Protein AF-A0A3F2RLV6-F1 (afdb_monomer_lite)

pLDDT: mean 81.93, std 16.82, range [35.47, 98.69]

Organism: NCBI:txid325452

Foldseek 3Di:
DEPVVLVVCVVVVVDDLLRSLVVQLVHLVVLLVVLVDPDPVSVLSNLVSVLSNVLSVLVCLLVLRDNDPPPPSVVSVVVNVVVLVVLLVVQQPAFQDQPNVLLVVLLCVLVDPVLCLLNVCQADWVCVVCVPDDPCLCVQQVDTAGSPVLVVCSNLSVGGTPSVSLVRVLSSLVSQCRVVVVCVPPPDDDNNVSSVVSNVVSSSSSSVSSSVSVSVVSVVVSVVVVVVVVVVVVVVVVVVVVVVVVVVVDDDDDDDPPPDDPVRVVVVVVVVVVVVVVVVVVVVVVVVVVVVVVVVVVVVVVVVVVVVVVVVVVVVVSVVVVVVVVVVVVVVVVVVVVVVVVVVVVVLVPQDFDFDDDDDDDDDPDPVVVVCVVVVDDPRTDDRDDDD

Secondary structure (DSSP, 8-state):
--HHHHHHHHHTT---HHHHHHHHHHHHHHHHHH--SSSHHHHHHHHHHHHHHHHHHHHHHHTT--S-S-S-HHHHHHHHHHHHHHHHHHHHTSBPPTT-HHHHHHHHHHTSGGGHHHHGGGSS-HHHH-TT--TTHHHH-SS---HHHHHHHHHTT--SBHHHHHHHHHHHHHHHHHHTGGGTT-SS--HHHHHHHHHHHHHHHHHHHHHHHHHHHHHHHHHHHHHHHHHHHHHHHHHHHHHHHHHTT-PPPPP-GGGS-HHHHHHHHHHHHHHHHHHHHHHHHHHHHHHHHHHHHHHHHHHHHHHHHHHHHHHHHHHHHHHHHHHHHHHHHHHHHHHHHHHHHHTT---PPEE-----------HHHHHHGGGT--TTEEPP----

InterPro domains:
  IPR001487 Bromodomain [PF00439] (107-184)
  IPR001487 Bromodomain [PR00503] (117-130)
  IPR001487 Bromodomain [PR00503] (134-150)
  IPR001487 Bromodomain [PR00503] (150-168)
  IPR001487 Bromodomain [PR00503] (168-187)
  IPR001487 Bromodomain [PS50014] (114-187)
  IPR001487 Bromodomain [SM00297] (96-211)
  IPR036427 Bromodomain-like superfamily [G3DSA:1.20.920.10] (1-67)
  IPR036427 Bromodomain-like superfamily [G3DSA:1.20.920.10] (68-230)
  IPR036427 Bromodomain-like superfamily [SSF47370] (1-63)
  IPR036427 Bromodomain-like superfamily [SSF47370] (100-209)

Radius of gyration: 39.12 Å; chains: 1; bounding box: 79×37×146 Å

Structure (mmCIF, N/CA/C/O backbone):
data_AF-A0A3F2RLV6-F1
#
_entry.id   AF-A0A3F2RLV6-F1
#
loop_
_atom_site.group_PDB
_atom_site.id
_atom_site.type_symbol
_atom_site.label_atom_id
_atom_site.label_alt_id
_atom_site.label_comp_id
_atom_site.label_asym_id
_atom_site.label_entity_id
_atom_site.label_seq_id
_atom_site.pdbx_PDB_ins_code
_atom_site.Cartn_x
_atom_site.Cartn_y
_atom_site.Cartn_z
_atom_site.occupancy
_atom_site.B_iso_or_equiv
_atom_site.auth_seq_id
_atom_site.auth_comp_id
_atom_site.auth_asym_id
_atom_site.auth_atom_id
_atom_site.pdbx_PDB_model_num
ATOM 1 N N . MET A 1 1 ? 1.086 -3.434 32.626 1.00 92.25 1 MET A N 1
ATOM 2 C CA . MET A 1 1 ? 1.782 -3.066 31.377 1.00 92.25 1 MET A CA 1
ATOM 3 C C . MET A 1 1 ? 0.755 -2.469 30.439 1.00 92.25 1 MET A C 1
ATOM 5 O O . MET A 1 1 ? -0.253 -3.121 30.201 1.00 92.25 1 MET A O 1
ATOM 9 N N . ASP A 1 2 ? 1.001 -1.263 29.944 1.00 94.75 2 ASP A N 1
ATOM 10 C CA . ASP A 1 2 ? 0.146 -0.534 29.003 1.00 94.75 2 ASP A CA 1
ATOM 11 C C . ASP A 1 2 ? 1.007 0.226 27.977 1.00 94.75 2 ASP A C 1
ATOM 13 O O . ASP A 1 2 ? 2.238 0.256 28.077 1.00 94.75 2 ASP A O 1
ATOM 17 N N . LEU A 1 3 ? 0.360 0.821 26.969 1.00 93.50 3 LEU A N 1
ATOM 18 C CA . LEU A 1 3 ? 1.046 1.495 25.863 1.00 93.50 3 LEU A CA 1
ATOM 19 C C . LEU A 1 3 ? 1.832 2.736 26.301 1.00 93.50 3 LEU A C 1
ATOM 21 O O . LEU A 1 3 ? 2.858 3.035 25.689 1.00 93.50 3 LEU A O 1
ATOM 25 N N . ARG A 1 4 ? 1.385 3.457 27.339 1.00 96.06 4 ARG A N 1
ATOM 26 C CA . ARG A 1 4 ? 2.103 4.635 27.840 1.00 96.06 4 ARG A CA 1
ATOM 27 C C . ARG A 1 4 ? 3.401 4.194 28.503 1.00 96.06 4 ARG A C 1
ATOM 29 O O . ARG A 1 4 ? 4.459 4.666 28.100 1.00 96.06 4 ARG A O 1
ATOM 36 N N . THR A 1 5 ? 3.332 3.225 29.415 1.00 96.62 5 THR A N 1
ATOM 37 C CA . THR A 1 5 ? 4.533 2.677 30.061 1.00 96.62 5 THR A CA 1
ATOM 38 C C . THR A 1 5 ? 5.496 2.052 29.049 1.00 96.62 5 THR A C 1
ATOM 40 O O . THR A 1 5 ? 6.707 2.226 29.170 1.00 96.62 5 THR A O 1
ATOM 43 N N . LEU A 1 6 ? 4.994 1.346 28.025 1.00 96.06 6 LEU A N 1
ATOM 44 C CA . LEU A 1 6 ? 5.855 0.777 26.979 1.00 96.06 6 LEU A CA 1
ATOM 45 C C . LEU A 1 6 ? 6.596 1.876 26.213 1.00 96.06 6 LEU A C 1
ATOM 47 O O . LEU A 1 6 ? 7.797 1.763 25.975 1.00 96.06 6 LEU A O 1
ATOM 51 N N . ARG A 1 7 ? 5.882 2.947 25.853 1.00 96.50 7 ARG A N 1
ATOM 52 C CA . ARG A 1 7 ? 6.444 4.097 25.146 1.00 96.50 7 ARG A CA 1
ATOM 53 C C . ARG A 1 7 ? 7.497 4.827 25.981 1.00 96.50 7 ARG A C 1
ATOM 55 O O . ARG A 1 7 ? 8.539 5.182 25.443 1.00 96.50 7 ARG A O 1
ATOM 62 N N . GLU A 1 8 ? 7.248 5.041 27.269 1.00 97.38 8 GLU A N 1
ATOM 63 C CA . GLU A 1 8 ? 8.219 5.654 28.188 1.00 97.38 8 GLU A CA 1
ATOM 64 C C . GLU A 1 8 ? 9.500 4.817 28.280 1.00 97.38 8 GLU A C 1
ATOM 66 O O . GLU A 1 8 ? 10.597 5.352 28.141 1.00 97.38 8 GLU A O 1
ATOM 71 N N . GLN A 1 9 ? 9.369 3.493 28.419 1.00 96.88 9 GLN A N 1
ATOM 72 C CA . GLN A 1 9 ? 10.522 2.589 28.461 1.00 96.88 9 GLN A CA 1
ATOM 73 C C . GLN A 1 9 ? 11.310 2.570 27.147 1.00 96.88 9 GLN A C 1
ATOM 75 O O . GLN A 1 9 ? 12.537 2.490 27.174 1.00 96.88 9 GLN A O 1
ATOM 80 N N . LEU A 1 10 ? 10.618 2.681 26.008 1.00 94.38 10 LEU A N 1
ATOM 81 C CA . LEU A 1 10 ? 11.249 2.787 24.696 1.00 94.38 10 LEU A CA 1
ATOM 82 C C . LEU A 1 10 ? 12.038 4.097 24.550 1.00 94.38 10 LEU A C 1
ATOM 84 O O . LEU A 1 10 ? 13.189 4.064 24.127 1.00 94.38 10 LEU A O 1
ATOM 88 N N . HIS A 1 11 ? 11.454 5.239 24.934 1.00 95.94 11 HIS A N 1
ATOM 89 C CA . HIS A 1 11 ? 12.138 6.539 24.889 1.00 95.94 11 HIS A CA 1
ATOM 90 C C . HIS A 1 11 ? 13.319 6.628 25.860 1.00 95.94 11 HIS A C 1
ATOM 92 O O . HIS A 1 11 ? 14.295 7.310 25.569 1.00 95.94 11 HIS A O 1
ATOM 98 N N . ALA A 1 12 ? 13.251 5.924 26.988 1.00 97.00 12 ALA A N 1
ATOM 99 C CA . ALA A 1 12 ? 14.350 5.818 27.940 1.00 97.00 12 ALA A CA 1
ATOM 100 C C . ALA A 1 12 ? 15.429 4.799 27.517 1.00 97.00 12 ALA A C 1
ATOM 102 O O . ALA A 1 12 ? 16.339 4.533 28.296 1.00 97.00 12 ALA A O 1
ATOM 103 N N . HIS A 1 13 ? 15.323 4.203 26.321 1.00 94.81 13 HIS A N 1
ATOM 104 C CA . HIS A 1 13 ? 16.240 3.174 25.815 1.00 94.81 13 HIS A CA 1
ATOM 105 C C . HIS A 1 13 ? 16.410 1.969 26.764 1.00 94.81 13 HIS A C 1
ATOM 107 O O . HIS A 1 13 ? 17.441 1.305 26.761 1.00 94.81 13 HIS A O 1
ATOM 113 N N . MET A 1 14 ? 15.381 1.655 27.560 1.00 95.00 14 MET A N 1
ATOM 114 C CA . MET A 1 14 ? 15.405 0.574 28.557 1.00 95.00 14 MET A CA 1
ATOM 115 C C . MET A 1 14 ? 14.924 -0.778 28.010 1.00 95.00 14 MET A C 1
ATOM 117 O O . MET A 1 14 ? 14.652 -1.690 28.787 1.00 95.00 14 MET A O 1
ATOM 121 N N . LEU A 1 15 ? 14.714 -0.896 26.698 1.00 93.81 15 LEU A N 1
ATOM 122 C CA . LEU A 1 15 ? 14.154 -2.097 26.085 1.00 93.81 15 LEU A CA 1
ATOM 123 C C . LEU A 1 15 ? 15.099 -2.654 25.033 1.00 93.81 15 LEU A C 1
ATOM 125 O O . LEU A 1 15 ? 15.427 -1.984 24.055 1.00 93.81 15 LEU A O 1
ATOM 129 N N . THR A 1 16 ? 15.434 -3.928 25.186 1.00 92.12 16 THR A N 1
ATOM 130 C CA . THR A 1 16 ? 15.893 -4.748 24.065 1.00 92.12 16 THR A CA 1
ATOM 131 C C . THR A 1 16 ? 14.730 -5.026 23.094 1.00 92.12 16 THR A C 1
ATOM 133 O O . THR A 1 16 ? 13.560 -4.983 23.501 1.00 92.12 16 THR A O 1
ATOM 136 N N . PRO A 1 17 ? 14.996 -5.375 21.817 1.00 90.00 17 PRO A N 1
ATOM 137 C CA . PRO A 1 17 ? 13.947 -5.804 20.884 1.00 90.00 17 PRO A CA 1
ATOM 138 C C . PRO A 1 17 ? 13.087 -6.951 21.439 1.00 90.00 17 PRO A C 1
ATOM 140 O O . PRO A 1 17 ? 11.861 -6.935 21.319 1.00 90.00 17 PRO A O 1
ATOM 143 N N . ALA A 1 18 ? 13.721 -7.899 22.134 1.00 89.94 18 ALA A N 1
ATOM 144 C CA . ALA A 1 18 ? 13.065 -9.013 22.811 1.00 89.94 18 ALA A CA 1
ATOM 145 C C . ALA A 1 18 ? 12.038 -8.546 23.848 1.00 89.94 18 ALA A C 1
ATOM 147 O O . ALA A 1 18 ? 10.886 -8.992 23.863 1.00 89.94 18 ALA A O 1
ATOM 148 N N . GLU A 1 19 ? 12.445 -7.618 24.713 1.00 93.75 19 GLU A N 1
ATOM 149 C CA . GLU A 1 19 ? 11.583 -7.068 25.752 1.00 93.75 19 GLU A CA 1
ATOM 150 C C . GLU A 1 19 ? 10.471 -6.207 25.173 1.00 93.75 19 GLU A C 1
ATOM 152 O O . GLU A 1 19 ? 9.346 -6.285 25.666 1.00 93.75 19 GLU A O 1
ATOM 157 N N . PHE A 1 20 ? 10.752 -5.433 24.124 1.00 94.38 20 PHE A N 1
ATOM 158 C CA . PHE A 1 20 ? 9.741 -4.647 23.426 1.00 94.38 20 PHE A CA 1
ATOM 159 C C . PHE A 1 20 ? 8.632 -5.545 22.866 1.00 94.38 20 PHE A C 1
ATOM 161 O O . PHE A 1 20 ? 7.457 -5.318 23.159 1.00 94.38 20 PHE A O 1
ATOM 168 N N . ILE A 1 21 ? 8.993 -6.612 22.144 1.00 93.25 21 ILE A N 1
ATOM 169 C CA . ILE A 1 21 ? 8.030 -7.571 21.582 1.00 93.25 21 ILE A CA 1
ATOM 170 C C . ILE A 1 21 ? 7.233 -8.246 22.702 1.00 93.25 21 ILE A C 1
ATOM 172 O O . ILE A 1 21 ? 6.000 -8.280 22.667 1.00 93.25 21 ILE A O 1
ATOM 176 N N . ARG A 1 22 ? 7.921 -8.754 23.733 1.00 94.81 22 ARG A N 1
ATOM 177 C CA . ARG A 1 22 ? 7.281 -9.458 24.852 1.00 94.81 22 ARG A CA 1
ATOM 178 C C . ARG A 1 22 ? 6.312 -8.555 25.612 1.00 94.81 22 ARG A C 1
ATOM 180 O O . ARG A 1 22 ? 5.179 -8.957 25.873 1.00 94.81 22 ARG A O 1
ATOM 187 N N . LYS A 1 23 ? 6.738 -7.342 25.979 1.00 96.00 23 LYS A N 1
ATOM 188 C CA . LYS A 1 23 ? 5.902 -6.385 26.717 1.00 96.00 23 LYS A CA 1
ATOM 189 C C . LYS A 1 23 ? 4.765 -5.841 25.853 1.00 96.00 23 LYS A C 1
ATOM 191 O O . LYS A 1 23 ? 3.673 -5.661 26.382 1.00 96.00 23 LYS A O 1
ATOM 196 N N . GLY A 1 24 ? 4.988 -5.636 24.553 1.00 95.69 24 GLY A N 1
ATOM 197 C CA . GLY A 1 24 ? 3.949 -5.253 23.594 1.00 95.69 24 GLY A CA 1
ATOM 198 C C . GLY A 1 24 ? 2.828 -6.287 23.508 1.00 95.69 24 GLY A C 1
ATOM 199 O O . GLY A 1 24 ? 1.666 -5.949 23.721 1.00 95.69 24 GLY A O 1
ATOM 200 N N . ARG A 1 25 ? 3.171 -7.570 23.321 1.00 95.94 25 ARG A N 1
ATOM 201 C CA . ARG A 1 25 ? 2.194 -8.677 23.331 1.00 95.94 25 ARG A CA 1
ATOM 202 C C . ARG A 1 25 ? 1.448 -8.792 24.657 1.00 95.94 25 ARG A C 1
ATOM 204 O O . ARG A 1 25 ? 0.236 -8.995 24.662 1.00 95.94 25 ARG A O 1
ATOM 211 N N . LEU A 1 26 ? 2.155 -8.617 25.776 1.00 97.00 26 LEU A N 1
ATOM 212 C CA . LEU A 1 26 ? 1.580 -8.733 27.118 1.00 97.00 26 LEU A CA 1
ATOM 213 C C . LEU A 1 26 ? 0.407 -7.766 27.350 1.00 97.00 26 LEU A C 1
ATOM 215 O O . LEU A 1 26 ? -0.532 -8.118 28.060 1.00 97.00 26 LEU A O 1
ATOM 219 N N . ILE A 1 27 ? 0.431 -6.569 26.749 1.00 96.88 27 ILE A N 1
ATOM 220 C CA . ILE A 1 27 ? -0.667 -5.591 26.851 1.00 96.88 27 ILE A CA 1
ATOM 221 C C . ILE A 1 27 ? -1.974 -6.211 26.339 1.00 96.88 27 ILE A C 1
ATOM 223 O O . ILE A 1 27 ? -2.982 -6.213 27.045 1.00 96.88 27 ILE A O 1
ATOM 227 N N . PHE A 1 28 ? -1.940 -6.784 25.135 1.00 97.31 28 PHE A N 1
ATOM 228 C CA . PHE A 1 28 ? -3.118 -7.362 24.490 1.00 97.31 28 PHE A CA 1
ATOM 229 C C . PHE A 1 28 ? -3.523 -8.695 25.120 1.00 97.31 28 PHE A C 1
ATOM 231 O O . PHE A 1 28 ? -4.706 -8.935 25.346 1.00 97.31 28 PHE A O 1
ATOM 238 N N . GLN A 1 29 ? -2.554 -9.535 25.491 1.00 97.00 29 GLN A N 1
ATOM 239 C CA . GLN A 1 29 ? -2.816 -10.806 26.172 1.00 97.00 29 GLN A CA 1
ATOM 240 C C . GLN A 1 29 ? -3.517 -10.604 27.521 1.00 97.00 29 GLN A C 1
ATOM 242 O O . GLN A 1 29 ? -4.456 -11.332 27.840 1.00 97.00 29 GLN A O 1
ATOM 247 N N . ASN A 1 30 ? -3.110 -9.594 28.297 1.00 97.06 30 ASN A N 1
ATOM 248 C CA . ASN A 1 30 ? -3.778 -9.258 29.553 1.00 97.06 30 ASN A CA 1
ATOM 249 C C . ASN A 1 30 ? -5.219 -8.794 29.321 1.00 97.06 30 ASN A C 1
ATOM 251 O O . ASN A 1 30 ? -6.108 -9.199 30.068 1.00 97.06 30 ASN A O 1
ATOM 255 N N . ALA A 1 31 ? -5.461 -7.989 28.281 1.00 96.19 31 ALA A N 1
ATOM 256 C CA . ALA A 1 31 ? -6.804 -7.545 27.927 1.00 96.19 31 ALA A CA 1
ATOM 257 C C . ALA A 1 31 ? -7.707 -8.726 27.535 1.00 96.19 31 ALA A C 1
ATOM 259 O O . ALA A 1 31 ? -8.827 -8.816 28.034 1.00 96.19 31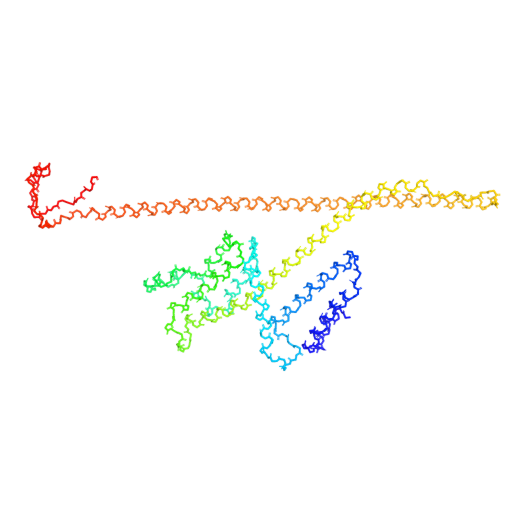 ALA A O 1
ATOM 260 N N . VAL A 1 32 ? -7.207 -9.672 26.732 1.00 96.31 32 VAL A N 1
ATOM 261 C CA . VAL A 1 32 ? -7.950 -10.891 26.371 1.00 96.31 32 VAL A CA 1
ATOM 262 C C . VAL A 1 32 ? -8.246 -11.748 27.604 1.00 96.31 32 VAL A C 1
ATOM 264 O O . VAL A 1 32 ? -9.382 -12.171 27.805 1.00 96.31 32 VAL A O 1
ATOM 267 N N . LYS A 1 33 ? -7.239 -11.976 28.456 1.00 96.31 33 LYS A N 1
ATOM 268 C CA . LYS A 1 33 ? -7.355 -12.844 29.635 1.00 96.31 33 LYS A CA 1
ATOM 269 C C . LYS A 1 33 ? -8.289 -12.277 30.706 1.00 96.31 33 LYS A C 1
ATOM 271 O O . LYS A 1 33 ? -9.024 -13.040 31.322 1.00 96.31 33 LYS A O 1
ATOM 276 N N . PHE 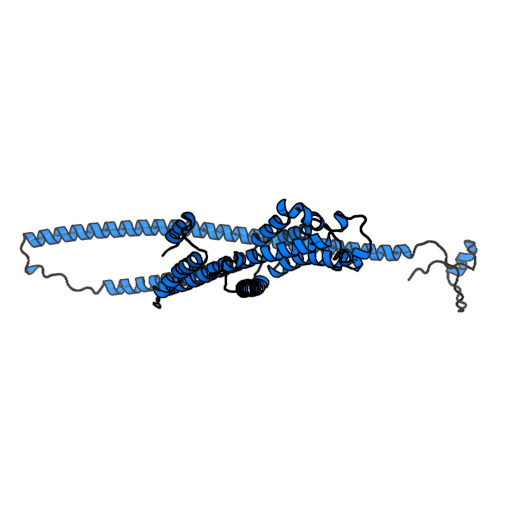A 1 34 ? -8.245 -10.967 30.947 1.00 96.44 34 PHE A N 1
ATOM 277 C CA . PHE A 1 34 ? -9.095 -10.308 31.942 1.00 96.44 34 PHE A CA 1
ATOM 278 C C . PHE A 1 34 ? -10.562 -10.263 31.498 1.00 96.44 34 PHE A C 1
ATOM 280 O O . PHE A 1 34 ? -11.461 -10.508 32.296 1.00 96.44 34 PHE A O 1
ATOM 287 N N . ASN A 1 35 ? -10.805 -9.995 30.215 1.00 96.38 35 ASN A N 1
ATOM 288 C CA . ASN A 1 35 ? -12.146 -9.905 29.646 1.00 96.38 35 ASN A CA 1
ATOM 289 C C . ASN A 1 35 ? -12.608 -11.274 29.137 1.00 96.38 35 ASN A C 1
ATOM 291 O O . ASN A 1 35 ? -12.958 -11.395 27.971 1.00 96.38 35 ASN A O 1
ATOM 295 N N . CYS A 1 36 ? -12.564 -12.323 29.964 1.00 94.62 36 CYS A N 1
ATOM 296 C CA . CYS A 1 36 ? -12.913 -13.693 29.560 1.00 94.62 36 CYS A CA 1
ATOM 297 C C . CYS A 1 36 ? -14.420 -14.005 29.602 1.00 94.62 36 CYS A C 1
ATOM 299 O O . CYS A 1 36 ? -14.832 -15.046 29.102 1.00 94.62 36 CYS A O 1
ATOM 301 N N . ALA A 1 37 ? -15.243 -13.118 30.167 1.00 95.12 37 ALA A N 1
ATOM 302 C CA . ALA A 1 37 ? -16.688 -13.309 30.255 1.00 95.12 37 ALA A CA 1
ATOM 303 C C . ALA A 1 37 ? -17.376 -13.216 28.880 1.00 95.12 37 ALA A C 1
ATOM 305 O O . ALA A 1 37 ? -16.908 -12.519 27.984 1.00 95.12 37 ALA A O 1
ATOM 306 N N . ASP A 1 38 ? -18.520 -13.875 28.706 1.00 93.38 38 ASP A N 1
ATOM 307 C CA . ASP A 1 38 ? -19.277 -13.862 27.439 1.00 93.38 38 ASP A CA 1
ATOM 308 C C . ASP A 1 38 ? -20.257 -12.692 27.316 1.00 93.38 38 ASP A C 1
ATOM 310 O O . ASP A 1 38 ? -21.150 -12.678 26.464 1.00 93.38 38 ASP A O 1
ATOM 314 N N . ASP A 1 39 ? -20.097 -11.673 28.157 1.00 91.56 39 ASP A N 1
ATOM 315 C CA . ASP A 1 39 ? -20.844 -10.444 27.979 1.00 91.56 39 ASP A CA 1
ATOM 316 C C . ASP A 1 39 ? -20.345 -9.682 26.730 1.00 91.56 39 ASP A C 1
ATOM 318 O O . ASP A 1 39 ? -19.167 -9.767 26.358 1.00 91.56 39 ASP A O 1
ATOM 322 N N . PRO A 1 40 ? -21.210 -8.898 26.058 1.00 88.94 40 PRO A N 1
ATOM 323 C CA . PRO A 1 40 ? -20.813 -8.285 24.796 1.00 88.94 40 PRO A CA 1
ATOM 324 C C . PRO A 1 40 ? -19.693 -7.243 24.922 1.00 88.94 40 PRO A C 1
ATOM 326 O O . PRO A 1 40 ? -19.032 -6.979 23.922 1.00 88.94 40 PRO A O 1
ATOM 329 N N . ALA A 1 41 ? -19.472 -6.644 26.102 1.00 90.00 41 ALA A N 1
ATOM 330 C CA . ALA A 1 41 ? -18.355 -5.719 26.287 1.00 90.00 41 ALA A CA 1
ATOM 331 C C . ALA A 1 41 ? -17.030 -6.487 26.385 1.00 90.00 41 ALA A C 1
ATOM 333 O O . ALA A 1 41 ? -16.065 -6.122 25.715 1.00 90.00 41 ALA A O 1
ATOM 334 N N . SER A 1 42 ? -17.003 -7.595 27.128 1.00 94.00 42 SER A N 1
ATOM 335 C CA . SER A 1 42 ? -15.829 -8.468 27.194 1.00 94.00 42 SER A CA 1
ATOM 336 C C . SER A 1 42 ? -15.458 -9.044 25.826 1.00 94.00 42 SER A C 1
ATOM 338 O O . SER A 1 42 ? -14.299 -8.955 25.422 1.00 94.00 42 SER A O 1
ATOM 340 N N . ILE A 1 43 ? -16.437 -9.552 25.063 1.00 92.12 43 ILE A N 1
ATOM 341 C CA . ILE A 1 43 ? -16.216 -10.053 23.693 1.00 92.12 43 ILE A CA 1
ATOM 342 C C . ILE A 1 43 ? -15.587 -8.971 22.808 1.00 92.12 43 ILE A C 1
ATOM 344 O O . ILE A 1 43 ? -14.602 -9.231 22.118 1.00 92.12 43 ILE A O 1
ATOM 348 N N . GLN A 1 44 ? -16.114 -7.746 22.861 1.00 91.62 44 GLN A N 1
ATOM 349 C CA . GLN A 1 44 ? -15.598 -6.625 22.077 1.00 91.62 44 GLN A CA 1
ATOM 350 C C . GLN A 1 44 ? -14.135 -6.307 22.415 1.00 91.62 44 GLN A C 1
ATOM 352 O O . GLN A 1 44 ? -13.325 -6.082 21.512 1.00 91.62 44 GLN A O 1
ATOM 357 N N . VAL A 1 45 ? -13.780 -6.296 23.704 1.00 94.56 45 VAL A N 1
ATOM 358 C CA . VAL A 1 45 ? -12.396 -6.057 24.128 1.00 94.56 45 VAL A CA 1
ATOM 359 C C . VAL A 1 45 ? -11.477 -7.177 23.645 1.00 94.56 45 VAL A C 1
ATOM 361 O O . VAL A 1 45 ? -10.371 -6.876 23.189 1.00 94.56 45 VAL A O 1
ATOM 364 N N . ARG A 1 46 ? -11.921 -8.443 23.680 1.00 95.75 46 ARG A N 1
ATOM 365 C CA . ARG A 1 46 ? -11.145 -9.572 23.140 1.00 95.75 46 ARG A CA 1
ATOM 366 C C . ARG A 1 46 ? -10.908 -9.429 21.638 1.00 95.75 46 ARG A C 1
ATOM 368 O O . ARG A 1 46 ? -9.750 -9.401 21.232 1.00 95.75 46 ARG A O 1
ATOM 375 N N . GLU A 1 47 ? -11.963 -9.238 20.840 1.00 95.25 47 GLU A N 1
ATOM 376 C CA . GLU A 1 47 ? -11.851 -9.096 19.377 1.00 95.25 47 GLU A CA 1
ATOM 377 C C . GLU A 1 47 ? -10.927 -7.923 18.986 1.00 95.25 47 GLU A C 1
ATOM 379 O O . GLU A 1 47 ? -10.083 -8.048 18.095 1.00 95.25 47 GLU A O 1
ATOM 384 N N . MET A 1 48 ? -11.044 -6.778 19.673 1.00 95.19 48 MET A N 1
ATOM 385 C CA . MET A 1 48 ? -10.169 -5.625 19.440 1.00 95.19 48 MET A CA 1
ATOM 386 C C . MET A 1 48 ? -8.716 -5.920 19.834 1.00 95.19 48 MET A C 1
ATOM 388 O O . MET A 1 48 ? -7.791 -5.567 19.103 1.00 95.19 48 MET A O 1
ATOM 392 N N . SER A 1 49 ? -8.498 -6.576 20.974 1.00 96.44 49 SER A N 1
ATOM 393 C CA . SER A 1 49 ? -7.152 -6.897 21.461 1.00 96.44 49 SER A CA 1
ATOM 394 C C . SER A 1 49 ? -6.448 -7.911 20.561 1.00 96.44 49 SER A C 1
ATOM 396 O O . SER A 1 49 ? -5.266 -7.743 20.272 1.00 96.44 49 SER A O 1
ATOM 398 N N . GLU A 1 50 ? -7.163 -8.918 20.060 1.00 96.19 50 GLU A N 1
ATOM 399 C CA . GLU A 1 50 ? -6.643 -9.882 19.084 1.00 96.19 50 GLU A CA 1
ATOM 400 C C . GLU A 1 50 ? -6.256 -9.200 17.768 1.00 96.19 50 GLU A C 1
ATOM 402 O O . GLU A 1 50 ? -5.174 -9.447 17.228 1.00 96.19 50 GLU A O 1
ATOM 407 N N . HIS A 1 51 ? -7.096 -8.285 17.275 1.00 96.00 51 HIS A N 1
ATOM 408 C CA . HIS A 1 51 ? -6.788 -7.498 16.085 1.00 96.00 51 HIS A CA 1
ATOM 409 C C . HIS A 1 51 ? -5.534 -6.631 16.267 1.00 96.00 51 HIS A C 1
ATOM 411 O O . HIS A 1 51 ? -4.662 -6.630 15.394 1.00 96.00 51 HIS A O 1
ATOM 417 N N . LEU A 1 52 ? -5.419 -5.925 17.395 1.00 96.25 52 LEU A N 1
ATOM 418 C CA . LEU A 1 52 ? -4.259 -5.084 17.695 1.00 96.25 52 LEU A CA 1
ATOM 419 C C . LEU A 1 52 ? -2.984 -5.909 17.908 1.00 96.25 52 LEU A C 1
ATOM 421 O O . LEU A 1 52 ? -1.917 -5.485 17.469 1.00 96.25 52 LEU A O 1
ATOM 425 N N . MET A 1 53 ? -3.088 -7.095 18.513 1.00 95.75 53 MET A N 1
ATOM 426 C CA . MET A 1 53 ? -1.965 -8.024 18.658 1.00 95.75 53 MET A CA 1
ATOM 427 C C . MET A 1 53 ? -1.465 -8.507 17.294 1.00 95.75 53 MET A C 1
ATOM 429 O O . MET A 1 53 ? -0.269 -8.436 17.027 1.00 95.75 53 MET A O 1
ATOM 433 N N . TRP A 1 54 ? -2.373 -8.903 16.394 1.00 95.06 54 TRP A N 1
ATOM 434 C CA . TRP A 1 54 ? -2.014 -9.248 15.015 1.00 95.06 54 TRP A CA 1
ATOM 435 C C . TRP A 1 54 ? -1.331 -8.083 14.284 1.00 95.06 54 TRP A C 1
ATOM 437 O O . TRP A 1 54 ? -0.346 -8.291 13.571 1.00 95.06 54 TRP A O 1
ATOM 447 N N . TYR A 1 55 ? -1.841 -6.859 14.452 1.00 96.12 55 TYR A N 1
ATOM 448 C CA . TYR A 1 55 ? -1.262 -5.679 13.812 1.00 96.12 55 TYR A CA 1
ATOM 449 C C . TYR A 1 55 ? 0.140 -5.382 14.356 1.00 96.12 55 TYR A C 1
ATOM 451 O O . TYR A 1 55 ? 1.063 -5.148 13.579 1.00 96.12 55 TYR A O 1
ATOM 459 N N . PHE A 1 56 ? 0.323 -5.477 15.676 1.00 95.19 56 PHE A N 1
ATOM 460 C CA . PHE A 1 56 ? 1.622 -5.350 16.334 1.00 95.19 56 PHE A CA 1
ATOM 461 C C . PHE A 1 56 ? 2.627 -6.389 15.823 1.00 95.19 56 PHE A C 1
ATOM 463 O O . PHE A 1 56 ? 3.723 -6.020 15.409 1.00 95.19 56 PHE A O 1
ATOM 470 N N . ASP A 1 57 ? 2.246 -7.668 15.780 1.00 92.44 57 ASP A N 1
ATOM 471 C CA . ASP A 1 57 ? 3.121 -8.737 15.288 1.00 92.44 57 ASP A CA 1
ATOM 472 C C . ASP A 1 57 ? 3.485 -8.551 13.808 1.00 92.44 57 ASP A C 1
ATOM 474 O O . ASP A 1 57 ? 4.631 -8.776 13.416 1.00 92.44 57 ASP A O 1
ATOM 478 N N . SER A 1 58 ? 2.535 -8.084 12.994 1.00 93.56 58 SER A N 1
ATOM 479 C CA . SER A 1 58 ? 2.779 -7.780 11.581 1.00 93.56 58 SER A CA 1
ATOM 480 C C . SER A 1 58 ? 3.752 -6.610 11.405 1.00 93.56 58 SER A C 1
ATOM 482 O O . SER A 1 58 ? 4.641 -6.687 10.562 1.00 93.56 58 SER A O 1
ATOM 484 N N . LEU A 1 59 ? 3.635 -5.558 12.224 1.00 94.00 59 LEU A N 1
ATOM 485 C CA . LEU A 1 59 ? 4.578 -4.434 12.231 1.00 94.00 59 LEU A CA 1
ATOM 486 C C . LEU A 1 59 ? 5.976 -4.865 12.679 1.00 94.00 59 LEU A C 1
ATOM 488 O O . LEU A 1 59 ? 6.961 -4.474 12.059 1.00 94.00 59 LEU A O 1
ATOM 492 N N . CYS A 1 60 ? 6.077 -5.687 13.726 1.00 92.12 60 CYS A N 1
ATOM 493 C CA . CYS A 1 60 ? 7.359 -6.239 14.157 1.00 92.12 60 CYS A CA 1
ATOM 494 C C . CYS A 1 60 ? 8.019 -7.055 13.041 1.00 92.12 60 CYS A C 1
ATOM 496 O O . CYS A 1 60 ? 9.217 -6.903 12.818 1.00 92.12 60 CYS A O 1
ATOM 498 N N . ALA A 1 61 ? 7.249 -7.864 12.306 1.00 89.75 61 ALA A N 1
ATOM 499 C CA . ALA A 1 61 ? 7.765 -8.624 11.172 1.00 89.75 61 ALA A CA 1
ATOM 500 C C . ALA A 1 61 ? 8.245 -7.718 10.023 1.00 89.75 61 ALA A C 1
ATOM 502 O O . ALA A 1 61 ? 9.317 -7.961 9.474 1.00 89.75 61 ALA A O 1
ATOM 503 N N . GLU A 1 62 ? 7.502 -6.659 9.676 1.00 90.69 62 GLU A N 1
ATOM 504 C CA . GLU A 1 62 ? 7.920 -5.706 8.634 1.00 90.69 62 GLU A CA 1
ATOM 505 C C . GLU A 1 62 ? 9.185 -4.930 9.011 1.00 90.69 62 GLU A C 1
ATOM 507 O O . GLU A 1 62 ? 10.079 -4.768 8.180 1.00 90.69 62 GLU A O 1
ATOM 512 N N . LEU A 1 63 ? 9.304 -4.540 10.282 1.00 89.69 63 LEU A N 1
ATOM 513 C CA . LEU A 1 63 ? 10.487 -3.879 10.837 1.00 89.69 63 LEU A CA 1
ATOM 514 C C . LEU A 1 63 ? 11.645 -4.842 11.138 1.00 89.69 63 LEU A C 1
ATOM 516 O O . LEU A 1 63 ? 12.676 -4.402 11.642 1.00 89.69 63 LEU A O 1
ATOM 520 N N . GLN A 1 64 ? 11.487 -6.139 10.846 1.00 87.44 64 GLN A N 1
ATOM 521 C CA . GLN A 1 64 ? 12.485 -7.181 11.111 1.00 87.44 64 GLN A CA 1
ATOM 522 C C . GLN A 1 64 ? 12.930 -7.223 12.587 1.00 87.44 64 GLN A C 1
ATOM 524 O O . GLN A 1 64 ? 14.096 -7.452 12.906 1.00 87.44 64 GLN A O 1
ATOM 529 N N . LEU A 1 65 ? 11.989 -6.989 13.505 1.00 86.75 65 LEU A N 1
ATOM 530 C CA . LEU A 1 65 ? 12.208 -7.065 14.946 1.00 86.75 65 LEU A CA 1
ATOM 531 C C . LEU A 1 65 ? 11.997 -8.506 15.422 1.00 86.75 65 LEU A C 1
ATOM 533 O O . LEU A 1 65 ? 10.868 -9.004 15.421 1.00 86.75 65 LEU A O 1
ATOM 537 N N . PHE A 1 66 ? 13.072 -9.155 15.877 1.00 79.06 66 PHE A N 1
ATOM 538 C CA . PHE A 1 66 ? 13.045 -10.544 16.347 1.00 79.06 66 PHE A CA 1
ATOM 539 C C . PHE A 1 66 ? 13.436 -10.672 17.833 1.00 79.06 66 PHE A C 1
ATOM 541 O O . PHE A 1 66 ? 14.209 -9.851 18.334 1.00 79.06 66 PHE A O 1
ATOM 548 N N . PRO A 1 67 ? 12.905 -11.677 18.568 1.00 74.44 67 PRO A N 1
ATOM 549 C CA . PRO A 1 67 ? 13.139 -11.820 20.007 1.00 74.44 67 PRO A CA 1
ATOM 550 C C . PRO A 1 67 ? 14.564 -12.222 20.394 1.00 74.44 67 PRO A C 1
ATOM 552 O O . PRO A 1 67 ? 14.990 -11.914 21.499 1.00 74.44 67 PRO A O 1
ATOM 555 N N . THR A 1 68 ? 15.306 -12.910 19.531 1.00 65.88 68 THR A N 1
ATOM 556 C CA . THR A 1 68 ? 16.720 -13.228 19.761 1.00 65.88 68 THR A CA 1
ATOM 557 C C . THR A 1 68 ? 17.496 -13.067 18.453 1.00 65.88 68 THR A C 1
ATOM 559 O O . THR A 1 68 ? 16.916 -13.268 17.385 1.00 65.88 68 THR A O 1
ATOM 562 N N . PRO A 1 69 ? 18.796 -12.723 18.504 1.00 62.53 69 PRO A N 1
ATOM 563 C CA . PRO A 1 69 ? 19.648 -12.680 17.311 1.00 62.53 69 PRO A CA 1
ATOM 564 C C . PRO A 1 69 ? 19.843 -14.066 16.666 1.00 62.53 69 PRO A C 1
ATOM 566 O O . PRO A 1 69 ? 20.155 -14.161 15.484 1.00 62.53 69 PRO A O 1
ATOM 569 N N . GLU A 1 70 ? 19.668 -15.130 17.458 1.00 55.72 70 GLU A N 1
ATOM 570 C CA . GLU A 1 70 ? 19.997 -16.526 17.130 1.00 55.72 70 GLU A CA 1
ATOM 571 C C . GLU A 1 70 ? 18.804 -17.349 16.624 1.00 55.72 70 GLU A C 1
ATOM 573 O O . GLU A 1 70 ? 19.005 -18.420 16.051 1.00 55.72 70 GLU A O 1
ATOM 578 N N . VAL A 1 71 ? 17.562 -16.862 16.781 1.00 54.44 71 VAL A N 1
ATOM 579 C CA . VAL A 1 71 ? 16.417 -17.377 16.012 1.00 54.44 71 VAL A CA 1
ATOM 580 C C . VAL A 1 71 ? 16.706 -16.994 14.573 1.00 54.44 71 VAL A C 1
ATOM 582 O O . VAL A 1 71 ? 16.457 -15.862 14.168 1.00 54.44 71 VAL A O 1
ATOM 585 N N . SER A 1 72 ? 17.361 -17.933 13.881 1.00 55.91 72 SER A N 1
ATOM 586 C CA . SER A 1 72 ? 17.902 -17.836 12.526 1.00 55.91 72 SER A CA 1
ATOM 587 C C . SER A 1 72 ? 17.174 -16.766 11.722 1.00 55.91 72 SER A C 1
ATOM 589 O O . SER A 1 72 ? 15.956 -16.825 11.552 1.00 55.91 72 SER A O 1
ATOM 591 N N . THR A 1 73 ? 17.916 -15.769 11.241 1.00 62.44 73 THR A N 1
ATOM 592 C CA . THR A 1 73 ? 17.420 -14.721 10.330 1.00 62.44 73 THR A CA 1
ATOM 593 C C . THR A 1 73 ? 16.502 -15.284 9.241 1.00 62.44 73 THR A C 1
ATOM 595 O O . THR A 1 73 ? 15.571 -14.614 8.807 1.00 62.44 73 THR A O 1
ATOM 598 N N . GLU A 1 74 ? 16.720 -16.540 8.861 1.00 70.94 74 GLU A N 1
ATOM 599 C CA . GLU A 1 74 ? 15.855 -17.373 8.038 1.00 70.94 74 GLU A CA 1
ATOM 600 C C . GLU A 1 74 ? 14.426 -17.554 8.582 1.00 70.94 74 GLU A C 1
ATOM 602 O O . GLU A 1 74 ? 13.499 -17.103 7.922 1.00 70.94 74 GLU A O 1
ATOM 607 N N . GLN A 1 75 ? 14.203 -18.090 9.789 1.00 74.12 75 GLN A N 1
ATOM 608 C CA . GLN A 1 75 ? 12.853 -18.247 10.369 1.00 74.12 75 GLN A CA 1
ATOM 609 C C . GLN A 1 75 ? 12.091 -16.916 10.469 1.00 74.12 75 GLN A C 1
ATOM 611 O O . GLN A 1 75 ? 10.888 -16.849 10.199 1.00 74.12 75 GLN A O 1
ATOM 616 N N . GLY A 1 76 ? 12.795 -15.840 10.832 1.00 72.69 76 GLY A N 1
ATOM 617 C CA . GLY A 1 76 ? 12.233 -14.491 10.872 1.00 72.69 76 GLY A CA 1
ATOM 618 C C . GLY A 1 76 ? 11.803 -13.980 9.492 1.00 72.69 76 GLY A C 1
ATOM 619 O O . GLY A 1 76 ? 10.698 -13.448 9.340 1.00 72.69 76 GLY A O 1
ATOM 620 N N . ARG A 1 77 ? 12.642 -14.197 8.470 1.00 77.38 77 ARG A N 1
ATOM 621 C CA . ARG A 1 77 ? 12.336 -13.883 7.063 1.00 77.38 77 ARG A CA 1
ATOM 622 C C . ARG A 1 77 ? 11.172 -14.716 6.543 1.00 77.38 77 ARG A C 1
ATOM 624 O O . ARG A 1 77 ? 10.225 -14.136 6.018 1.00 77.38 77 ARG A O 1
ATOM 631 N N . THR A 1 78 ? 11.168 -16.025 6.794 1.00 84.38 78 THR A N 1
ATOM 632 C CA . THR A 1 78 ? 10.073 -16.923 6.409 1.00 84.38 78 THR A CA 1
ATOM 633 C C . THR A 1 78 ? 8.752 -16.459 7.012 1.00 84.38 78 THR A C 1
ATOM 635 O O . THR A 1 78 ? 7.729 -16.443 6.327 1.00 84.38 78 THR A O 1
ATOM 638 N N . LYS A 1 79 ? 8.748 -16.010 8.277 1.00 86.00 79 LYS A N 1
ATOM 639 C CA . LYS A 1 79 ? 7.523 -15.499 8.900 1.00 86.00 79 LYS A CA 1
ATOM 640 C C . LYS A 1 79 ? 7.042 -14.193 8.267 1.00 86.00 79 LYS A C 1
ATOM 642 O O . LYS A 1 79 ? 5.840 -14.044 8.039 1.00 86.00 79 LYS A O 1
ATOM 647 N N . ARG A 1 80 ? 7.950 -13.257 7.972 1.00 89.44 80 ARG A N 1
ATOM 648 C CA . ARG A 1 80 ? 7.625 -12.005 7.266 1.00 89.44 80 ARG A CA 1
ATOM 649 C C . ARG A 1 80 ? 7.040 -12.290 5.882 1.00 89.44 80 ARG A C 1
ATOM 651 O O . ARG A 1 80 ? 6.006 -11.725 5.536 1.00 89.44 80 ARG A O 1
ATOM 658 N N . GLU A 1 81 ? 7.657 -13.186 5.122 1.00 90.75 81 GLU A N 1
ATOM 659 C CA . GLU A 1 81 ? 7.202 -13.594 3.788 1.00 90.75 81 GLU A CA 1
ATOM 660 C C . GLU A 1 81 ? 5.840 -14.286 3.829 1.00 90.75 81 GLU A C 1
ATOM 662 O O . GLU A 1 81 ? 4.956 -13.938 3.046 1.00 90.75 81 GLU A O 1
ATOM 667 N N . GLN A 1 82 ? 5.628 -15.194 4.787 1.00 91.56 82 GLN A N 1
ATOM 668 C CA . GLN A 1 82 ? 4.330 -15.828 5.008 1.00 91.56 82 GLN A CA 1
ATOM 669 C C . GLN A 1 82 ? 3.241 -14.771 5.239 1.00 91.56 82 GLN A C 1
ATOM 671 O O . GLN A 1 82 ? 2.217 -14.778 4.557 1.00 91.56 82 GLN A O 1
ATOM 676 N N . LEU A 1 83 ? 3.475 -13.834 6.166 1.00 92.06 83 LEU A N 1
ATOM 677 C CA . LEU A 1 83 ? 2.518 -12.767 6.453 1.00 92.06 83 LEU A CA 1
ATOM 678 C C . LEU A 1 83 ? 2.279 -11.894 5.214 1.00 92.06 83 LEU A C 1
ATOM 680 O O . LEU A 1 83 ? 1.132 -11.601 4.895 1.00 92.06 83 LEU A O 1
ATOM 684 N N . ARG A 1 84 ? 3.327 -11.506 4.476 1.00 94.38 84 ARG A N 1
ATOM 685 C CA . ARG A 1 84 ? 3.184 -10.742 3.224 1.00 94.38 84 ARG A CA 1
ATOM 686 C C . ARG A 1 84 ? 2.340 -11.480 2.189 1.00 94.38 84 ARG A C 1
ATOM 688 O O . ARG A 1 84 ? 1.509 -10.844 1.543 1.00 94.38 84 ARG A O 1
ATOM 695 N N . ARG A 1 85 ? 2.508 -12.797 2.050 1.00 94.06 85 ARG A N 1
ATOM 696 C CA . ARG A 1 85 ? 1.719 -13.624 1.129 1.00 94.06 85 ARG A CA 1
ATOM 697 C C . ARG A 1 85 ? 0.241 -13.624 1.507 1.00 94.06 85 ARG A C 1
ATOM 699 O O . ARG A 1 85 ? -0.585 -13.282 0.667 1.00 94.06 85 ARG A O 1
ATOM 706 N N . GLU A 1 86 ? -0.074 -13.917 2.768 1.00 94.00 86 GLU A N 1
ATOM 707 C CA . GLU A 1 86 ? -1.452 -13.913 3.284 1.00 94.00 86 GLU A CA 1
ATOM 708 C C . GLU A 1 86 ? -2.130 -12.550 3.069 1.00 94.00 86 GLU A C 1
ATOM 710 O O . GLU A 1 86 ? -3.269 -12.469 2.604 1.00 94.00 86 GLU A O 1
ATOM 715 N N . ARG A 1 87 ? -1.415 -11.452 3.354 1.00 95.38 87 ARG A N 1
ATOM 716 C CA . ARG A 1 87 ? -1.944 -10.100 3.130 1.00 95.38 87 ARG A CA 1
ATOM 717 C C . ARG A 1 87 ? -2.100 -9.773 1.647 1.00 95.38 87 ARG A C 1
ATOM 719 O O . ARG A 1 87 ? -3.069 -9.116 1.286 1.00 95.38 87 ARG A O 1
ATOM 726 N N . THR A 1 88 ? -1.178 -10.212 0.794 1.00 95.12 88 THR A N 1
ATOM 727 C CA . THR A 1 88 ? -1.243 -9.970 -0.657 1.00 95.12 88 THR A CA 1
ATOM 728 C C . THR A 1 88 ? -2.451 -10.663 -1.274 1.00 95.12 88 THR A C 1
ATOM 730 O O . THR A 1 88 ? -3.181 -10.035 -2.033 1.00 95.12 88 THR A O 1
ATOM 733 N N . GLU A 1 89 ? -2.697 -11.921 -0.908 1.00 95.31 89 GLU A N 1
ATOM 734 C CA . GLU A 1 89 ? -3.858 -12.684 -1.373 1.00 95.31 89 GLU A CA 1
ATOM 735 C C . GLU A 1 89 ? -5.171 -12.023 -0.944 1.00 95.31 89 GLU A C 1
ATOM 737 O O . GLU A 1 89 ? -6.074 -11.835 -1.758 1.00 95.31 89 GLU A O 1
ATOM 742 N N . PHE A 1 90 ? -5.248 -11.571 0.311 1.00 94.81 90 PHE A N 1
ATOM 743 C CA . PHE A 1 90 ? -6.396 -10.812 0.790 1.00 94.81 90 PHE A CA 1
ATOM 744 C C . PHE A 1 90 ? -6.595 -9.519 -0.019 1.00 94.81 90 PHE A C 1
ATOM 746 O O . PHE A 1 90 ? -7.661 -9.297 -0.595 1.00 94.81 90 PHE A O 1
ATOM 753 N N . VAL A 1 91 ? -5.559 -8.679 -0.101 1.00 94.88 91 VAL A N 1
ATOM 754 C CA . VAL A 1 91 ? -5.608 -7.349 -0.733 1.00 94.88 91 VAL A CA 1
ATOM 755 C C . VAL A 1 91 ? -5.885 -7.425 -2.232 1.00 94.88 91 VAL A C 1
ATOM 757 O O . VAL A 1 91 ? -6.545 -6.532 -2.759 1.00 94.88 91 VAL A O 1
ATOM 760 N N . ALA A 1 92 ? -5.494 -8.508 -2.906 1.00 94.38 92 ALA A N 1
ATOM 761 C CA . ALA A 1 92 ? -5.822 -8.738 -4.311 1.00 94.38 92 ALA A CA 1
ATOM 762 C C . ALA A 1 92 ? -7.336 -8.704 -4.589 1.00 94.38 92 ALA A C 1
ATOM 764 O O . ALA A 1 92 ? -7.741 -8.343 -5.688 1.00 94.38 92 ALA A O 1
ATOM 765 N N . THR A 1 93 ? -8.168 -9.012 -3.589 1.00 92.25 93 THR A N 1
ATOM 766 C CA . THR A 1 93 ? -9.638 -8.996 -3.697 1.00 92.25 93 THR A CA 1
ATOM 767 C C . THR A 1 93 ? -10.290 -7.734 -3.126 1.00 92.25 93 THR A C 1
ATOM 769 O O . THR A 1 93 ? -11.493 -7.526 -3.288 1.00 92.25 93 THR A O 1
ATOM 772 N N . VAL A 1 94 ? -9.522 -6.873 -2.450 1.00 91.75 94 VAL A N 1
ATOM 773 C CA . VAL A 1 94 ? -10.056 -5.689 -1.768 1.00 91.75 94 VAL A CA 1
ATOM 774 C C . VAL A 1 94 ? -10.256 -4.551 -2.771 1.00 91.75 94 VAL A C 1
ATOM 776 O O . VAL A 1 94 ? -9.283 -4.155 -3.427 1.00 91.75 94 VAL A O 1
ATOM 779 N N . PRO A 1 95 ? -11.463 -3.954 -2.848 1.00 91.31 95 PRO A N 1
ATOM 780 C CA . PRO A 1 95 ? -11.717 -2.831 -3.738 1.00 91.31 95 PRO A CA 1
ATOM 781 C C . PRO A 1 95 ? -10.841 -1.618 -3.430 1.00 91.31 95 PRO A C 1
ATOM 783 O O . PRO A 1 95 ? -10.624 -1.292 -2.258 1.00 91.31 95 PRO A O 1
ATOM 786 N N . VAL A 1 96 ? -10.369 -0.927 -4.467 1.00 88.44 96 VAL A N 1
ATOM 787 C CA . VAL A 1 96 ? -9.655 0.346 -4.301 1.00 88.44 96 VAL A CA 1
ATOM 788 C C . VAL A 1 96 ? -10.664 1.436 -3.944 1.00 88.44 96 VAL A C 1
ATOM 790 O O . VAL A 1 96 ? -11.690 1.606 -4.599 1.00 88.44 96 VAL A O 1
ATOM 793 N N . GLU A 1 97 ? -10.399 2.181 -2.871 1.00 84.06 97 GLU A N 1
ATOM 794 C CA . GLU A 1 97 ? -11.226 3.337 -2.519 1.00 84.06 97 GLU A CA 1
ATOM 795 C C . GLU A 1 97 ? -10.991 4.487 -3.499 1.00 84.06 97 GLU A C 1
ATOM 797 O O . GLU A 1 97 ? -9.871 4.672 -3.955 1.00 84.06 97 GLU A O 1
ATOM 802 N N . LEU A 1 98 ? -11.994 5.347 -3.715 1.00 73.06 98 LEU A N 1
ATOM 803 C CA . LEU A 1 98 ? -11.887 6.526 -4.592 1.00 73.06 98 LEU A CA 1
ATOM 804 C C . LEU A 1 98 ? -10.576 7.311 -4.380 1.00 73.06 98 LEU A C 1
ATOM 806 O O . LEU A 1 98 ? -9.833 7.591 -5.306 1.00 73.06 98 LEU A O 1
ATOM 810 N N . LYS A 1 99 ? -10.223 7.646 -3.136 1.00 74.81 99 LYS A N 1
ATOM 811 C CA . LYS A 1 99 ? -9.008 8.444 -2.885 1.00 74.81 99 LYS A CA 1
ATOM 812 C C . LYS A 1 99 ? -7.704 7.638 -2.923 1.00 74.81 99 LYS A C 1
ATOM 814 O O . LYS A 1 99 ? -6.660 8.259 -2.770 1.00 74.81 99 LYS A O 1
ATOM 819 N N . ALA A 1 100 ? -7.770 6.309 -3.048 1.00 86.12 100 ALA A N 1
ATOM 820 C CA . ALA A 1 100 ? -6.667 5.348 -3.168 1.00 86.12 100 ALA A CA 1
ATOM 821 C C . ALA A 1 100 ? -5.352 5.773 -2.482 1.00 86.12 100 ALA A C 1
ATOM 823 O O . ALA A 1 100 ? -4.281 5.772 -3.095 1.00 86.12 100 ALA A O 1
ATOM 824 N N . LYS A 1 101 ? -5.422 6.204 -1.215 1.00 92.38 101 LYS A N 1
ATOM 825 C CA . LYS A 1 101 ? -4.338 6.965 -0.565 1.00 92.38 101 LYS A CA 1
ATOM 826 C C . LYS A 1 101 ? -3.052 6.153 -0.451 1.00 92.38 101 LYS A C 1
ATOM 828 O O . LYS A 1 101 ? -1.958 6.708 -0.533 1.00 92.38 101 LYS A O 1
ATOM 833 N N . GLU A 1 102 ? -3.202 4.855 -0.251 1.00 94.25 102 GLU A N 1
ATOM 834 C CA . GLU A 1 102 ? -2.152 3.857 -0.123 1.00 94.25 102 GLU A CA 1
ATOM 835 C C . GLU A 1 102 ? -1.410 3.694 -1.457 1.00 94.25 102 GLU A C 1
ATOM 837 O O . GLU A 1 102 ? -0.186 3.817 -1.504 1.00 94.25 102 GLU A O 1
ATOM 842 N N . CYS A 1 103 ? -2.155 3.551 -2.557 1.00 96.19 103 CYS A N 1
ATOM 843 C CA . CYS A 1 103 ? -1.613 3.471 -3.916 1.00 96.19 103 CYS A CA 1
ATOM 844 C C . CYS A 1 103 ? -0.914 4.783 -4.317 1.00 96.19 103 CYS A C 1
ATOM 846 O O . CYS A 1 103 ? 0.218 4.780 -4.802 1.00 96.19 103 CYS A O 1
ATOM 848 N N . GLN A 1 104 ? -1.531 5.932 -4.017 1.00 95.81 104 GLN A N 1
ATOM 849 C CA . GLN A 1 104 ? -0.935 7.254 -4.249 1.00 95.81 104 GLN A CA 1
ATOM 850 C C . GLN A 1 104 ? 0.338 7.476 -3.423 1.00 95.81 104 GLN A C 1
ATOM 852 O O . GLN A 1 104 ? 1.276 8.134 -3.872 1.00 95.81 104 GLN A O 1
ATOM 857 N N . LYS A 1 105 ? 0.385 6.979 -2.182 1.00 96.25 105 LYS A N 1
ATOM 858 C CA . LYS A 1 105 ? 1.588 7.034 -1.343 1.00 96.25 105 LYS A CA 1
ATOM 859 C C . LYS A 1 105 ? 2.708 6.202 -1.965 1.00 96.25 105 LYS A C 1
ATOM 861 O O . LYS A 1 105 ? 3.817 6.717 -2.058 1.00 96.25 105 LYS A O 1
ATOM 866 N N . LEU A 1 106 ? 2.414 4.993 -2.445 1.00 97.75 106 LEU A N 1
ATOM 867 C CA . LEU A 1 106 ? 3.390 4.143 -3.130 1.00 97.75 106 LEU A CA 1
ATOM 868 C C . LEU A 1 106 ? 3.976 4.849 -4.362 1.00 97.75 106 LEU A C 1
ATOM 870 O O . LEU A 1 106 ? 5.193 5.009 -4.443 1.00 97.75 106 LEU A O 1
ATOM 874 N N . LEU A 1 107 ? 3.130 5.374 -5.257 1.00 97.69 107 LEU A N 1
ATOM 875 C CA . LEU A 1 107 ? 3.591 6.106 -6.446 1.00 97.69 107 LEU A CA 1
ATOM 876 C C . LEU A 1 107 ? 4.434 7.337 -6.096 1.00 97.69 107 LEU A C 1
ATOM 878 O O . LEU A 1 107 ? 5.441 7.608 -6.750 1.00 97.69 107 LEU A O 1
ATOM 882 N N . ARG A 1 108 ? 4.065 8.074 -5.040 1.00 97.38 108 ARG A N 1
ATOM 883 C CA . ARG A 1 108 ? 4.861 9.215 -4.560 1.00 97.38 108 ARG A CA 1
ATOM 884 C C . ARG A 1 108 ? 6.243 8.799 -4.073 1.00 97.38 108 ARG A C 1
ATOM 886 O O . ARG A 1 108 ? 7.199 9.525 -4.327 1.00 97.38 108 ARG A O 1
ATOM 893 N N . VAL A 1 109 ? 6.365 7.662 -3.385 1.00 97.75 109 VAL A N 1
ATOM 894 C CA . VAL A 1 109 ? 7.674 7.178 -2.928 1.00 97.75 109 VAL A CA 1
ATOM 895 C C . VAL A 1 109 ? 8.528 6.748 -4.116 1.00 97.75 109 VAL A C 1
ATOM 897 O O . VAL A 1 109 ? 9.677 7.182 -4.195 1.00 97.75 109 VAL A O 1
ATOM 900 N N . LEU A 1 110 ? 7.970 6.000 -5.075 1.00 97.56 110 LEU A N 1
ATOM 901 C CA . LEU A 1 110 ? 8.691 5.623 -6.299 1.00 97.56 110 LEU A CA 1
ATOM 902 C C . LEU A 1 110 ? 9.197 6.854 -7.062 1.00 97.56 110 LEU A C 1
ATOM 904 O O . LEU A 1 110 ? 10.338 6.875 -7.514 1.00 97.56 110 LEU A O 1
ATOM 908 N N . ASN A 1 111 ? 8.387 7.911 -7.145 1.00 95.50 111 ASN A N 1
ATOM 909 C CA . ASN A 1 111 ? 8.750 9.160 -7.819 1.00 95.50 111 ASN A CA 1
ATOM 910 C C . ASN A 1 111 ? 9.573 10.140 -6.969 1.00 95.50 111 ASN A C 1
ATOM 912 O O . ASN A 1 111 ? 9.895 11.228 -7.443 1.00 95.50 111 ASN A O 1
ATOM 916 N N . SER A 1 112 ? 9.932 9.790 -5.735 1.00 96.81 112 SER A N 1
ATOM 917 C CA . SER A 1 112 ? 10.682 10.688 -4.854 1.00 96.81 112 SER A CA 1
ATOM 918 C C . SER A 1 112 ? 12.135 10.887 -5.303 1.00 96.81 112 SER A C 1
ATOM 920 O O . SER A 1 112 ? 12.716 10.053 -6.000 1.00 96.81 112 SER A O 1
ATOM 922 N N . GLN A 1 113 ? 12.757 11.973 -4.829 1.00 95.38 113 GLN A N 1
ATOM 923 C CA . GLN A 1 113 ? 14.168 12.288 -5.099 1.00 95.38 113 GLN A CA 1
ATOM 924 C C . GLN A 1 113 ? 15.120 11.156 -4.686 1.00 95.38 113 GLN A C 1
ATOM 926 O O . GLN A 1 113 ? 16.133 10.930 -5.341 1.00 95.38 113 GLN A O 1
A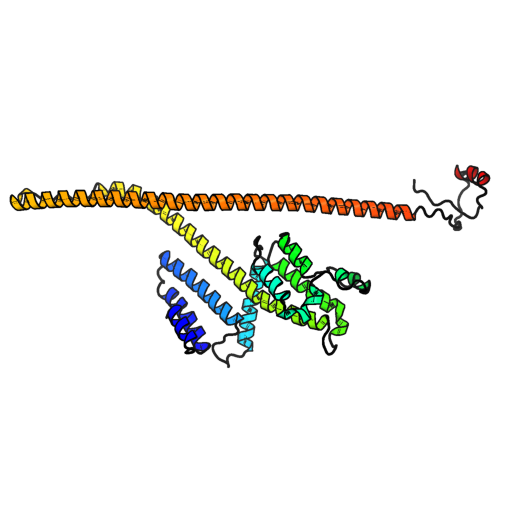TOM 931 N N . LYS A 1 114 ? 14.766 10.388 -3.645 1.00 96.31 114 LYS A N 1
ATOM 932 C CA . LYS A 1 114 ? 15.539 9.227 -3.180 1.00 96.31 114 LYS A CA 1
ATOM 933 C C . LYS A 1 114 ? 15.763 8.190 -4.287 1.00 96.31 114 LYS A C 1
ATOM 935 O O . LYS A 1 114 ? 16.803 7.540 -4.309 1.00 96.31 114 LYS A O 1
ATOM 940 N N . HIS A 1 115 ? 14.793 8.029 -5.183 1.00 95.94 115 HIS A N 1
ATOM 941 C CA . HIS A 1 115 ? 14.811 7.010 -6.230 1.00 95.94 115 HIS A CA 1
ATOM 942 C C . HIS A 1 115 ? 15.068 7.589 -7.626 1.00 95.94 115 HIS A C 1
ATOM 944 O O . HIS A 1 115 ? 15.066 6.838 -8.595 1.00 95.94 115 HIS A O 1
ATOM 950 N N . ASP A 1 116 ? 15.339 8.891 -7.748 1.00 94.56 116 ASP A N 1
ATOM 951 C CA . ASP A 1 116 ? 15.431 9.605 -9.028 1.00 94.56 116 ASP A CA 1
ATOM 952 C C . ASP A 1 116 ? 16.414 8.951 -10.012 1.00 94.56 116 ASP A C 1
ATOM 954 O O . ASP A 1 116 ? 16.036 8.628 -11.139 1.00 94.56 116 ASP A O 1
ATOM 958 N N . LYS A 1 117 ? 17.622 8.616 -9.531 1.00 95.31 117 LYS A N 1
ATOM 959 C CA . LYS A 1 117 ? 18.685 7.951 -10.307 1.00 95.31 117 LYS A CA 1
ATOM 960 C C . LYS A 1 117 ? 18.221 6.669 -11.008 1.00 95.31 117 LYS A C 1
ATOM 962 O O . LYS A 1 117 ? 18.679 6.380 -12.108 1.00 95.31 117 LYS A O 1
ATOM 967 N N . ASN A 1 118 ? 17.340 5.897 -10.373 1.00 96.81 118 ASN A N 1
ATOM 968 C CA . ASN A 1 118 ? 16.894 4.603 -10.889 1.00 96.81 118 ASN A CA 1
ATOM 969 C C . ASN A 1 118 ? 15.465 4.643 -11.438 1.00 96.81 118 ASN A C 1
ATOM 971 O O . ASN A 1 118 ? 15.094 3.752 -12.183 1.00 96.81 118 ASN A O 1
ATOM 975 N N . CYS A 1 119 ? 14.658 5.644 -11.090 1.00 97.00 119 CYS A N 1
ATOM 976 C CA . CYS A 1 119 ? 13.238 5.668 -11.425 1.00 97.00 119 CYS A CA 1
ATOM 977 C C . CYS A 1 119 ? 12.924 6.480 -12.689 1.00 97.00 119 CYS A C 1
ATOM 979 O O . CYS A 1 119 ? 11.914 6.232 -13.345 1.00 97.00 119 CYS A O 1
ATOM 981 N N . TRP A 1 120 ? 13.784 7.437 -13.063 1.00 96.25 120 TRP A N 1
ATOM 982 C CA . TRP A 1 120 ? 13.525 8.340 -14.189 1.00 96.25 120 TRP A CA 1
ATOM 983 C C . TRP A 1 120 ? 13.133 7.654 -15.522 1.00 96.25 120 TRP A C 1
ATOM 985 O O . TRP A 1 120 ? 12.243 8.206 -16.175 1.00 96.25 120 TRP A O 1
ATOM 995 N N . PRO A 1 121 ? 13.664 6.468 -15.919 1.00 96.75 121 PRO A N 1
ATOM 996 C CA . PRO A 1 121 ? 13.284 5.816 -17.180 1.00 96.75 121 PRO A CA 1
ATOM 997 C C . PRO A 1 121 ? 11.840 5.300 -17.201 1.00 96.75 121 PRO A C 1
ATOM 999 O O . PRO A 1 121 ? 11.303 5.020 -18.266 1.00 96.75 121 PRO A O 1
ATOM 1002 N N . PHE A 1 122 ? 11.221 5.154 -16.027 1.00 98.00 122 PHE A N 1
ATOM 1003 C CA . PHE A 1 122 ? 9.917 4.513 -15.841 1.00 98.00 122 PHE A CA 1
ATOM 1004 C C . PHE A 1 122 ? 8.795 5.521 -15.580 1.00 98.00 122 PHE A C 1
ATOM 1006 O O . PHE A 1 122 ? 7.645 5.141 -15.375 1.00 98.00 122 PHE A O 1
ATOM 1013 N N . ARG A 1 123 ? 9.116 6.820 -15.536 1.00 97.25 123 ARG A N 1
ATOM 1014 C CA . ARG A 1 123 ? 8.167 7.872 -15.140 1.00 97.25 123 ARG A CA 1
ATOM 1015 C C . ARG A 1 123 ? 7.136 8.220 -16.198 1.00 97.25 123 ARG A C 1
ATOM 1017 O O . ARG A 1 123 ? 6.115 8.798 -15.848 1.00 97.25 123 ARG A O 1
ATOM 1024 N N . LYS A 1 124 ? 7.453 7.972 -17.463 1.00 97.06 124 LYS A N 1
ATOM 1025 C CA . LYS A 1 124 ? 6.645 8.348 -18.622 1.00 97.06 124 LYS A CA 1
ATOM 1026 C C . LYS A 1 124 ? 6.677 7.229 -19.658 1.00 97.06 124 LYS A C 1
ATOM 1028 O O . LYS A 1 124 ? 7.615 6.427 -19.624 1.00 97.06 124 LYS A O 1
ATOM 1033 N N . PRO A 1 125 ? 5.725 7.206 -20.606 1.00 96.44 125 PRO A N 1
ATOM 1034 C CA . PRO A 1 125 ? 5.703 6.196 -21.647 1.00 96.44 125 PRO A CA 1
ATOM 1035 C C . PRO A 1 125 ? 7.026 6.149 -22.409 1.00 96.44 125 PRO A C 1
ATOM 1037 O O . PRO A 1 125 ? 7.601 7.185 -22.759 1.00 96.44 125 PRO A O 1
ATOM 1040 N N . VAL A 1 126 ? 7.475 4.939 -22.738 1.00 93.25 126 VAL A N 1
ATOM 1041 C CA . VAL A 1 126 ? 8.754 4.701 -23.421 1.00 93.25 126 VAL A CA 1
ATOM 1042 C C . VAL A 1 126 ? 8.878 5.498 -24.724 1.00 93.25 126 VAL A C 1
ATOM 1044 O O . VAL A 1 126 ? 9.926 6.087 -24.970 1.00 93.25 126 VAL A O 1
ATOM 1047 N N . ARG A 1 127 ? 7.795 5.631 -25.511 1.00 89.69 127 ARG A N 1
ATOM 1048 C CA . ARG A 1 127 ? 7.793 6.457 -26.740 1.00 89.69 127 ARG A CA 1
ATOM 1049 C C . ARG A 1 127 ? 8.098 7.934 -26.487 1.00 89.69 127 ARG A C 1
ATOM 1051 O O . ARG A 1 127 ? 8.615 8.601 -27.375 1.00 89.69 127 ARG A O 1
ATOM 1058 N N . MET A 1 128 ? 7.740 8.455 -25.312 1.00 91.81 128 MET A N 1
ATOM 1059 C CA . MET A 1 128 ? 7.963 9.859 -24.960 1.00 91.81 128 MET A CA 1
ATOM 1060 C C . MET A 1 128 ? 9.386 10.102 -24.461 1.00 91.81 128 MET A C 1
ATOM 1062 O O . MET A 1 128 ? 9.955 11.150 -24.750 1.00 91.81 128 MET A O 1
ATOM 1066 N N . LEU A 1 129 ? 9.952 9.159 -23.702 1.00 91.31 129 LEU A N 1
ATOM 1067 C CA . LEU A 1 129 ? 11.307 9.285 -23.154 1.00 91.31 129 LEU A CA 1
ATOM 1068 C C . LEU A 1 129 ? 12.392 8.889 -24.158 1.00 91.31 129 LEU A C 1
ATOM 1070 O O . LEU A 1 129 ? 13.474 9.472 -24.150 1.00 91.31 129 LEU A O 1
ATOM 1074 N N . PHE A 1 130 ? 12.101 7.926 -25.031 1.00 90.94 130 PHE A N 1
ATOM 1075 C CA . PHE A 1 130 ? 13.058 7.333 -25.960 1.00 90.94 130 PHE A CA 1
ATOM 1076 C C . PHE A 1 130 ? 12.492 7.351 -27.391 1.00 90.94 130 PHE A C 1
ATOM 1078 O O . PHE A 1 130 ? 12.147 6.306 -27.939 1.00 90.94 130 PHE A O 1
ATOM 1085 N N . PRO A 1 131 ? 12.382 8.530 -28.033 1.00 85.94 131 PRO A N 1
ATOM 1086 C CA . PRO A 1 131 ? 11.799 8.648 -29.374 1.00 85.94 131 PRO A CA 1
ATOM 1087 C C . PRO A 1 131 ? 12.623 7.947 -30.468 1.00 85.94 131 PRO A C 1
ATOM 1089 O O . PRO A 1 131 ? 12.083 7.622 -31.519 1.00 85.94 131 PRO A O 1
ATOM 1092 N N . GLY A 1 132 ? 13.916 7.709 -30.224 1.00 87.00 132 GLY A N 1
ATOM 1093 C CA . GLY A 1 132 ? 14.809 6.949 -31.106 1.00 87.00 132 GLY A CA 1
ATOM 1094 C C . GLY A 1 132 ? 14.938 5.469 -30.742 1.00 87.00 132 GLY A C 1
ATOM 1095 O O . GLY A 1 132 ? 15.890 4.830 -31.184 1.00 87.00 132 GLY A O 1
ATOM 1096 N N . LEU A 1 133 ? 14.055 4.939 -29.887 1.00 87.00 133 LEU A N 1
ATOM 1097 C CA . LEU A 1 133 ? 14.091 3.527 -29.520 1.00 87.00 133 LEU A CA 1
ATOM 1098 C C . LEU A 1 133 ? 13.844 2.646 -30.745 1.00 87.00 133 LEU A C 1
ATOM 1100 O O . LEU A 1 133 ? 13.067 2.999 -31.635 1.00 87.00 133 LEU A O 1
ATOM 1104 N N . SER A 1 134 ? 14.510 1.495 -30.763 1.00 84.69 134 SER A N 1
ATOM 1105 C CA . SER A 1 134 ? 14.367 0.515 -31.829 1.00 84.69 134 SER A CA 1
ATOM 1106 C C . SER A 1 134 ? 12.886 0.132 -32.039 1.00 84.69 134 SER A C 1
ATOM 1108 O O . SER A 1 134 ? 12.145 -0.017 -31.059 1.00 84.69 134 SER A O 1
ATOM 1110 N N . PRO A 1 135 ? 12.422 0.003 -33.300 1.00 83.31 135 PRO A N 1
ATOM 1111 C CA . PRO A 1 135 ? 11.026 -0.319 -33.608 1.00 83.31 135 PRO A CA 1
ATOM 1112 C C . PRO A 1 135 ? 10.528 -1.630 -32.985 1.00 83.31 135 PRO A C 1
ATOM 1114 O O . PRO A 1 135 ? 9.338 -1.743 -32.692 1.00 83.31 135 PRO A O 1
ATOM 1117 N N . ASP A 1 136 ? 11.437 -2.575 -32.739 1.00 90.38 136 ASP A N 1
ATOM 1118 C CA . ASP A 1 136 ? 11.166 -3.900 -32.169 1.00 90.38 136 ASP A CA 1
ATOM 1119 C C . ASP A 1 136 ? 10.674 -3.870 -30.712 1.00 90.38 136 ASP A C 1
ATOM 1121 O O . ASP A 1 136 ? 10.144 -4.868 -30.224 1.00 90.38 136 ASP A O 1
ATOM 1125 N N . TYR A 1 137 ? 10.770 -2.734 -30.006 1.00 92.12 137 TYR A N 1
ATOM 1126 C CA . TYR A 1 137 ? 10.278 -2.628 -28.628 1.00 92.12 137 TYR A CA 1
ATOM 1127 C C . TYR A 1 137 ? 8.813 -3.053 -28.492 1.00 92.12 137 TYR A C 1
ATOM 1129 O O . TYR A 1 137 ? 8.477 -3.782 -27.564 1.00 92.12 137 TYR A O 1
ATOM 1137 N N . PHE A 1 138 ? 7.943 -2.624 -29.411 1.00 91.38 138 PHE A N 1
ATOM 1138 C CA . PHE A 1 138 ? 6.511 -2.956 -29.364 1.00 91.38 138 PHE A CA 1
ATOM 1139 C C . PHE A 1 138 ? 6.189 -4.342 -29.934 1.00 91.38 138 PHE A C 1
ATOM 1141 O O . PHE A 1 138 ? 5.067 -4.811 -29.756 1.00 91.38 138 PHE A O 1
ATOM 1148 N N . ASP A 1 139 ? 7.163 -4.996 -30.568 1.00 93.75 139 ASP A N 1
ATOM 1149 C CA . ASP A 1 139 ? 7.061 -6.398 -30.972 1.00 93.75 139 ASP A CA 1
ATOM 1150 C C . ASP A 1 139 ? 7.429 -7.327 -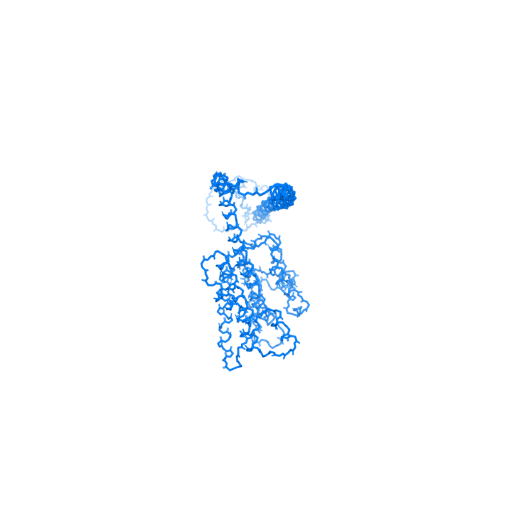29.801 1.00 93.75 139 ASP A C 1
ATOM 1152 O O . ASP A 1 139 ? 6.858 -8.405 -29.650 1.00 93.75 139 ASP A O 1
ATOM 1156 N N . ILE A 1 140 ? 8.356 -6.891 -28.937 1.00 95.12 140 ILE A N 1
ATOM 1157 C CA . ILE A 1 140 ? 8.806 -7.629 -27.746 1.00 95.12 140 ILE A CA 1
ATOM 1158 C C . ILE A 1 140 ? 7.880 -7.377 -26.548 1.00 95.12 140 ILE A C 1
ATOM 1160 O O . ILE A 1 140 ? 7.481 -8.313 -25.853 1.00 95.12 140 ILE A O 1
ATOM 1164 N N . ILE A 1 141 ? 7.549 -6.112 -26.276 1.00 96.38 141 ILE A N 1
ATOM 1165 C CA . ILE A 1 141 ? 6.737 -5.694 -25.131 1.00 96.38 141 ILE A CA 1
ATOM 1166 C C . ILE A 1 141 ? 5.294 -5.477 -25.576 1.00 96.38 141 ILE A C 1
ATOM 1168 O O . ILE A 1 141 ? 4.936 -4.448 -26.149 1.00 96.38 141 ILE A O 1
ATOM 1172 N N . THR A 1 142 ? 4.450 -6.455 -25.250 1.00 95.38 142 THR A N 1
ATOM 1173 C CA . THR A 1 142 ? 3.042 -6.500 -25.669 1.00 95.38 142 THR A CA 1
ATOM 1174 C C . THR A 1 142 ? 2.151 -5.527 -24.906 1.00 95.38 142 THR A C 1
ATOM 1176 O O . THR A 1 142 ? 1.203 -4.988 -25.469 1.00 95.38 142 THR A O 1
ATOM 1179 N N . THR A 1 143 ? 2.452 -5.287 -23.627 1.00 96.62 143 THR A N 1
ATOM 1180 C CA . THR A 1 143 ? 1.666 -4.406 -22.752 1.00 96.62 143 THR A CA 1
ATOM 1181 C C . THR A 1 143 ? 2.582 -3.359 -22.120 1.00 96.62 143 THR A C 1
ATOM 1183 O O . THR A 1 143 ? 3.046 -3.556 -20.996 1.00 96.62 143 THR A O 1
ATOM 1186 N N . PRO A 1 144 ? 2.905 -2.263 -22.833 1.00 96.56 144 PRO A N 1
ATOM 1187 C CA . PRO A 1 144 ? 3.708 -1.175 -22.283 1.00 96.56 144 PRO A CA 1
ATOM 1188 C C . PRO A 1 144 ? 3.042 -0.564 -21.045 1.00 96.56 144 PRO A C 1
ATOM 1190 O O . PRO A 1 144 ? 1.826 -0.385 -21.020 1.00 96.56 144 PRO A O 1
ATOM 1193 N N . MET A 1 145 ? 3.839 -0.217 -20.034 1.00 98.25 145 MET A N 1
ATOM 1194 C CA . MET A 1 145 ? 3.360 0.422 -18.808 1.00 98.25 145 MET A CA 1
ATOM 1195 C C . MET A 1 145 ? 4.426 1.358 -18.232 1.00 98.25 145 MET A C 1
ATOM 1197 O O . MET A 1 145 ? 5.622 1.111 -18.399 1.00 98.25 145 MET A O 1
ATOM 1201 N N . ASP A 1 146 ? 3.987 2.429 -17.573 1.00 98.50 146 ASP A N 1
ATOM 1202 C CA . ASP A 1 146 ? 4.834 3.421 -16.909 1.00 98.50 146 ASP A CA 1
ATOM 1203 C C . ASP A 1 146 ? 4.098 4.093 -15.738 1.00 98.50 146 ASP A C 1
ATOM 1205 O O . ASP A 1 146 ? 2.870 4.059 -15.640 1.00 98.50 146 ASP A O 1
ATOM 1209 N N . LEU A 1 147 ? 4.843 4.749 -14.847 1.00 98.44 147 LEU A N 1
ATOM 1210 C CA . LEU A 1 147 ? 4.287 5.315 -13.617 1.00 98.44 147 LEU A CA 1
ATOM 1211 C C . LEU A 1 147 ? 3.315 6.482 -13.850 1.00 98.44 147 LEU A C 1
ATOM 1213 O O . LEU A 1 147 ? 2.456 6.702 -12.994 1.00 98.44 147 LEU A O 1
ATOM 1217 N N . SER A 1 148 ? 3.429 7.234 -14.953 1.00 98.06 148 SER A N 1
ATOM 1218 C CA . SER A 1 148 ? 2.457 8.294 -15.262 1.00 98.06 148 SER A CA 1
ATOM 1219 C C . SER A 1 148 ? 1.139 7.712 -15.753 1.00 98.06 148 SER A C 1
ATOM 1221 O O . SER A 1 148 ? 0.096 8.096 -15.231 1.00 98.06 148 SER A O 1
ATOM 1223 N N . THR A 1 149 ? 1.191 6.697 -16.619 1.00 98.25 149 THR A N 1
ATOM 1224 C CA . THR A 1 149 ? 0.004 5.947 -17.049 1.00 98.25 149 THR A CA 1
ATOM 1225 C C . THR A 1 149 ? -0.700 5.309 -15.848 1.00 98.25 149 THR A C 1
ATOM 1227 O O . THR A 1 149 ? -1.909 5.445 -15.693 1.00 98.25 149 THR A O 1
ATOM 1230 N N . ILE A 1 150 ? 0.034 4.686 -14.918 1.00 98.50 150 ILE A N 1
ATOM 1231 C CA . ILE A 1 150 ? -0.579 4.106 -13.707 1.00 98.50 150 ILE A CA 1
ATOM 1232 C C . ILE A 1 150 ? -1.219 5.194 -12.837 1.00 98.50 150 ILE A C 1
ATOM 1234 O O . ILE A 1 150 ? -2.306 4.984 -12.296 1.00 98.50 150 ILE A O 1
ATOM 1238 N N . ALA A 1 151 ? -0.571 6.353 -12.691 1.00 97.38 151 ALA A N 1
ATOM 1239 C CA . ALA A 1 151 ? -1.140 7.472 -11.947 1.00 97.38 151 ALA A CA 1
ATOM 1240 C C . ALA A 1 151 ? -2.443 7.979 -12.585 1.00 97.38 151 ALA A C 1
ATOM 1242 O O . ALA A 1 151 ? -3.395 8.269 -11.861 1.00 97.38 151 ALA A O 1
ATOM 1243 N N . GLU A 1 152 ? -2.504 8.046 -13.916 1.00 96.25 152 GLU A N 1
ATOM 1244 C CA . GLU A 1 152 ? -3.713 8.382 -14.671 1.00 96.25 152 GLU A CA 1
ATOM 1245 C C . GLU A 1 152 ? -4.811 7.341 -14.431 1.00 96.25 152 GLU A C 1
ATOM 1247 O O . GLU A 1 152 ? -5.851 7.698 -13.883 1.00 96.25 152 GLU A O 1
ATOM 1252 N N . LYS A 1 153 ? -4.544 6.051 -14.665 1.00 96.12 153 LYS A N 1
ATOM 1253 C CA . LYS A 1 153 ? -5.492 4.951 -14.396 1.00 96.12 153 LYS A CA 1
ATOM 1254 C C . LYS A 1 153 ? -6.035 4.963 -12.964 1.00 96.12 153 LYS A C 1
ATOM 1256 O O . LYS A 1 153 ? -7.213 4.694 -12.725 1.00 96.12 153 LYS A O 1
ATOM 1261 N N . LEU A 1 154 ? -5.186 5.297 -11.988 1.00 93.56 154 LEU A N 1
ATOM 1262 C CA . LEU A 1 154 ? -5.582 5.413 -10.585 1.00 93.56 154 LEU A CA 1
ATOM 1263 C C . LEU A 1 154 ? -6.526 6.601 -10.350 1.00 93.56 154 LEU A C 1
ATOM 1265 O O . LEU A 1 154 ? -7.503 6.462 -9.616 1.00 93.56 154 LEU A O 1
ATOM 1269 N N . ASN A 1 155 ? -6.251 7.751 -10.970 1.00 89.94 155 ASN A N 1
ATOM 1270 C CA . ASN A 1 155 ? -7.101 8.943 -10.893 1.00 89.94 155 ASN A CA 1
ATOM 1271 C C . ASN A 1 155 ? -8.425 8.771 -11.650 1.00 89.94 155 ASN A C 1
ATOM 1273 O O . ASN A 1 155 ? -9.424 9.385 -11.280 1.00 89.94 155 ASN A O 1
ATOM 1277 N N . GLU A 1 156 ? -8.436 7.935 -12.686 1.00 88.50 156 GLU A N 1
ATOM 1278 C CA . GLU A 1 156 ? -9.622 7.591 -13.475 1.00 88.50 156 GLU A CA 1
ATOM 1279 C C . GLU A 1 156 ? -10.428 6.422 -12.885 1.00 88.50 156 GLU A C 1
ATOM 1281 O O . GLU A 1 156 ? -11.455 6.027 -13.437 1.00 88.50 156 GLU A O 1
ATOM 1286 N N . PHE A 1 157 ? -10.018 5.913 -11.716 1.00 90.06 157 PHE A N 1
ATOM 1287 C CA . PHE A 1 157 ? -10.663 4.802 -11.008 1.00 90.06 157 PHE A CA 1
ATOM 1288 C C . PHE A 1 157 ? -10.780 3.528 -11.863 1.00 90.06 157 PHE A C 1
ATOM 1290 O O . PHE A 1 157 ? -11.764 2.788 -11.773 1.00 90.06 157 PHE A O 1
ATOM 1297 N N . GLU A 1 158 ? -9.783 3.267 -12.708 1.00 91.19 158 GLU A N 1
ATOM 1298 C CA . GLU A 1 158 ? -9.768 2.082 -13.568 1.00 91.19 158 GLU A CA 1
ATOM 1299 C C . GLU A 1 158 ? -9.483 0.796 -12.789 1.00 91.19 158 GLU A C 1
ATOM 1301 O O . GLU A 1 158 ? -9.998 -0.263 -13.146 1.00 91.19 158 GLU A O 1
ATOM 1306 N N . TYR A 1 159 ? -8.718 0.892 -11.699 1.00 93.12 159 TYR A N 1
ATOM 1307 C CA . TYR A 1 159 ? -8.433 -0.239 -10.820 1.00 93.12 159 TYR A CA 1
ATOM 1308 C C . TYR A 1 159 ? -9.619 -0.520 -9.897 1.00 93.12 159 TYR A C 1
ATOM 1310 O O . TYR A 1 159 ? -9.935 0.263 -8.998 1.00 93.12 159 TYR A O 1
ATOM 1318 N N . LYS A 1 160 ? -10.258 -1.674 -10.085 1.00 90.44 160 LYS A N 1
ATOM 1319 C CA . LYS A 1 160 ? -11.353 -2.159 -9.240 1.00 90.44 160 LYS A CA 1
ATOM 1320 C C . LYS A 1 160 ? -10.826 -2.676 -7.915 1.00 90.44 160 LYS A C 1
ATOM 1322 O O . LYS A 1 160 ? -11.434 -2.416 -6.879 1.00 90.44 160 LYS A O 1
ATOM 1327 N N . VAL A 1 161 ? -9.706 -3.395 -7.944 1.00 95.25 161 VAL A N 1
ATOM 1328 C CA . VAL A 1 161 ? -9.070 -4.006 -6.769 1.00 95.25 161 VAL A CA 1
ATOM 1329 C C . VAL A 1 161 ? -7.587 -3.663 -6.698 1.00 95.25 161 VAL A C 1
ATOM 1331 O O . VAL A 1 161 ? -6.939 -3.402 -7.709 1.00 95.25 161 VAL A O 1
ATOM 1334 N N . HIS A 1 162 ? -7.031 -3.671 -5.486 1.00 96.56 162 HIS A N 1
ATOM 1335 C CA . HIS A 1 162 ? -5.628 -3.307 -5.252 1.00 96.56 162 HIS A CA 1
ATOM 1336 C C . HIS A 1 162 ? -4.644 -4.224 -6.003 1.00 96.56 162 HIS A C 1
ATOM 1338 O O . HIS A 1 162 ? -3.539 -3.793 -6.330 1.00 96.56 162 HIS A O 1
ATOM 1344 N N . GLY A 1 163 ? -5.051 -5.466 -6.296 1.00 96.50 163 GLY A N 1
ATOM 1345 C CA . GLY A 1 163 ? -4.275 -6.420 -7.091 1.00 96.50 163 GLY A CA 1
ATOM 1346 C C . GLY A 1 163 ? -3.969 -5.935 -8.513 1.00 96.50 163 GLY A C 1
ATOM 1347 O O . GLY A 1 163 ? -2.841 -6.087 -8.969 1.00 96.50 163 GLY A O 1
ATOM 1348 N N . GLU A 1 164 ? -4.932 -5.294 -9.181 1.00 97.31 164 GLU A N 1
ATOM 1349 C CA . GLU A 1 164 ? -4.752 -4.773 -10.546 1.00 97.31 164 GLU A CA 1
ATOM 1350 C C . GLU A 1 164 ? -3.738 -3.619 -10.562 1.00 97.31 164 GLU A C 1
ATOM 1352 O O . GLU A 1 164 ? -2.863 -3.558 -11.421 1.00 97.31 164 GLU A O 1
ATOM 1357 N N . PHE A 1 165 ? -3.800 -2.740 -9.556 1.00 98.19 165 PHE A N 1
ATOM 1358 C CA . PHE A 1 165 ? -2.857 -1.630 -9.411 1.00 98.19 165 PHE A CA 1
ATOM 1359 C C . PHE A 1 165 ? -1.410 -2.116 -9.263 1.00 98.19 165 PHE A C 1
ATOM 1361 O O . PHE A 1 165 ? -0.520 -1.640 -9.966 1.00 98.19 165 PHE A O 1
ATOM 1368 N N . ILE A 1 166 ? -1.151 -3.058 -8.347 1.00 98.12 166 ILE A N 1
ATOM 1369 C CA . ILE A 1 166 ? 0.221 -3.533 -8.121 1.00 98.12 166 ILE A CA 1
ATOM 1370 C C . ILE A 1 166 ? 0.751 -4.335 -9.310 1.00 98.12 166 ILE A C 1
ATOM 1372 O O . ILE A 1 166 ? 1.955 -4.311 -9.565 1.00 98.12 166 ILE A O 1
ATOM 1376 N N . GLN A 1 167 ? -0.130 -5.013 -10.049 1.00 98.19 167 GLN A N 1
ATOM 1377 C CA . GLN A 1 167 ? 0.248 -5.739 -11.255 1.00 98.19 167 GLN A CA 1
ATOM 1378 C C . GLN A 1 167 ? 0.837 -4.792 -12.303 1.00 98.19 167 GLN A C 1
ATOM 1380 O O . GLN A 1 167 ? 1.929 -5.059 -12.795 1.00 98.19 167 GLN A O 1
ATOM 1385 N N . ASP A 1 168 ? 0.198 -3.650 -12.563 1.00 98.69 168 ASP A N 1
ATOM 1386 C CA . ASP A 1 168 ? 0.725 -2.665 -13.515 1.00 98.69 168 ASP A CA 1
ATOM 1387 C C . ASP A 1 168 ? 2.027 -2.008 -13.027 1.00 98.69 168 ASP A C 1
ATOM 1389 O O . ASP A 1 168 ? 2.961 -1.784 -13.808 1.00 98.69 168 ASP A O 1
ATOM 1393 N N . VAL A 1 169 ? 2.137 -1.740 -11.719 1.00 98.62 169 VAL A N 1
ATOM 1394 C CA . VAL A 1 169 ? 3.382 -1.218 -11.128 1.00 98.62 169 VAL A CA 1
ATOM 1395 C C . VAL A 1 169 ? 4.535 -2.196 -11.349 1.00 98.62 169 VAL A C 1
ATOM 1397 O O . VAL A 1 169 ? 5.607 -1.770 -11.772 1.00 98.62 169 VAL A O 1
ATOM 1400 N N . ARG A 1 170 ? 4.335 -3.498 -11.108 1.00 98.62 170 ARG A N 1
ATOM 1401 C CA . ARG A 1 170 ? 5.361 -4.526 -11.355 1.00 98.62 170 ARG A CA 1
ATOM 1402 C C . ARG A 1 170 ? 5.668 -4.676 -12.842 1.00 98.62 170 ARG A C 1
ATOM 1404 O O . ARG A 1 170 ? 6.841 -4.655 -13.213 1.00 98.62 170 ARG A O 1
ATOM 1411 N N . LEU A 1 171 ? 4.631 -4.703 -13.681 1.00 98.69 171 LEU A N 1
ATOM 1412 C CA . LEU A 1 171 ? 4.737 -4.813 -15.136 1.00 98.69 171 LEU A CA 1
ATOM 1413 C C . LEU A 1 171 ? 5.657 -3.740 -15.733 1.00 98.69 171 LEU A C 1
ATOM 1415 O O . LEU A 1 171 ? 6.438 -4.030 -16.635 1.00 98.69 171 LEU A O 1
ATOM 1419 N N . THR A 1 172 ? 5.628 -2.518 -15.193 1.00 98.56 172 THR A N 1
ATOM 1420 C CA . THR A 1 172 ? 6.533 -1.426 -15.599 1.00 98.56 172 THR A CA 1
ATOM 1421 C C . THR A 1 172 ? 8.008 -1.848 -15.552 1.00 98.56 172 THR A C 1
ATOM 1423 O O . THR A 1 172 ? 8.760 -1.623 -16.502 1.00 98.56 172 THR A O 1
ATOM 1426 N N . PHE A 1 173 ? 8.429 -2.487 -14.459 1.00 98.56 173 PHE A N 1
ATOM 1427 C CA . PHE A 1 173 ? 9.819 -2.897 -14.251 1.00 98.56 173 PHE A CA 1
ATOM 1428 C C . PHE A 1 173 ? 10.121 -4.243 -14.914 1.00 98.56 173 PHE A C 1
ATOM 1430 O O . PHE A 1 173 ? 11.195 -4.416 -15.488 1.00 98.56 173 PHE A O 1
ATOM 1437 N N . GLU A 1 174 ? 9.167 -5.173 -14.907 1.00 98.56 174 GLU A N 1
ATOM 1438 C CA . GLU A 1 174 ? 9.293 -6.470 -15.579 1.00 98.56 174 GLU A CA 1
ATOM 1439 C C . GLU A 1 174 ? 9.483 -6.302 -17.093 1.00 98.56 174 GLU A C 1
ATOM 1441 O O . GLU A 1 174 ? 10.404 -6.887 -17.663 1.00 98.56 174 GLU A O 1
ATOM 1446 N N . ASN A 1 175 ? 8.709 -5.422 -17.736 1.00 98.31 175 ASN A N 1
ATOM 1447 C CA . ASN A 1 175 ? 8.888 -5.075 -19.147 1.00 98.31 175 ASN A CA 1
ATOM 1448 C C . ASN A 1 175 ? 10.296 -4.546 -19.432 1.00 98.31 175 ASN A C 1
ATOM 1450 O O . ASN A 1 175 ? 10.927 -4.916 -20.424 1.00 98.31 175 ASN A O 1
ATOM 1454 N N . ALA A 1 176 ? 10.817 -3.690 -18.552 1.00 97.31 176 ALA A N 1
ATOM 1455 C CA . ALA A 1 176 ? 12.165 -3.164 -18.691 1.00 97.31 176 ALA A CA 1
ATOM 1456 C C . ALA A 1 176 ? 13.228 -4.261 -18.539 1.00 97.31 176 ALA A C 1
ATOM 1458 O O . ALA A 1 176 ? 14.208 -4.257 -19.282 1.00 97.31 176 ALA A O 1
ATOM 1459 N N . MET A 1 177 ? 13.037 -5.220 -17.632 1.00 98.06 177 MET A N 1
ATOM 1460 C CA . MET A 1 177 ? 13.936 -6.368 -17.488 1.00 98.06 177 MET A CA 1
ATOM 1461 C C . MET A 1 177 ? 13.893 -7.295 -18.708 1.00 98.06 177 MET A C 1
ATOM 1463 O O . MET A 1 177 ? 14.937 -7.790 -19.131 1.00 98.06 177 MET A O 1
ATOM 1467 N N . ILE A 1 178 ? 12.709 -7.515 -19.284 1.00 97.62 178 ILE A N 1
ATOM 1468 C CA . ILE A 1 178 ? 12.527 -8.344 -20.482 1.00 97.62 178 ILE A CA 1
ATOM 1469 C C . ILE A 1 178 ? 13.241 -7.712 -21.677 1.00 97.62 178 ILE A C 1
ATOM 1471 O O . ILE A 1 178 ? 14.069 -8.366 -22.308 1.00 97.62 178 ILE A O 1
ATOM 1475 N N . TYR A 1 179 ? 12.970 -6.436 -21.957 1.00 96.44 179 TYR A N 1
ATOM 1476 C CA . TYR A 1 179 ? 13.553 -5.756 -23.113 1.00 96.44 179 TYR A CA 1
ATOM 1477 C C . TYR A 1 179 ? 15.070 -5.559 -22.966 1.00 96.44 179 TYR A C 1
ATOM 1479 O O . TYR A 1 179 ? 15.826 -5.801 -23.901 1.00 96.44 179 TYR A O 1
ATOM 1487 N N . ASN A 1 180 ? 15.546 -5.193 -21.771 1.00 95.62 180 ASN A N 1
ATOM 1488 C CA . ASN A 1 180 ? 16.966 -4.914 -21.524 1.00 95.62 180 ASN A CA 1
ATOM 1489 C C . ASN A 1 180 ? 17.743 -6.146 -21.020 1.00 95.62 180 ASN A C 1
ATOM 1491 O O . ASN A 1 180 ? 18.745 -6.003 -20.321 1.00 95.62 180 ASN A O 1
ATOM 1495 N N . ARG A 1 181 ? 17.305 -7.374 -21.334 1.00 95.56 181 ARG A N 1
ATOM 1496 C CA . ARG A 1 181 ? 17.893 -8.613 -20.785 1.00 95.56 181 ARG A CA 1
ATOM 1497 C C . ARG A 1 181 ? 19.381 -8.792 -21.109 1.00 95.56 181 ARG A C 1
ATOM 1499 O O . ARG A 1 181 ? 20.093 -9.417 -20.325 1.00 95.56 181 ARG A O 1
ATOM 1506 N N . ALA A 1 182 ? 19.855 -8.238 -22.227 1.00 95.25 182 ALA A N 1
ATOM 1507 C CA . ALA A 1 182 ? 21.275 -8.238 -22.598 1.00 95.25 182 ALA A CA 1
ATOM 1508 C C . ALA A 1 182 ? 22.160 -7.489 -21.583 1.00 95.25 182 ALA A C 1
ATOM 1510 O O . ALA A 1 182 ? 23.348 -7.772 -21.464 1.00 95.25 182 ALA A O 1
ATOM 1511 N N . ASP A 1 183 ? 21.572 -6.582 -20.801 1.00 95.19 183 ASP A N 1
ATOM 1512 C CA . ASP A 1 183 ? 22.273 -5.766 -19.811 1.00 95.19 183 ASP A CA 1
ATOM 1513 C C . ASP A 1 183 ? 22.320 -6.426 -18.427 1.00 95.19 183 ASP A C 1
ATOM 1515 O O . ASP A 1 183 ? 22.816 -5.816 -17.478 1.00 95.19 183 ASP A O 1
ATOM 1519 N N . LYS A 1 184 ? 21.796 -7.653 -18.284 1.00 94.75 184 LYS A N 1
ATOM 1520 C CA . LYS A 1 184 ? 21.696 -8.359 -16.999 1.00 94.75 184 LYS A CA 1
ATOM 1521 C C . LYS A 1 184 ? 23.048 -8.537 -16.305 1.00 94.75 184 LYS A C 1
ATOM 1523 O O . LYS A 1 184 ? 23.114 -8.439 -15.084 1.00 94.75 184 LYS A O 1
ATOM 1528 N N . GLU A 1 185 ? 24.093 -8.807 -17.079 1.00 94.00 185 GLU A N 1
ATOM 1529 C CA . GLU A 1 185 ? 25.461 -9.037 -16.591 1.00 94.00 185 GLU A CA 1
ATOM 1530 C C . GLU A 1 185 ? 26.370 -7.820 -16.812 1.00 94.00 185 GLU A C 1
ATOM 1532 O O . GLU A 1 185 ? 27.568 -7.880 -16.553 1.00 94.00 185 GLU A O 1
ATOM 1537 N N . ARG A 1 186 ? 25.816 -6.696 -17.287 1.00 93.81 186 ARG A N 1
ATOM 1538 C CA . ARG A 1 186 ? 26.599 -5.479 -17.498 1.00 93.81 186 ARG A CA 1
ATOM 1539 C C . ARG A 1 186 ? 27.045 -4.912 -16.151 1.00 93.81 186 ARG A C 1
ATOM 1541 O O . ARG A 1 186 ? 26.224 -4.659 -15.271 1.00 93.81 186 ARG A O 1
ATOM 1548 N N . GLU A 1 187 ? 28.335 -4.619 -16.037 1.00 93.31 187 GLU A N 1
ATOM 1549 C CA . GLU A 1 187 ? 28.871 -3.873 -14.904 1.00 93.31 187 GLU A CA 1
ATOM 1550 C C . GLU A 1 187 ? 28.404 -2.408 -14.925 1.00 93.31 187 GLU A C 1
ATOM 1552 O O . GLU A 1 187 ? 28.429 -1.730 -15.954 1.00 93.31 187 GLU A O 1
ATOM 1557 N N . GLY A 1 188 ? 27.995 -1.899 -13.763 1.00 93.75 188 GLY A N 1
ATOM 1558 C CA . GLY A 1 188 ? 27.560 -0.514 -13.597 1.00 93.75 188 GLY A CA 1
ATOM 1559 C C . GLY A 1 188 ? 26.055 -0.293 -13.773 1.00 93.75 188 GLY A C 1
ATOM 1560 O O . GLY A 1 188 ? 25.225 -1.185 -13.593 1.00 93.75 188 GLY A O 1
ATOM 1561 N N . TRP A 1 189 ? 25.681 0.961 -14.035 1.00 96.75 189 TRP A N 1
ATOM 1562 C CA . TRP A 1 189 ? 24.276 1.354 -14.138 1.00 96.75 189 TRP A CA 1
ATOM 1563 C C . TRP A 1 189 ? 23.702 0.976 -15.507 1.00 96.75 189 TRP A C 1
ATOM 1565 O O . TRP A 1 189 ? 24.286 1.283 -16.545 1.00 96.75 189 TRP A O 1
ATOM 1575 N N . SER A 1 190 ? 22.533 0.345 -15.504 1.00 97.12 190 SER A N 1
ATOM 1576 C CA . SER A 1 190 ? 21.753 0.033 -16.698 1.00 97.12 190 SER A CA 1
ATOM 1577 C C . SER A 1 190 ? 20.265 0.145 -16.379 1.00 97.12 190 SER A C 1
ATOM 1579 O O . SER A 1 190 ? 19.861 0.126 -15.213 1.00 97.12 190 SER A O 1
ATOM 1581 N N . VAL A 1 191 ? 19.424 0.236 -17.411 1.00 96.31 191 VAL A N 1
ATOM 1582 C CA . VAL A 1 191 ? 17.964 0.219 -17.221 1.00 96.31 191 VAL A CA 1
ATOM 1583 C C . VAL A 1 191 ? 17.523 -1.108 -16.596 1.00 96.31 191 VAL A C 1
ATOM 1585 O O . VAL A 1 191 ? 16.637 -1.113 -15.745 1.00 96.31 191 VAL A O 1
ATOM 1588 N N . TYR A 1 192 ? 18.188 -2.217 -16.940 1.00 98.00 192 TYR A N 1
ATOM 1589 C CA . TYR A 1 192 ? 17.948 -3.520 -16.322 1.00 98.00 192 TYR A CA 1
ATOM 1590 C C . TYR A 1 192 ? 18.249 -3.500 -14.816 1.00 98.00 192 TYR A C 1
ATOM 1592 O O . TYR A 1 192 ? 17.391 -3.873 -14.016 1.00 98.00 192 TYR A O 1
ATOM 1600 N N . SER A 1 193 ? 19.437 -3.036 -14.403 1.00 97.88 193 SER A N 1
ATOM 1601 C CA . SER A 1 193 ? 19.803 -3.004 -12.979 1.00 97.88 193 SER A CA 1
ATOM 1602 C C . SER A 1 193 ? 18.946 -2.011 -12.191 1.00 97.88 193 SER A C 1
ATOM 1604 O O . SER A 1 193 ? 18.540 -2.306 -11.066 1.00 97.88 193 SER A O 1
ATOM 1606 N N . ALA A 1 194 ? 18.570 -0.884 -12.801 1.00 98.12 194 ALA A N 1
ATOM 1607 C CA . ALA A 1 194 ? 17.603 0.050 -12.236 1.00 98.12 194 ALA A CA 1
ATOM 1608 C C . ALA A 1 194 ? 16.216 -0.592 -12.043 1.00 98.12 194 ALA A C 1
ATOM 1610 O O . ALA A 1 194 ? 15.627 -0.429 -10.976 1.00 98.12 194 ALA A O 1
ATOM 1611 N N . ALA A 1 195 ? 15.715 -1.355 -13.021 1.00 98.38 195 ALA A N 1
ATOM 1612 C CA . ALA A 1 195 ? 14.428 -2.045 -12.931 1.00 98.38 195 ALA A CA 1
ATOM 1613 C C . ALA A 1 195 ? 14.410 -3.092 -11.809 1.00 98.38 195 ALA A C 1
ATOM 1615 O O . ALA A 1 195 ? 13.480 -3.103 -11.007 1.00 98.38 195 ALA A O 1
ATOM 1616 N N . VAL A 1 196 ? 15.467 -3.903 -11.685 1.00 98.19 196 VAL A N 1
ATOM 1617 C CA . VAL A 1 196 ? 15.615 -4.880 -10.590 1.00 98.19 196 VAL A CA 1
ATOM 1618 C C . VAL A 1 196 ? 15.588 -4.189 -9.224 1.00 98.19 196 VAL A C 1
ATOM 1620 O O . VAL A 1 196 ? 14.864 -4.613 -8.324 1.00 98.19 196 VAL A O 1
ATOM 1623 N N . LEU A 1 197 ? 16.345 -3.098 -9.069 1.00 97.75 197 LEU A N 1
ATOM 1624 C CA . LEU A 1 197 ? 16.379 -2.333 -7.821 1.00 97.75 197 LEU A CA 1
ATOM 1625 C C . LEU A 1 197 ? 15.015 -1.723 -7.489 1.00 97.75 197 LEU A C 1
ATOM 1627 O O . LEU A 1 197 ? 14.577 -1.774 -6.341 1.00 97.75 197 LEU A O 1
ATOM 1631 N N . MET A 1 198 ? 14.339 -1.140 -8.478 1.00 98.38 198 MET A N 1
ATOM 1632 C CA . MET A 1 198 ? 13.037 -0.518 -8.265 1.00 98.38 198 MET A CA 1
ATOM 1633 C C . MET A 1 198 ? 11.938 -1.549 -7.991 1.00 98.38 198 MET A C 1
ATOM 1635 O O . MET A 1 198 ? 11.077 -1.276 -7.160 1.00 98.38 198 MET A O 1
ATOM 1639 N N . LEU A 1 199 ? 11.993 -2.741 -8.591 1.00 98.06 199 LEU A N 1
ATOM 1640 C CA . LEU A 1 199 ? 11.064 -3.831 -8.289 1.00 98.06 199 LEU A CA 1
ATOM 1641 C C . LEU A 1 199 ? 11.194 -4.297 -6.828 1.00 98.06 199 LEU A C 1
ATOM 1643 O O . LEU A 1 199 ? 10.186 -4.453 -6.143 1.00 98.06 199 LEU A O 1
ATOM 1647 N N . ALA A 1 200 ? 12.420 -4.399 -6.304 1.00 97.38 200 ALA A N 1
ATOM 1648 C CA . ALA A 1 200 ? 12.637 -4.688 -4.883 1.00 97.38 200 ALA A CA 1
ATOM 1649 C C . ALA A 1 200 ? 12.058 -3.587 -3.969 1.00 97.38 200 ALA A C 1
ATOM 1651 O O . ALA A 1 200 ? 11.436 -3.882 -2.947 1.00 97.38 200 ALA A O 1
ATOM 1652 N N . VAL A 1 201 ? 12.200 -2.312 -4.358 1.00 97.75 201 VAL A N 1
ATOM 1653 C CA . VAL A 1 201 ? 11.569 -1.184 -3.647 1.00 97.75 201 VAL A CA 1
ATOM 1654 C C . VAL A 1 201 ? 10.043 -1.299 -3.678 1.00 97.75 201 VAL A C 1
ATOM 1656 O O . VAL A 1 201 ? 9.397 -1.062 -2.658 1.00 97.75 201 VAL A O 1
ATOM 1659 N N . VAL A 1 202 ? 9.456 -1.671 -4.820 1.00 98.00 202 VAL A N 1
ATOM 1660 C CA . VAL A 1 202 ? 8.009 -1.901 -4.950 1.00 98.00 202 VAL A CA 1
ATOM 1661 C C . VAL A 1 202 ? 7.543 -2.990 -3.993 1.00 98.00 202 VAL A C 1
ATOM 1663 O O . VAL A 1 202 ? 6.564 -2.768 -3.288 1.00 98.00 202 VAL A O 1
ATOM 1666 N N . ASP A 1 203 ? 8.235 -4.126 -3.927 1.00 95.56 203 ASP A N 1
ATOM 1667 C CA . ASP A 1 203 ? 7.843 -5.237 -3.055 1.00 95.56 203 ASP A CA 1
ATOM 1668 C C . ASP A 1 203 ? 7.893 -4.867 -1.569 1.00 95.56 203 ASP A C 1
ATOM 1670 O O . ASP A 1 203 ? 7.018 -5.268 -0.794 1.00 95.56 203 ASP A O 1
ATOM 1674 N N . ASP A 1 204 ? 8.864 -4.049 -1.161 1.00 94.81 204 ASP A N 1
ATOM 1675 C CA . ASP A 1 204 ? 8.914 -3.540 0.207 1.00 94.81 204 ASP A CA 1
ATOM 1676 C C . ASP A 1 204 ? 7.794 -2.540 0.508 1.00 94.81 204 ASP A C 1
ATOM 1678 O O . ASP A 1 204 ? 7.101 -2.694 1.516 1.00 94.81 204 ASP A O 1
ATOM 1682 N N . LEU A 1 205 ? 7.543 -1.578 -0.386 1.00 96.56 205 LEU A N 1
ATOM 1683 C CA . LEU A 1 205 ? 6.423 -0.642 -0.238 1.00 96.56 205 LEU A CA 1
ATOM 1684 C C . LEU A 1 205 ? 5.069 -1.357 -0.267 1.00 96.56 205 LEU A C 1
ATOM 1686 O O . LEU A 1 205 ? 4.132 -0.947 0.419 1.00 96.56 205 LEU A O 1
ATOM 1690 N N . TRP A 1 206 ? 4.951 -2.432 -1.043 1.00 96.50 206 TRP A N 1
ATOM 1691 C CA . TRP A 1 206 ? 3.741 -3.238 -1.105 1.00 96.50 206 TRP A CA 1
ATOM 1692 C C . TRP A 1 206 ? 3.495 -4.009 0.194 1.00 96.50 206 TRP A C 1
ATOM 1694 O O . TRP A 1 206 ? 2.348 -4.145 0.628 1.00 96.50 206 TRP A O 1
ATOM 1704 N N . GLY A 1 207 ? 4.557 -4.444 0.877 1.00 95.06 207 GLY A N 1
ATOM 1705 C CA . GLY A 1 207 ? 4.468 -4.999 2.228 1.00 95.06 207 GLY A CA 1
ATOM 1706 C C . GLY A 1 207 ? 3.760 -4.054 3.205 1.00 95.06 207 GLY A C 1
ATOM 1707 O O . GLY A 1 207 ? 2.845 -4.488 3.915 1.00 95.06 207 GLY A O 1
ATOM 1708 N N . ASP A 1 208 ? 4.114 -2.768 3.169 1.00 94.81 208 ASP A N 1
ATOM 1709 C CA . ASP A 1 208 ? 3.501 -1.720 3.995 1.00 94.81 208 ASP A CA 1
ATOM 1710 C C . ASP A 1 208 ? 2.060 -1.413 3.570 1.00 94.81 208 ASP A C 1
ATOM 1712 O O . ASP A 1 208 ? 1.160 -1.327 4.409 1.00 94.81 208 ASP A O 1
ATOM 1716 N N . VAL A 1 209 ? 1.817 -1.274 2.261 1.00 95.81 209 VAL A N 1
ATOM 1717 C CA . VAL A 1 209 ? 0.479 -0.993 1.717 1.00 95.81 209 VAL A CA 1
ATOM 1718 C C . VAL A 1 209 ? -0.496 -2.109 2.073 1.00 95.81 209 VAL A C 1
ATOM 1720 O O . VAL A 1 209 ? -1.591 -1.837 2.562 1.00 95.81 209 VAL A O 1
ATOM 1723 N N . THR A 1 210 ? -0.105 -3.370 1.884 1.00 96.94 210 THR A N 1
ATOM 1724 C CA . THR A 1 210 ? -0.983 -4.506 2.188 1.00 96.94 210 THR A CA 1
ATOM 1725 C C . THR A 1 210 ? -1.325 -4.586 3.673 1.00 96.94 210 THR A C 1
ATOM 1727 O O . THR A 1 210 ? -2.459 -4.913 4.032 1.00 96.94 210 THR A O 1
ATOM 1730 N N . LEU A 1 211 ? -0.370 -4.247 4.544 1.00 96.12 211 LEU A N 1
ATOM 1731 C CA . LEU A 1 211 ? -0.594 -4.164 5.982 1.00 96.12 211 LEU A CA 1
ATOM 1732 C C . LEU A 1 211 ? -1.587 -3.049 6.332 1.00 96.12 211 LEU A C 1
ATOM 1734 O O . LEU A 1 211 ? -2.546 -3.301 7.062 1.00 96.12 211 LEU A O 1
ATOM 1738 N N . GLU A 1 212 ? -1.405 -1.851 5.772 1.00 95.19 212 GLU A N 1
ATOM 1739 C CA . GLU A 1 212 ? -2.293 -0.703 5.992 1.00 95.19 212 GLU A CA 1
ATOM 1740 C C . GLU A 1 212 ? -3.729 -0.984 5.512 1.00 95.19 212 GLU A C 1
ATOM 1742 O O . GLU A 1 212 ? -4.691 -0.727 6.240 1.00 95.19 212 GLU A O 1
ATOM 1747 N N . VAL A 1 213 ? -3.892 -1.560 4.316 1.00 95.25 213 VAL A N 1
ATOM 1748 C CA . VAL A 1 213 ? -5.209 -1.894 3.747 1.00 95.25 213 VAL A CA 1
ATOM 1749 C C . VAL A 1 213 ? -5.933 -2.930 4.609 1.00 95.25 213 VAL A C 1
ATOM 1751 O O . VAL A 1 213 ? -7.107 -2.753 4.952 1.00 95.25 213 VAL A O 1
ATOM 1754 N N . MET A 1 214 ? -5.239 -4.001 4.997 1.00 95.62 214 MET A N 1
ATOM 1755 C CA . MET A 1 214 ? -5.829 -5.078 5.790 1.00 95.62 214 MET A CA 1
ATOM 1756 C C . MET A 1 214 ? -6.171 -4.635 7.216 1.00 95.62 214 MET A C 1
ATOM 1758 O O . MET A 1 214 ? -7.221 -5.015 7.742 1.00 95.62 214 MET A O 1
ATOM 1762 N N . GLU A 1 215 ? -5.334 -3.797 7.830 1.00 95.00 215 GLU A N 1
ATOM 1763 C CA . GLU A 1 215 ? -5.616 -3.185 9.129 1.00 95.00 215 GLU A CA 1
ATOM 1764 C C . GLU A 1 215 ? -6.891 -2.339 9.069 1.00 95.00 215 GLU A C 1
ATOM 1766 O O . GLU A 1 215 ? -7.832 -2.588 9.830 1.00 95.00 215 GLU A O 1
ATOM 1771 N N . LYS A 1 216 ? -6.985 -1.424 8.095 1.00 93.75 216 LYS A N 1
ATOM 1772 C CA . LYS A 1 216 ? -8.167 -0.570 7.909 1.00 93.75 216 LYS A CA 1
ATOM 1773 C C . LYS A 1 216 ? -9.427 -1.377 7.644 1.00 93.75 216 LYS A C 1
ATOM 1775 O O . LYS A 1 216 ? -10.511 -0.977 8.076 1.00 93.75 216 LYS A O 1
ATOM 1780 N N . PHE A 1 217 ? -9.320 -2.477 6.903 1.00 93.75 217 PHE A N 1
ATOM 1781 C CA . PHE A 1 217 ? -10.446 -3.371 6.654 1.00 93.75 217 PHE A CA 1
ATOM 1782 C C . PHE A 1 217 ? -10.931 -4.027 7.953 1.00 93.75 217 PHE A C 1
ATOM 1784 O O . PHE A 1 217 ? -12.098 -3.873 8.320 1.00 93.75 217 PHE A O 1
ATOM 1791 N N . ARG A 1 218 ? -10.031 -4.691 8.692 1.00 94.31 218 ARG A N 1
ATOM 1792 C CA . ARG A 1 218 ? -10.360 -5.368 9.958 1.00 94.31 218 ARG A CA 1
ATOM 1793 C C . ARG A 1 218 ? -10.925 -4.392 10.993 1.00 94.31 218 ARG A C 1
ATOM 1795 O O . ARG A 1 218 ? -11.962 -4.673 11.593 1.00 94.31 218 ARG A O 1
ATOM 1802 N N . ARG A 1 219 ? -10.324 -3.206 11.132 1.00 94.56 219 ARG A N 1
ATOM 1803 C CA . ARG A 1 219 ? -10.811 -2.141 12.022 1.00 94.56 219 ARG A CA 1
ATOM 1804 C C . ARG A 1 219 ? -12.226 -1.689 11.661 1.00 94.56 219 ARG A C 1
ATOM 1806 O O . ARG A 1 219 ? -13.072 -1.538 12.542 1.00 94.56 219 ARG A O 1
ATOM 1813 N N . ARG A 1 220 ? -12.512 -1.468 10.372 1.00 92.75 220 ARG A N 1
ATOM 1814 C CA . ARG A 1 220 ? -13.856 -1.076 9.913 1.00 92.75 220 ARG A CA 1
A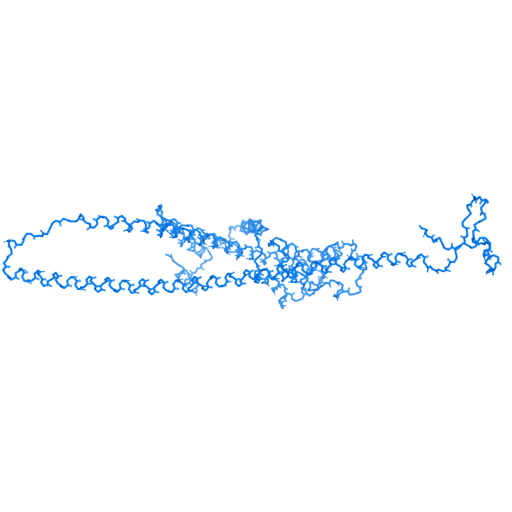TOM 1815 C C . ARG A 1 220 ? -14.903 -2.128 10.237 1.00 92.75 220 ARG A C 1
ATOM 1817 O O . ARG A 1 220 ? -16.010 -1.759 10.632 1.00 92.75 220 ARG A O 1
ATOM 1824 N N . GLU A 1 221 ? -14.552 -3.398 10.092 1.00 92.50 221 GLU A N 1
ATOM 1825 C CA . GLU A 1 221 ? -15.456 -4.506 10.368 1.00 92.50 221 GLU A CA 1
ATOM 1826 C C . GLU A 1 221 ? -15.770 -4.635 11.864 1.00 92.50 221 GLU A C 1
ATOM 1828 O O . GLU A 1 221 ? -16.938 -4.765 12.234 1.00 92.50 221 GLU A O 1
ATOM 1833 N N . LEU A 1 222 ? -14.770 -4.467 12.737 1.00 92.75 222 LEU A N 1
ATOM 1834 C CA . LEU A 1 222 ? -14.977 -4.404 14.190 1.00 92.75 222 LEU A CA 1
ATOM 1835 C C . LEU A 1 222 ? -15.913 -3.253 14.585 1.00 92.75 222 LEU A C 1
ATOM 1837 O O . LEU A 1 222 ? -16.915 -3.466 15.266 1.00 92.75 222 LEU A O 1
ATOM 1841 N N . LEU A 1 223 ? -15.659 -2.043 14.078 1.00 90.38 223 LEU A N 1
ATOM 1842 C CA . LEU A 1 223 ? -16.516 -0.879 14.339 1.00 90.38 223 LEU A CA 1
ATOM 1843 C C . LEU A 1 223 ? -17.933 -1.054 13.765 1.00 90.38 223 LEU A C 1
ATOM 1845 O O . LEU A 1 223 ? -18.900 -0.484 14.270 1.00 90.38 223 LEU A O 1
ATOM 1849 N N . ARG A 1 224 ? -18.085 -1.815 12.674 1.00 91.00 224 ARG A N 1
ATOM 1850 C CA . ARG A 1 224 ? -19.397 -2.151 12.105 1.00 91.00 224 ARG A CA 1
ATOM 1851 C C . ARG A 1 224 ? -20.163 -3.083 13.037 1.00 91.00 224 ARG A C 1
ATOM 1853 O O . ARG A 1 224 ? -21.331 -2.805 13.311 1.00 91.00 224 ARG A O 1
ATOM 1860 N N . LYS A 1 225 ? -19.519 -4.144 13.534 1.00 89.38 225 LYS A N 1
ATOM 1861 C CA . LYS A 1 225 ? -20.098 -5.065 14.523 1.00 89.38 225 LYS A CA 1
ATOM 1862 C C . LYS A 1 225 ? -20.523 -4.327 15.794 1.00 89.38 225 LYS A C 1
ATOM 1864 O O . LYS A 1 225 ? -21.643 -4.528 16.259 1.00 89.38 225 LYS A O 1
ATOM 1869 N N . GLU A 1 226 ? -19.683 -3.421 16.293 1.00 87.75 226 GLU A N 1
ATOM 1870 C CA . GLU A 1 226 ? -19.978 -2.590 17.466 1.00 87.75 226 GLU A CA 1
ATOM 1871 C C . GLU A 1 226 ? -21.255 -1.763 17.269 1.00 87.75 226 GLU A C 1
ATOM 1873 O O . GLU A 1 226 ? -22.200 -1.894 18.048 1.00 87.75 226 GLU A O 1
ATOM 1878 N N . ARG A 1 227 ? -21.343 -0.991 16.175 1.00 88.12 227 ARG A N 1
ATOM 1879 C CA . ARG A 1 227 ? -22.540 -0.188 15.864 1.00 88.12 227 ARG A CA 1
ATOM 1880 C C . ARG A 1 227 ? -23.809 -1.037 15.770 1.00 88.12 227 ARG A C 1
ATOM 1882 O O . ARG A 1 227 ? -24.873 -0.610 16.214 1.00 88.12 227 ARG A O 1
ATOM 1889 N N . MET A 1 228 ? -23.710 -2.233 15.189 1.00 85.69 228 MET A N 1
ATOM 1890 C CA . MET A 1 228 ? -24.839 -3.163 15.079 1.00 85.69 228 MET A CA 1
ATOM 1891 C C . MET A 1 228 ? -25.278 -3.693 16.452 1.00 85.69 228 MET A C 1
ATOM 1893 O O . MET A 1 228 ? -26.477 -3.756 16.730 1.00 85.69 228 MET A O 1
ATOM 1897 N N . SER A 1 229 ? -24.323 -4.039 17.318 1.00 85.31 229 SER A N 1
ATOM 1898 C CA . SER A 1 229 ? -24.582 -4.483 18.693 1.00 85.31 229 SER A CA 1
ATOM 1899 C C . SER A 1 229 ? -25.221 -3.373 19.532 1.00 85.31 229 SER A C 1
ATOM 1901 O O . SER A 1 229 ? -26.235 -3.593 20.199 1.00 85.31 229 SER A O 1
ATOM 1903 N N . GLU A 1 230 ? -24.701 -2.149 19.431 1.00 83.12 230 GLU A N 1
ATOM 1904 C CA . GLU A 1 230 ? -25.236 -0.985 20.135 1.00 83.12 230 GLU A CA 1
ATOM 1905 C C . GLU A 1 230 ? -26.660 -0.645 19.669 1.00 83.12 230 GLU A C 1
ATOM 1907 O O . GLU A 1 230 ? -27.552 -0.423 20.490 1.00 83.12 230 GLU A O 1
ATOM 1912 N N . ALA A 1 231 ? -26.921 -0.689 18.358 1.00 85.38 231 ALA A N 1
ATOM 1913 C CA . ALA A 1 231 ? -28.263 -0.500 17.812 1.00 85.38 231 ALA A CA 1
ATOM 1914 C C . ALA A 1 231 ? -29.248 -1.572 18.311 1.00 85.38 231 ALA A C 1
ATOM 1916 O O . ALA A 1 231 ? -30.401 -1.259 18.616 1.00 85.38 231 ALA A O 1
ATOM 1917 N N . LYS A 1 232 ? -28.803 -2.831 18.438 1.00 84.12 232 LYS A N 1
ATOM 1918 C CA . LYS A 1 232 ? -29.615 -3.924 18.993 1.00 84.12 232 LYS A CA 1
ATOM 1919 C C . LYS A 1 232 ? -29.930 -3.695 20.475 1.00 84.12 232 LYS A C 1
ATOM 1921 O O . LYS A 1 232 ? -31.079 -3.866 20.873 1.00 84.12 232 LYS A O 1
ATOM 1926 N N . ARG A 1 233 ? -28.949 -3.244 21.265 1.00 80.56 233 ARG A N 1
ATOM 1927 C CA . ARG A 1 233 ? -29.135 -2.875 22.680 1.00 80.56 233 ARG A CA 1
ATOM 1928 C C . ARG A 1 233 ? -30.126 -1.722 22.848 1.00 80.56 233 ARG A C 1
ATOM 1930 O O . ARG A 1 233 ? -31.062 -1.853 23.627 1.00 80.56 233 ARG A O 1
ATOM 1937 N N . LYS A 1 234 ? -29.996 -0.647 22.061 1.00 79.25 234 LYS A N 1
ATOM 1938 C CA . LYS A 1 234 ? -30.928 0.500 22.091 1.00 79.25 234 LYS A CA 1
ATOM 1939 C C . LYS A 1 234 ? -32.370 0.096 21.755 1.00 79.25 234 LYS A C 1
ATOM 1941 O O . LYS A 1 234 ? -33.307 0.608 22.359 1.00 79.25 234 LYS A O 1
ATOM 1946 N N . ARG A 1 235 ? -32.562 -0.847 20.824 1.00 77.31 235 ARG A N 1
ATOM 1947 C CA . ARG A 1 235 ? -33.892 -1.405 20.510 1.00 77.31 235 ARG A CA 1
ATOM 1948 C C . ARG A 1 235 ? -34.468 -2.243 21.655 1.00 77.31 235 ARG A C 1
ATOM 1950 O O . ARG A 1 235 ? -35.665 -2.155 21.904 1.00 77.31 235 ARG A O 1
ATOM 1957 N N . ALA A 1 236 ? -33.639 -3.032 22.339 1.00 72.19 236 ALA A N 1
ATOM 1958 C CA . ALA A 1 236 ? -34.067 -3.834 23.485 1.00 72.19 236 ALA A CA 1
ATOM 1959 C C . ALA A 1 236 ? -34.465 -2.953 24.685 1.00 72.19 236 ALA A C 1
ATOM 1961 O O . ALA A 1 236 ? -35.554 -3.126 25.226 1.00 72.19 236 ALA A O 1
ATOM 1962 N N . ASP A 1 237 ? -33.659 -1.946 25.024 1.00 64.31 237 ASP A N 1
ATOM 1963 C CA . ASP A 1 237 ? -33.938 -1.005 26.124 1.00 64.31 237 ASP A CA 1
ATOM 1964 C C . ASP A 1 237 ? -35.224 -0.189 25.866 1.00 64.31 237 ASP A C 1
ATOM 1966 O O . ASP A 1 237 ? -36.083 -0.039 26.734 1.00 64.31 237 ASP A O 1
ATOM 1970 N N . GLY A 1 238 ? -35.463 0.220 24.611 1.00 58.28 238 GLY A N 1
ATOM 1971 C CA . GLY A 1 238 ? -36.728 0.849 24.206 1.00 58.28 238 GLY A CA 1
ATOM 1972 C C . GLY A 1 238 ? -37.974 -0.025 24.435 1.00 58.28 238 GLY A C 1
ATOM 1973 O O . GLY A 1 238 ? -39.052 0.512 24.696 1.00 58.28 238 GLY A O 1
ATOM 1974 N N . SER A 1 239 ? -37.840 -1.356 24.387 1.00 54.94 239 SER A N 1
ATOM 1975 C CA . SER A 1 239 ? -38.925 -2.296 24.715 1.00 54.94 239 SER A CA 1
ATOM 1976 C C . SER A 1 239 ? -39.096 -2.511 26.228 1.00 54.94 239 SER A C 1
ATOM 1978 O O . SER A 1 239 ? -40.217 -2.678 26.713 1.00 54.94 239 SER A O 1
ATOM 1980 N N . GLU A 1 240 ? -38.009 -2.413 26.998 1.00 47.41 240 GLU A N 1
ATOM 1981 C CA . GLU A 1 240 ? -37.989 -2.592 28.456 1.00 47.41 240 GLU A CA 1
ATOM 1982 C C . GLU A 1 240 ? -38.565 -1.385 29.214 1.00 47.41 240 GLU A C 1
ATOM 1984 O O . GLU A 1 240 ? -39.235 -1.550 30.238 1.00 47.41 240 GLU A O 1
ATOM 1989 N N . VAL A 1 241 ? -38.417 -0.164 28.687 1.00 50.66 241 VAL A N 1
ATOM 1990 C CA . VAL A 1 241 ? -39.069 1.039 29.243 1.00 50.66 241 VAL A CA 1
ATOM 1991 C C . VAL A 1 241 ? -40.604 0.909 29.223 1.00 50.66 241 VAL A C 1
ATOM 1993 O O . VAL A 1 241 ? -41.277 1.373 30.150 1.00 50.66 241 VAL A O 1
ATOM 1996 N N . GLY A 1 242 ? -41.168 0.214 28.227 1.00 46.94 242 GLY A N 1
ATOM 1997 C CA . GLY A 1 242 ? -42.596 -0.127 28.175 1.00 46.94 242 GLY A CA 1
ATOM 1998 C C . GLY A 1 242 ? -43.030 -1.078 29.299 1.00 46.94 242 GLY A C 1
ATOM 1999 O O . GLY A 1 242 ? -44.058 -0.851 29.937 1.00 46.94 242 GLY A O 1
ATOM 2000 N N . ALA A 1 243 ? -42.210 -2.086 29.610 1.00 46.31 243 ALA A N 1
ATOM 2001 C CA . ALA A 1 243 ? -42.457 -3.057 30.680 1.00 46.31 243 ALA A CA 1
ATOM 2002 C C . ALA A 1 243 ? -42.213 -2.483 32.093 1.00 46.31 243 ALA A C 1
ATOM 2004 O O . ALA A 1 243 ? -42.932 -2.797 33.044 1.00 46.31 243 ALA A O 1
ATOM 2005 N N . THR A 1 244 ? -41.240 -1.582 32.247 1.00 45.41 244 THR A N 1
ATOM 2006 C CA . THR A 1 244 ? -40.891 -0.964 33.540 1.00 45.41 244 THR A CA 1
ATOM 2007 C C . THR A 1 244 ? -41.978 0.002 34.031 1.00 45.41 244 THR A C 1
ATOM 2009 O O . THR A 1 244 ? -42.233 0.097 35.234 1.00 45.41 244 THR A O 1
ATOM 2012 N N . ARG A 1 245 ? -42.699 0.660 33.109 1.00 44.31 245 ARG A N 1
ATOM 2013 C CA . ARG A 1 245 ? -43.872 1.495 33.428 1.00 44.31 245 ARG A CA 1
ATOM 2014 C C . ARG A 1 245 ? -45.017 0.694 34.063 1.00 44.31 245 ARG A C 1
ATOM 2016 O O . ARG A 1 245 ? -45.751 1.253 34.872 1.00 44.31 245 ARG A O 1
ATOM 2023 N N . VAL A 1 246 ? -45.136 -0.596 33.744 1.00 47.06 246 VAL A N 1
ATOM 2024 C CA . VAL A 1 246 ? -46.126 -1.509 34.343 1.00 47.06 246 VAL A CA 1
ATOM 2025 C C . VAL A 1 246 ? -45.682 -1.969 35.741 1.00 47.06 246 VAL A C 1
ATOM 2027 O O . VAL A 1 246 ? -46.501 -2.070 36.650 1.00 47.06 246 VAL A O 1
ATOM 2030 N N . LYS A 1 247 ? -44.375 -2.165 35.971 1.00 42.66 247 LYS A N 1
ATOM 2031 C CA . LYS A 1 247 ? -43.831 -2.624 37.266 1.00 42.66 247 LYS A CA 1
ATOM 2032 C C . LYS A 1 247 ? -43.803 -1.554 38.369 1.00 42.66 247 LYS A C 1
ATOM 2034 O O . LYS A 1 247 ? -43.925 -1.897 39.542 1.00 42.66 247 LYS A O 1
ATOM 2039 N N . LEU A 1 248 ? -43.699 -0.264 38.031 1.00 44.19 248 LEU A N 1
ATOM 2040 C CA . LEU A 1 248 ? -43.691 0.828 39.025 1.00 44.19 248 LEU A CA 1
ATOM 2041 C C . LEU A 1 248 ? -45.050 1.075 39.717 1.00 44.19 248 LEU A C 1
ATOM 2043 O O . LEU A 1 248 ? -45.110 1.857 40.664 1.00 44.19 248 LEU A O 1
ATOM 2047 N N . GLN A 1 249 ? -46.129 0.414 39.285 1.00 49.50 249 GLN A N 1
ATOM 2048 C CA . GLN A 1 249 ? -47.423 0.428 39.983 1.00 49.50 249 GLN A CA 1
ATOM 2049 C C . GLN A 1 249 ? -47.493 -0.556 41.169 1.00 49.50 249 GLN A C 1
ATOM 2051 O O . GLN A 1 249 ? -48.479 -0.541 41.900 1.00 49.50 249 GLN A O 1
ATOM 2056 N N . LEU A 1 250 ? -46.456 -1.376 41.400 1.00 51.06 250 LEU A N 1
ATOM 2057 C CA . LEU A 1 250 ? -46.464 -2.494 42.357 1.00 51.06 250 LEU A CA 1
ATOM 2058 C C . LEU A 1 250 ? -45.325 -2.424 43.402 1.00 51.06 250 LEU A C 1
ATOM 2060 O O . LEU A 1 250 ? -44.655 -3.420 43.659 1.00 51.06 250 LEU A O 1
ATOM 2064 N N . MET A 1 251 ? -45.091 -1.264 44.033 1.00 39.50 251 MET A N 1
ATOM 2065 C CA . MET A 1 251 ? -44.226 -1.174 45.230 1.00 39.50 251 MET A CA 1
ATOM 2066 C C . MET A 1 251 ? -45.039 -1.100 46.539 1.00 39.50 251 MET A C 1
ATOM 2068 O O . MET A 1 251 ? -46.163 -0.593 46.522 1.00 39.50 251 MET A O 1
ATOM 2072 N N . PRO A 1 252 ? -44.499 -1.598 47.675 1.00 50.06 252 PRO A N 1
ATOM 2073 C CA . PRO A 1 252 ? -45.279 -1.909 48.870 1.00 50.06 252 PRO A CA 1
ATOM 2074 C C . PRO A 1 252 ? -45.672 -0.675 49.698 1.00 50.06 252 PRO A C 1
ATOM 2076 O O . PRO A 1 252 ? -45.059 0.391 49.620 1.00 50.06 252 PRO A O 1
ATOM 2079 N N . SER A 1 253 ? -46.717 -0.864 50.508 1.00 53.06 253 SER A N 1
ATOM 2080 C CA . SER A 1 253 ? -47.440 0.134 51.302 1.00 53.06 253 SER A CA 1
ATOM 2081 C C . SER A 1 253 ? -46.590 1.045 52.200 1.00 53.06 253 SER A C 1
ATOM 2083 O O . SER A 1 253 ? -45.570 0.665 52.767 1.00 53.06 253 SER A O 1
ATOM 2085 N N . ARG A 1 254 ? -47.099 2.276 52.352 1.00 55.44 254 ARG A N 1
ATOM 2086 C CA . ARG A 1 254 ? -46.573 3.383 53.169 1.00 55.44 254 ARG A CA 1
ATOM 2087 C C . ARG A 1 254 ? -46.311 2.958 54.631 1.00 55.44 254 ARG A C 1
ATOM 2089 O O . ARG A 1 254 ? -47.106 2.194 55.172 1.00 55.44 254 ARG A O 1
ATOM 2096 N N . PRO A 1 255 ? -45.286 3.514 55.310 1.00 58.09 255 PRO A N 1
ATOM 2097 C CA . PRO A 1 255 ? -45.093 3.298 56.745 1.00 58.09 255 PRO A CA 1
ATOM 2098 C C . PRO A 1 255 ? -46.282 3.847 57.553 1.00 58.09 255 PRO A C 1
ATOM 2100 O O . PRO A 1 255 ? -46.843 4.893 57.213 1.00 58.09 255 PRO A O 1
ATOM 2103 N N . ASN A 1 256 ? -46.680 3.117 58.602 1.00 58.53 256 ASN A N 1
ATOM 2104 C CA . ASN A 1 256 ? -47.871 3.407 59.402 1.00 58.53 256 ASN A CA 1
ATOM 2105 C C . ASN A 1 256 ? -47.683 4.680 60.253 1.00 58.53 256 ASN A C 1
ATOM 2107 O O . ASN A 1 256 ? -46.894 4.709 61.197 1.00 58.53 256 ASN A O 1
ATOM 2111 N N . MET A 1 257 ? -48.439 5.728 59.919 1.00 55.41 257 MET A N 1
ATOM 2112 C CA . MET A 1 257 ? -48.344 7.060 60.524 1.00 55.41 257 MET A CA 1
ATOM 2113 C C . MET A 1 257 ? -48.815 7.103 61.985 1.00 55.41 257 MET A C 1
ATOM 2115 O O . MET A 1 257 ? -48.487 8.052 62.700 1.00 55.41 257 MET A O 1
ATOM 2119 N N . GLU A 1 258 ? -49.589 6.116 62.446 1.00 56.69 258 GLU A N 1
ATOM 2120 C CA . GLU A 1 258 ? -50.221 6.086 63.776 1.00 56.69 258 GLU A CA 1
ATOM 2121 C C . GLU A 1 258 ? -49.235 5.960 64.943 1.00 56.69 258 GLU A C 1
ATOM 2123 O O . GLU A 1 258 ? -49.568 6.353 66.054 1.00 56.69 258 GLU A O 1
ATOM 2128 N N . ARG A 1 259 ? -47.999 5.511 64.689 1.00 61.09 259 ARG A N 1
ATOM 2129 C CA . ARG A 1 259 ? -46.959 5.337 65.720 1.00 61.09 259 ARG A CA 1
ATOM 2130 C C . ARG A 1 259 ? -46.024 6.539 65.910 1.00 61.09 259 ARG A C 1
ATOM 2132 O O . ARG A 1 259 ? -45.155 6.484 66.769 1.00 61.09 259 ARG A O 1
ATOM 2139 N N . MET A 1 260 ? -46.174 7.602 65.117 1.00 62.25 260 MET A N 1
ATOM 2140 C CA . MET A 1 260 ? -45.274 8.766 65.137 1.00 62.25 260 MET A CA 1
ATOM 2141 C C . MET A 1 260 ? -45.856 9.941 65.922 1.00 62.25 260 MET A C 1
ATOM 2143 O O . MET A 1 260 ? -47.031 10.288 65.766 1.00 62.25 260 MET A O 1
ATOM 2147 N N . ASN A 1 261 ? -45.008 10.615 66.698 1.00 74.38 261 ASN A N 1
ATOM 2148 C CA . ASN A 1 261 ? -45.384 11.824 67.432 1.00 74.38 261 ASN A CA 1
ATOM 2149 C C . ASN A 1 261 ? -45.540 13.048 66.490 1.00 74.38 261 ASN A C 1
ATOM 2151 O O . ASN A 1 261 ? -45.188 13.035 65.305 1.00 74.38 261 ASN A O 1
ATOM 2155 N N . LYS A 1 262 ? -46.142 14.138 66.991 1.00 74.25 262 LYS A N 1
ATOM 2156 C CA . LYS A 1 262 ? -46.525 15.311 66.171 1.00 74.25 262 LYS A CA 1
ATOM 2157 C C . LYS A 1 262 ? -45.322 16.002 65.505 1.00 74.25 262 LYS A C 1
ATOM 2159 O O . LYS A 1 262 ? -45.476 16.563 64.417 1.00 74.25 262 LYS A O 1
ATOM 2164 N N . SER A 1 263 ? -44.146 15.973 66.135 1.00 72.88 263 SER A N 1
ATOM 2165 C CA . SER A 1 263 ? -42.896 16.518 65.587 1.00 72.88 263 SER A CA 1
ATOM 2166 C C . SER A 1 263 ? -42.324 15.627 64.482 1.00 72.88 263 SER A C 1
ATOM 2168 O O . SER A 1 263 ? -41.976 16.145 63.420 1.00 72.88 263 SER A O 1
ATOM 2170 N N . GLU A 1 264 ? -42.312 14.307 64.671 1.00 73.19 264 GLU A N 1
ATOM 2171 C CA . GLU A 1 264 ? -41.872 13.333 63.664 1.00 73.19 264 GLU A CA 1
ATOM 2172 C C . GLU A 1 264 ? -42.739 13.377 62.405 1.00 73.19 264 GLU A C 1
ATOM 2174 O O . GLU A 1 264 ? -42.212 13.388 61.293 1.00 73.19 264 GLU A O 1
ATOM 2179 N N . ARG A 1 265 ? -44.067 13.489 62.551 1.00 73.94 265 ARG A N 1
ATOM 2180 C CA . ARG A 1 265 ? -44.981 13.610 61.400 1.00 73.94 265 ARG A CA 1
ATOM 2181 C C . ARG A 1 265 ? -44.686 14.857 60.561 1.00 73.94 265 ARG A C 1
ATOM 2183 O O . ARG A 1 265 ? -44.612 14.770 59.337 1.00 73.94 265 ARG A O 1
ATOM 2190 N N . LYS A 1 266 ? -44.457 16.006 61.210 1.00 79.06 266 LYS A N 1
ATOM 2191 C CA . LYS A 1 266 ? -44.090 17.258 60.521 1.00 79.06 266 LYS A CA 1
ATOM 2192 C C . LYS A 1 266 ? -42.703 17.188 59.871 1.00 79.06 266 LYS A C 1
ATOM 2194 O O . LYS A 1 266 ? -42.502 17.778 58.807 1.00 79.06 266 LYS A O 1
ATOM 2199 N N . ALA A 1 267 ? -41.745 16.500 60.494 1.00 77.75 267 ALA A N 1
ATOM 2200 C CA . ALA A 1 267 ? -40.403 16.314 59.943 1.00 77.75 267 ALA A CA 1
ATOM 2201 C C . ALA A 1 267 ? -40.421 15.407 58.701 1.00 77.75 267 ALA A C 1
ATOM 2203 O O . ALA A 1 267 ? -39.847 15.768 57.671 1.00 77.75 267 ALA A O 1
ATOM 2204 N N . GLU A 1 268 ? -41.149 14.291 58.758 1.00 76.69 268 GLU A N 1
ATOM 2205 C CA . GLU A 1 268 ? -41.309 13.355 57.640 1.00 76.69 268 GLU A CA 1
ATOM 2206 C C . GLU A 1 268 ? -42.070 13.990 56.466 1.00 76.69 268 GLU A C 1
ATOM 2208 O O . GLU A 1 268 ? -41.693 13.826 55.305 1.00 76.69 268 GLU A O 1
ATOM 2213 N N . GLU A 1 269 ? -43.086 14.813 56.739 1.00 78.00 269 GLU A N 1
ATOM 2214 C CA . GLU A 1 269 ? -43.794 15.567 55.702 1.00 78.00 269 GLU A CA 1
ATOM 2215 C C . GLU A 1 269 ? -42.889 16.606 55.013 1.00 78.00 269 GLU A C 1
ATOM 2217 O O . GLU A 1 269 ? -42.864 16.693 53.780 1.00 78.00 269 GLU A O 1
ATOM 2222 N N . LYS A 1 270 ? -42.076 17.354 55.777 1.00 79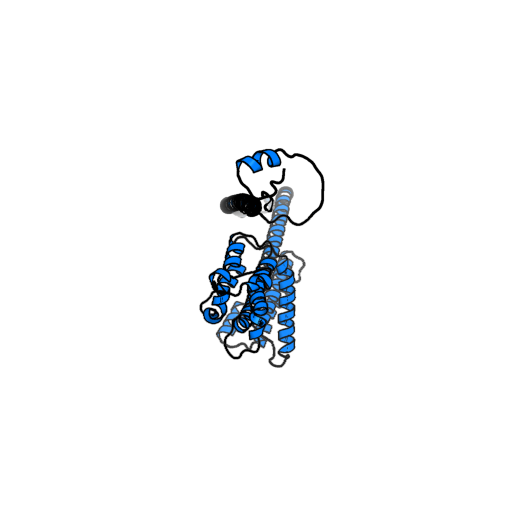.25 270 LYS A N 1
ATOM 2223 C CA . LYS A 1 270 ? -41.074 18.277 55.210 1.00 79.25 270 LYS A CA 1
ATOM 2224 C C . LYS A 1 270 ? -40.028 17.538 54.376 1.00 79.25 270 LYS A C 1
ATOM 2226 O O . LYS A 1 270 ? -39.677 18.012 53.294 1.00 79.25 270 LYS A O 1
ATOM 2231 N N . ARG A 1 271 ? -39.555 16.384 54.850 1.00 74.69 271 ARG A N 1
ATOM 2232 C CA . ARG A 1 271 ? -38.583 15.538 54.146 1.00 74.69 271 ARG A CA 1
ATOM 2233 C C . ARG A 1 271 ? -39.159 15.008 52.833 1.00 74.69 271 ARG A C 1
ATOM 2235 O O . ARG A 1 271 ? -38.513 15.136 51.799 1.00 74.69 271 ARG A O 1
ATOM 2242 N N . ARG A 1 272 ? -40.414 14.549 52.828 1.00 76.31 272 ARG A N 1
ATOM 2243 C CA . ARG A 1 272 ? -41.134 14.144 51.607 1.00 76.31 272 ARG A CA 1
ATOM 2244 C C . ARG A 1 272 ? -41.345 15.294 50.630 1.00 76.31 272 ARG A C 1
ATOM 2246 O O . ARG A 1 272 ? -41.209 15.102 49.425 1.00 76.31 272 ARG A O 1
ATOM 2253 N N . LYS A 1 273 ? -41.655 16.496 51.123 1.00 76.38 273 LYS A N 1
ATOM 2254 C CA . LYS A 1 273 ? -41.826 17.683 50.271 1.00 76.38 273 LYS A CA 1
ATOM 2255 C C . LYS A 1 273 ? -40.505 18.117 49.624 1.00 76.38 273 LYS A C 1
ATOM 2257 O O . LYS A 1 273 ? -40.521 18.534 48.469 1.00 76.38 273 LYS A O 1
ATOM 2262 N N . ARG A 1 274 ? -39.375 17.983 50.333 1.00 72.44 274 ARG A N 1
ATOM 2263 C CA . ARG A 1 274 ? -38.027 18.190 49.770 1.00 72.44 274 ARG A CA 1
ATOM 2264 C C . ARG A 1 274 ? -37.672 17.115 48.744 1.00 72.44 274 ARG A C 1
ATOM 2266 O O . ARG A 1 274 ? -37.343 17.475 47.622 1.00 72.44 274 ARG A O 1
ATOM 2273 N N . ALA A 1 275 ? -37.876 15.840 49.074 1.00 71.88 275 ALA A N 1
ATOM 2274 C CA . ALA A 1 275 ? -37.618 14.725 48.163 1.00 71.88 275 ALA A CA 1
ATOM 2275 C C . ALA A 1 275 ? -38.413 14.842 46.849 1.00 71.88 275 ALA A C 1
ATOM 2277 O O . ALA A 1 275 ? -37.856 14.645 45.777 1.00 71.88 275 ALA A O 1
ATOM 2278 N N . ARG A 1 276 ? -39.693 15.248 46.905 1.00 75.44 276 ARG A N 1
ATOM 2279 C CA . ARG A 1 276 ? -40.505 15.489 45.696 1.00 75.44 276 ARG A CA 1
ATOM 2280 C C . ARG A 1 276 ? -39.961 16.624 44.826 1.00 75.44 276 ARG A C 1
ATOM 2282 O O . ARG A 1 276 ? -39.961 16.492 43.609 1.00 75.44 276 ARG A O 1
ATOM 2289 N N . ARG A 1 277 ? -39.494 17.721 45.435 1.00 74.62 277 ARG A N 1
ATOM 2290 C CA . ARG A 1 277 ? -38.897 18.852 44.701 1.00 74.62 277 ARG A CA 1
ATOM 2291 C C . ARG A 1 277 ? -37.563 18.470 44.062 1.00 74.62 277 ARG A C 1
ATOM 2293 O O . ARG A 1 277 ? -37.334 18.808 42.909 1.00 74.62 277 ARG A O 1
ATOM 2300 N N . GLU A 1 278 ? -36.710 17.747 44.781 1.00 69.12 278 GLU A N 1
ATOM 2301 C CA . GLU A 1 278 ? -35.441 17.241 44.243 1.00 69.12 278 GLU A CA 1
ATOM 2302 C C . GLU A 1 278 ? -35.665 16.246 43.101 1.00 69.12 278 GLU A C 1
ATOM 2304 O O . GLU A 1 278 ? -34.990 16.326 42.079 1.00 69.12 278 GLU A O 1
ATOM 2309 N N . GLU A 1 279 ? -36.655 15.359 43.222 1.00 69.62 279 GLU A N 1
ATOM 2310 C CA . GLU A 1 279 ? -37.008 14.415 42.162 1.00 69.62 279 GLU A CA 1
ATOM 2311 C C . GLU A 1 279 ? -37.559 15.127 40.914 1.00 69.62 279 GLU A C 1
ATOM 2313 O O . GLU A 1 279 ? -37.237 14.751 39.786 1.00 69.62 279 GLU A O 1
ATOM 2318 N N . GLU A 1 280 ? -38.353 16.183 41.090 1.00 72.38 280 GLU A N 1
ATOM 2319 C CA . GLU A 1 280 ? -38.878 16.998 39.992 1.00 72.38 280 GLU A CA 1
ATOM 2320 C C . GLU A 1 280 ? -37.768 17.778 39.267 1.00 72.38 280 GLU A C 1
ATOM 2322 O O . GLU A 1 280 ? -37.728 17.782 38.034 1.00 72.38 280 GLU A O 1
ATOM 2327 N N . ILE A 1 281 ? -36.811 18.343 40.015 1.00 69.31 281 ILE A N 1
ATOM 2328 C CA . ILE A 1 281 ? -35.614 19.002 39.468 1.00 69.31 281 ILE A CA 1
ATOM 2329 C C . ILE A 1 281 ? -34.721 17.987 38.740 1.00 69.31 281 ILE A C 1
ATOM 2331 O O . ILE A 1 281 ? -34.284 18.233 37.619 1.00 69.31 281 ILE A O 1
ATOM 2335 N N . ALA A 1 282 ? -34.491 16.807 39.318 1.00 68.94 282 ALA A N 1
ATOM 2336 C CA . ALA A 1 282 ? -33.705 15.759 38.673 1.00 68.94 282 ALA A CA 1
ATOM 2337 C C . ALA A 1 282 ? -34.372 15.256 37.379 1.00 68.94 282 ALA A C 1
ATOM 2339 O O . ALA A 1 282 ? -33.695 15.009 36.376 1.00 68.94 282 ALA A O 1
ATOM 2340 N N . ARG A 1 283 ? -35.709 15.138 37.359 1.00 70.19 283 ARG A N 1
ATOM 2341 C CA . ARG A 1 283 ? -36.472 14.763 36.158 1.00 70.19 283 ARG A CA 1
ATOM 2342 C C . ARG A 1 283 ? -36.428 15.851 35.084 1.00 70.19 283 ARG A C 1
ATOM 2344 O O . ARG A 1 283 ? -36.306 15.502 33.908 1.00 70.19 283 ARG A O 1
ATOM 2351 N N . SER A 1 284 ? -36.520 17.131 35.445 1.00 64.88 284 SER A N 1
ATOM 2352 C CA . SER A 1 284 ? -36.449 18.238 34.479 1.00 64.88 284 SER A CA 1
ATOM 2353 C C . SER A 1 284 ? -35.038 18.399 33.897 1.00 64.88 284 SER A C 1
ATOM 2355 O O . SER A 1 284 ? -34.891 18.503 32.679 1.00 64.88 284 SER A O 1
ATOM 2357 N N . GLU A 1 285 ? -33.999 18.284 34.728 1.00 67.75 285 GLU A N 1
ATOM 2358 C CA . GLU A 1 285 ? -32.585 18.283 34.331 1.00 67.75 285 GLU A CA 1
ATOM 2359 C C . GLU A 1 285 ? -32.277 17.112 33.383 1.00 67.75 285 GLU A C 1
ATOM 2361 O O . GLU A 1 285 ? -31.669 17.302 32.326 1.00 67.75 285 GLU A O 1
ATOM 2366 N N . LYS A 1 286 ? -32.763 15.902 33.706 1.00 68.88 286 LYS A N 1
ATOM 2367 C CA . LYS A 1 286 ? -32.621 14.721 32.842 1.00 68.88 286 LYS A CA 1
ATOM 2368 C C . LYS A 1 286 ? -33.289 14.941 31.486 1.00 68.88 286 LYS A C 1
ATOM 2370 O O . LYS A 1 286 ? -32.643 14.698 30.472 1.00 68.88 286 LYS A O 1
ATOM 2375 N N . ARG A 1 287 ? -34.529 15.456 31.460 1.00 68.06 287 ARG A N 1
ATOM 2376 C CA . ARG A 1 287 ? -35.255 15.787 30.217 1.00 68.06 287 ARG A CA 1
ATOM 2377 C C . ARG A 1 287 ? -34.487 16.797 29.366 1.00 68.06 287 ARG A C 1
ATOM 2379 O O . ARG A 1 287 ? -34.347 16.578 28.164 1.00 68.06 287 ARG A O 1
ATOM 2386 N N . ARG A 1 288 ? -33.941 17.849 29.987 1.00 67.31 288 ARG A N 1
ATOM 2387 C CA . ARG A 1 288 ? -33.135 18.875 29.308 1.00 67.31 288 ARG A CA 1
ATOM 2388 C C . ARG A 1 288 ? -31.871 18.279 28.685 1.00 67.31 288 ARG A C 1
ATOM 2390 O O . ARG A 1 288 ? -31.600 18.536 27.519 1.00 67.31 288 ARG A O 1
ATOM 2397 N N . ARG A 1 289 ? -31.141 17.428 29.416 1.00 62.00 289 ARG A N 1
ATOM 2398 C CA . ARG A 1 289 ? -29.932 16.753 28.907 1.00 62.00 289 ARG A CA 1
ATOM 2399 C C . ARG A 1 289 ? -30.236 15.802 27.749 1.00 62.00 289 ARG A C 1
ATOM 2401 O O . ARG A 1 289 ? -29.519 15.827 26.757 1.00 62.00 289 ARG A O 1
ATOM 2408 N N . THR A 1 290 ? -31.311 15.015 27.833 1.00 58.84 290 THR A N 1
ATOM 2409 C CA . THR A 1 290 ? -31.730 14.146 26.718 1.00 58.84 290 THR A CA 1
ATOM 2410 C C . THR A 1 290 ? -32.198 14.930 25.497 1.00 58.84 290 THR A C 1
ATOM 2412 O O . THR A 1 290 ? -31.931 14.497 24.384 1.00 58.84 290 THR A O 1
ATOM 2415 N N . ALA A 1 291 ? -32.855 16.081 25.677 1.00 62.44 291 ALA A N 1
ATOM 2416 C CA . ALA A 1 291 ? -33.266 16.928 24.560 1.00 62.44 291 ALA A CA 1
ATOM 2417 C C . ALA A 1 291 ? -32.052 17.516 23.822 1.00 62.44 291 ALA A C 1
ATOM 2419 O O . ALA A 1 291 ? -31.999 17.439 22.601 1.00 62.44 291 ALA A O 1
ATOM 2420 N N . VAL A 1 292 ? -31.051 18.014 24.560 1.00 63.91 292 VAL A N 1
ATOM 2421 C CA . VAL A 1 292 ? -29.803 18.545 23.981 1.00 63.91 292 VAL A CA 1
ATOM 2422 C C . VAL A 1 292 ? -28.991 17.449 23.280 1.00 63.91 292 VAL A C 1
ATOM 2424 O O . VAL A 1 292 ? -28.513 17.651 22.168 1.00 63.91 292 VAL A O 1
ATOM 2427 N N . ALA A 1 293 ? -28.876 16.262 23.885 1.00 63.62 293 ALA A N 1
ATOM 2428 C CA . ALA A 1 293 ? -28.191 15.132 23.255 1.00 63.62 293 ALA A CA 1
ATOM 2429 C C . ALA A 1 293 ? -28.906 14.663 21.975 1.00 63.62 293 ALA A C 1
ATOM 2431 O O . ALA A 1 293 ? -28.256 14.397 20.969 1.00 63.62 293 ALA A O 1
ATOM 2432 N N . ALA A 1 294 ? -30.244 14.626 21.981 1.00 67.38 294 ALA A N 1
ATOM 2433 C CA . ALA A 1 294 ? -31.031 14.267 20.804 1.00 67.38 294 ALA A CA 1
ATOM 2434 C C . ALA A 1 294 ? -30.881 15.287 19.664 1.00 67.38 294 ALA A C 1
ATOM 2436 O O . ALA A 1 294 ? -30.848 14.887 18.502 1.00 67.38 294 ALA A O 1
ATOM 2437 N N . THR A 1 295 ? -30.760 16.585 19.970 1.00 70.69 295 THR A N 1
ATOM 2438 C CA . THR A 1 295 ? -30.518 17.612 18.945 1.00 70.69 295 THR A CA 1
ATOM 2439 C C . THR A 1 295 ? -29.111 17.530 18.358 1.00 70.69 295 THR A C 1
ATOM 2441 O O . THR A 1 295 ? -28.972 17.653 17.145 1.00 70.69 295 THR A O 1
ATOM 2444 N N . ASP A 1 296 ? -28.089 17.262 19.176 1.00 67.12 296 ASP A N 1
ATOM 2445 C CA . ASP A 1 296 ? -26.699 17.114 18.716 1.00 67.12 296 ASP A CA 1
ATOM 2446 C C . ASP A 1 296 ? -26.513 15.864 17.842 1.00 67.12 296 ASP A C 1
ATOM 2448 O O . ASP A 1 296 ? -25.875 15.919 16.787 1.00 67.12 296 ASP A O 1
ATOM 2452 N N . ASP A 1 297 ? -27.111 14.740 18.244 1.00 67.31 297 ASP A N 1
ATOM 2453 C CA . ASP A 1 297 ? -27.081 13.506 17.459 1.00 67.31 297 ASP A CA 1
ATOM 2454 C C . ASP A 1 297 ? -27.878 13.651 16.156 1.00 67.31 297 ASP A C 1
ATOM 2456 O O . ASP A 1 297 ? -27.411 13.207 15.105 1.00 67.31 297 ASP A O 1
ATOM 2460 N N . ALA A 1 298 ? -29.024 14.342 16.180 1.00 68.44 298 ALA A N 1
ATOM 2461 C CA . ALA A 1 298 ? -29.781 14.657 14.969 1.00 68.44 298 ALA A CA 1
ATOM 2462 C C . ALA A 1 298 ? -28.989 15.564 14.012 1.00 68.44 298 ALA A C 1
ATOM 2464 O O . ALA A 1 298 ? -29.038 15.353 12.797 1.00 68.44 298 ALA A O 1
ATOM 2465 N N . LEU A 1 299 ? -28.222 16.529 14.536 1.00 65.25 299 LEU A N 1
ATOM 2466 C CA . LEU A 1 299 ? -27.359 17.395 13.730 1.00 65.25 299 LEU A CA 1
ATOM 2467 C C . LEU A 1 299 ? -26.227 16.595 13.071 1.00 65.25 299 LEU A C 1
ATOM 2469 O O . LEU A 1 299 ? -26.026 16.694 11.861 1.00 65.25 299 LEU A O 1
ATOM 2473 N N . ARG A 1 300 ? -25.534 15.739 13.838 1.00 70.62 300 ARG A N 1
ATOM 2474 C CA . ARG A 1 300 ? -24.480 14.855 13.307 1.00 70.62 300 ARG A CA 1
ATOM 2475 C C . ARG A 1 300 ? -25.018 13.874 12.275 1.00 70.62 300 ARG A C 1
ATOM 2477 O O . ARG A 1 300 ? -24.361 13.612 11.267 1.00 70.62 300 ARG A O 1
ATOM 2484 N N . GLU A 1 301 ? -26.204 13.316 12.504 1.00 70.56 301 GLU A N 1
ATOM 2485 C CA . GLU A 1 301 ? -26.827 12.398 11.557 1.00 70.56 301 GLU A CA 1
ATOM 2486 C C . GLU A 1 301 ? -27.257 13.125 10.273 1.00 70.56 301 GLU A C 1
ATOM 2488 O O . GLU A 1 301 ? -27.052 12.599 9.176 1.00 70.56 301 GLU A O 1
ATOM 2493 N N . ALA A 1 302 ? -27.778 14.351 10.378 1.00 65.19 302 ALA A N 1
ATOM 2494 C CA . ALA A 1 302 ? -28.088 15.199 9.229 1.00 65.19 302 ALA A CA 1
ATOM 2495 C C . ALA A 1 302 ? -26.829 15.553 8.420 1.00 65.19 302 ALA A C 1
ATOM 2497 O O . ALA A 1 302 ? -26.840 15.457 7.191 1.00 65.19 302 ALA A O 1
ATOM 2498 N N . GLU A 1 303 ? -25.722 15.871 9.090 1.00 72.44 303 GLU A N 1
ATOM 2499 C CA . GLU A 1 303 ? -24.437 16.168 8.454 1.00 72.44 303 GLU A CA 1
ATOM 2500 C C . GLU A 1 303 ? -23.851 14.932 7.750 1.00 72.44 303 GLU A C 1
ATOM 2502 O O . GLU A 1 303 ? -23.447 14.998 6.587 1.00 72.44 303 GLU A O 1
ATOM 2507 N N . LEU A 1 304 ? -23.901 13.758 8.390 1.00 74.56 304 LEU A N 1
ATOM 2508 C CA . LEU A 1 304 ? -23.507 12.481 7.783 1.00 74.56 304 LEU A CA 1
ATOM 2509 C C . LEU A 1 304 ? -24.379 12.114 6.576 1.00 74.56 304 LEU A C 1
ATOM 2511 O O . LEU A 1 304 ? -23.856 11.627 5.570 1.00 74.56 304 LEU A O 1
ATOM 2515 N N . ARG A 1 305 ? -25.697 12.335 6.653 1.00 72.06 305 ARG A N 1
ATOM 2516 C CA . ARG A 1 305 ? -26.626 12.112 5.532 1.00 72.06 305 ARG A CA 1
ATOM 2517 C C . ARG A 1 305 ? -26.341 13.072 4.380 1.00 72.06 305 ARG A C 1
ATOM 2519 O O . ARG A 1 305 ? -26.288 12.618 3.238 1.00 72.06 305 ARG A O 1
ATOM 2526 N N . SER A 1 306 ? -26.096 14.349 4.672 1.00 73.06 306 SER A N 1
ATOM 2527 C CA . SER A 1 306 ? -25.690 15.352 3.681 1.00 73.06 306 SER A CA 1
ATOM 2528 C C . SER A 1 306 ? -24.391 14.939 2.985 1.00 73.06 306 SER A C 1
ATOM 2530 O O . SER A 1 306 ? -24.339 14.849 1.759 1.00 73.06 306 SER A O 1
ATOM 2532 N N . ARG A 1 307 ? -23.378 14.527 3.758 1.00 79.38 307 ARG A N 1
ATOM 2533 C CA . ARG A 1 307 ? -22.085 14.086 3.221 1.00 79.38 307 ARG A CA 1
ATOM 2534 C C . ARG A 1 307 ? -22.192 12.820 2.371 1.00 79.38 307 ARG A C 1
ATOM 2536 O O . ARG A 1 307 ? -21.549 12.727 1.334 1.00 79.38 307 ARG A O 1
ATOM 2543 N N . ARG A 1 308 ? -23.032 11.856 2.769 1.00 82.38 308 ARG A N 1
ATOM 2544 C CA . ARG A 1 308 ? -23.327 10.655 1.963 1.00 82.38 308 ARG A CA 1
ATOM 2545 C C . ARG A 1 308 ? -24.069 10.994 0.674 1.00 82.38 308 ARG A C 1
ATOM 2547 O O . ARG A 1 308 ? -23.815 10.360 -0.345 1.00 82.38 308 ARG A O 1
ATOM 2554 N N . LYS A 1 309 ? -24.986 11.965 0.711 1.00 81.38 309 LYS A N 1
ATOM 2555 C CA . LYS A 1 309 ? -25.717 12.424 -0.475 1.00 81.38 309 LYS A CA 1
ATOM 2556 C C . LYS A 1 309 ? -24.770 13.094 -1.469 1.00 81.38 309 LYS A C 1
ATOM 2558 O O . LYS A 1 309 ? -24.814 12.735 -2.640 1.00 81.38 309 LYS A O 1
ATOM 2563 N N . LEU A 1 310 ? -23.877 13.958 -0.982 1.00 80.44 310 LEU A N 1
ATOM 2564 C CA . LEU A 1 310 ? -22.833 14.585 -1.794 1.00 80.44 310 LEU A CA 1
ATOM 2565 C C . LEU A 1 310 ? -21.905 13.529 -2.406 1.00 80.44 310 LEU A C 1
ATOM 2567 O O . LEU A 1 310 ? -21.739 13.490 -3.615 1.00 80.44 310 LEU A O 1
ATOM 2571 N N . GLN A 1 311 ? -21.414 12.585 -1.600 1.00 81.75 311 GLN A N 1
ATOM 2572 C CA . GLN A 1 311 ? -20.551 11.505 -2.085 1.00 81.75 311 GLN A CA 1
ATOM 2573 C C . GLN A 1 311 ? -21.246 10.612 -3.129 1.00 81.75 311 GLN A C 1
ATOM 2575 O O . GLN A 1 311 ? -20.613 10.134 -4.064 1.00 81.75 311 GLN A O 1
ATOM 2580 N N . LYS A 1 312 ? -22.560 10.384 -2.994 1.00 82.75 312 LYS A N 1
ATOM 2581 C CA . LYS A 1 312 ? -23.350 9.637 -3.983 1.00 82.75 312 LYS A CA 1
ATOM 2582 C C . LYS A 1 312 ? -23.538 10.428 -5.283 1.00 82.75 312 LYS A C 1
ATOM 2584 O O . LYS A 1 312 ? -23.547 9.809 -6.341 1.00 82.75 312 LYS A O 1
ATOM 2589 N N . GLN A 1 313 ? -23.687 11.752 -5.210 1.00 79.19 313 GLN A N 1
ATOM 2590 C CA . GLN A 1 313 ? -23.734 12.623 -6.389 1.00 79.19 313 GLN A CA 1
ATOM 2591 C C . GLN A 1 313 ? -22.383 12.661 -7.103 1.00 79.19 313 GLN A C 1
ATOM 2593 O O . GLN A 1 313 ? -22.347 12.385 -8.294 1.00 79.19 313 GLN A O 1
ATOM 2598 N N . GLU A 1 314 ? -21.284 12.859 -6.371 1.00 84.56 314 GLU A N 1
ATOM 2599 C CA . GLU A 1 314 ? -19.920 12.796 -6.920 1.00 84.56 314 GLU A CA 1
ATOM 2600 C C . GLU A 1 314 ? -19.652 11.443 -7.600 1.00 84.56 314 GLU A C 1
ATOM 2602 O O . GLU A 1 314 ? -19.087 11.387 -8.688 1.00 84.56 314 GLU A O 1
ATOM 2607 N N . MET A 1 315 ? -20.105 10.338 -6.994 1.00 74.69 315 MET A N 1
ATOM 2608 C CA . MET A 1 315 ? -19.974 9.002 -7.580 1.00 74.69 315 MET A CA 1
ATOM 2609 C C . MET A 1 315 ? -20.816 8.838 -8.852 1.00 74.69 315 MET A C 1
ATOM 2611 O O . MET A 1 315 ? -20.350 8.239 -9.816 1.00 74.69 315 MET A O 1
ATOM 2615 N N . ALA A 1 316 ? -22.043 9.364 -8.877 1.00 84.12 316 ALA A N 1
ATOM 2616 C CA . ALA A 1 316 ? -22.897 9.316 -10.062 1.00 84.12 316 ALA A CA 1
ATOM 2617 C C . ALA A 1 316 ? -22.333 10.173 -11.207 1.00 84.12 316 ALA A C 1
ATOM 2619 O O . ALA A 1 316 ? -22.336 9.735 -12.355 1.00 84.12 316 ALA A O 1
ATOM 2620 N N . GLU A 1 317 ? -21.800 11.355 -10.897 1.00 89.00 317 GLU A N 1
ATOM 2621 C CA . GLU A 1 317 ? -21.127 12.223 -11.866 1.00 89.00 317 GLU A CA 1
ATOM 2622 C C . GLU A 1 317 ? -19.850 11.575 -12.411 1.00 89.00 317 GLU A C 1
ATOM 2624 O O . GLU A 1 317 ? -19.623 11.607 -13.618 1.00 89.00 317 GLU A O 1
ATOM 2629 N N . ALA A 1 318 ? -19.057 10.916 -11.559 1.00 82.31 318 ALA A N 1
ATOM 2630 C CA . ALA A 1 318 ? -17.866 10.184 -11.985 1.00 82.31 318 ALA A CA 1
ATOM 2631 C C . ALA A 1 318 ? -18.206 9.012 -12.921 1.00 82.31 318 ALA A C 1
ATOM 2633 O O . ALA A 1 318 ? -17.548 8.833 -13.946 1.00 82.31 318 ALA A O 1
ATOM 2634 N N . VAL A 1 319 ? -19.261 8.245 -12.614 1.00 84.62 319 VAL A N 1
ATOM 2635 C CA . VAL A 1 319 ? -19.747 7.161 -13.486 1.00 84.62 319 VAL A CA 1
ATOM 2636 C C . VAL A 1 319 ? -20.258 7.717 -14.815 1.00 84.62 319 VAL A C 1
ATOM 2638 O O . VAL A 1 319 ? -19.874 7.217 -15.868 1.00 84.62 319 VAL A O 1
ATOM 2641 N N . HIS A 1 320 ? -21.044 8.796 -14.797 1.00 90.19 320 HIS A N 1
ATOM 2642 C CA . HIS A 1 320 ? -21.532 9.414 -16.030 1.00 90.19 320 HIS A CA 1
ATOM 2643 C C . HIS A 1 320 ? -20.375 9.959 -16.885 1.00 90.19 320 HIS A C 1
ATOM 2645 O O . HIS A 1 320 ? -20.379 9.818 -18.112 1.00 90.19 320 HIS A O 1
ATOM 2651 N N . LEU A 1 321 ? -19.366 10.571 -16.262 1.00 89.19 321 LEU A N 1
ATOM 2652 C CA . LEU A 1 321 ? -18.187 11.064 -16.967 1.00 89.19 321 LEU A CA 1
ATOM 2653 C C . LEU A 1 321 ? -17.392 9.913 -17.595 1.00 89.19 321 LEU A C 1
ATOM 2655 O O . LEU A 1 321 ? -16.928 10.047 -18.727 1.00 89.19 321 LEU A O 1
ATOM 2659 N N . ARG A 1 322 ? -17.283 8.777 -16.896 1.00 83.62 322 ARG A N 1
ATOM 2660 C CA . ARG A 1 322 ? -16.670 7.551 -17.417 1.00 83.62 322 ARG A CA 1
ATOM 2661 C C . ARG A 1 322 ? -17.411 7.030 -18.648 1.00 83.62 322 ARG A C 1
ATOM 2663 O O . ARG A 1 322 ? -16.778 6.827 -19.677 1.00 83.62 322 ARG A O 1
ATOM 2670 N N . GLU A 1 323 ? -18.735 6.908 -18.591 1.00 88.81 323 GLU A N 1
ATOM 2671 C CA . GLU A 1 323 ? -19.543 6.472 -19.742 1.00 88.81 323 GLU A CA 1
ATOM 2672 C C . GLU A 1 323 ? -19.382 7.415 -20.946 1.00 88.81 323 GLU A C 1
ATOM 2674 O O . GLU A 1 323 ? -19.242 6.968 -22.085 1.00 88.81 323 GLU A O 1
ATOM 2679 N N . GLN A 1 324 ? -19.332 8.734 -20.715 1.00 89.00 324 GLN A N 1
ATOM 2680 C CA . GLN A 1 324 ? -19.084 9.698 -21.792 1.00 89.00 324 GLN A CA 1
ATOM 2681 C C . GLN A 1 324 ? -17.693 9.540 -22.418 1.00 89.00 324 GLN A C 1
ATOM 2683 O O . GLN A 1 324 ? -17.545 9.735 -23.627 1.00 89.00 324 GLN A O 1
ATOM 2688 N N . ARG A 1 325 ? -16.673 9.217 -21.615 1.00 84.94 325 ARG A N 1
ATOM 2689 C CA . ARG A 1 325 ? -15.304 8.982 -22.091 1.00 84.94 325 ARG A CA 1
ATOM 2690 C C . ARG A 1 325 ? -15.202 7.687 -22.885 1.00 84.94 325 ARG A C 1
ATOM 2692 O O . ARG A 1 325 ? -14.669 7.728 -23.988 1.00 84.94 325 ARG A O 1
ATOM 2699 N N . GLU A 1 326 ? -15.779 6.593 -22.390 1.00 87.25 326 GLU A N 1
ATOM 2700 C CA . GLU A 1 326 ? -15.846 5.313 -23.108 1.00 87.25 326 GLU A CA 1
ATOM 2701 C C . GLU A 1 326 ? -16.551 5.487 -24.466 1.00 87.25 326 GLU A C 1
ATOM 2703 O O . GLU A 1 326 ? -16.057 5.020 -25.492 1.00 87.25 326 GLU A O 1
ATOM 2708 N N . LEU A 1 327 ? -17.636 6.270 -24.519 1.00 91.50 327 LEU A N 1
ATOM 2709 C CA . LEU A 1 327 ? -18.328 6.581 -25.773 1.00 91.50 327 LEU A CA 1
ATOM 2710 C C . LEU A 1 327 ? -17.474 7.425 -26.739 1.00 91.50 327 LEU A C 1
ATOM 2712 O O . LEU A 1 327 ? -17.554 7.242 -27.955 1.00 91.50 327 LEU A O 1
ATOM 2716 N N . ARG A 1 328 ? -16.678 8.376 -26.229 1.00 90.81 328 ARG A N 1
ATOM 2717 C CA . ARG A 1 328 ? -15.753 9.174 -27.057 1.00 90.81 328 ARG A CA 1
ATOM 2718 C C . ARG A 1 328 ? -14.612 8.317 -27.590 1.00 90.81 328 ARG A C 1
ATOM 2720 O O . ARG A 1 328 ? -14.364 8.366 -28.789 1.00 90.81 328 ARG A O 1
ATOM 2727 N N . ALA A 1 329 ? -14.000 7.495 -26.743 1.00 87.44 329 ALA A N 1
ATOM 2728 C CA . ALA A 1 329 ? -12.948 6.565 -27.139 1.00 87.44 329 ALA A CA 1
ATOM 2729 C C . ALA A 1 329 ? -13.450 5.582 -28.210 1.00 87.44 329 ALA A C 1
ATOM 2731 O O . ALA A 1 329 ? -12.813 5.433 -29.249 1.00 87.44 329 ALA A O 1
ATOM 2732 N N . ALA A 1 330 ? -14.649 5.014 -28.035 1.00 90.31 330 ALA A N 1
ATOM 2733 C CA . ALA A 1 330 ? -15.268 4.140 -29.032 1.00 90.31 330 ALA A CA 1
ATOM 2734 C C . ALA A 1 330 ? -15.534 4.858 -30.370 1.00 90.31 330 ALA A C 1
ATOM 2736 O O . ALA A 1 330 ? -15.360 4.273 -31.440 1.00 90.31 330 ALA A O 1
ATOM 2737 N N . LYS A 1 331 ? -15.928 6.141 -30.342 1.00 91.06 331 LYS A N 1
ATOM 2738 C CA . LYS A 1 331 ? -16.094 6.954 -31.561 1.00 91.06 331 LYS A CA 1
ATOM 2739 C C . LYS A 1 331 ? -14.764 7.242 -32.252 1.00 91.06 331 LYS A C 1
ATOM 2741 O O . LYS A 1 331 ? -14.695 7.157 -33.476 1.00 91.06 331 LYS A O 1
ATOM 2746 N N . GLU A 1 332 ? -13.727 7.580 -31.494 1.00 89.38 332 GLU A N 1
ATOM 2747 C CA . GLU A 1 332 ? -12.383 7.818 -32.028 1.00 89.38 332 GLU A CA 1
ATOM 2748 C C . GLU A 1 332 ? -11.789 6.543 -32.631 1.00 89.38 332 GLU A C 1
ATOM 2750 O O . GLU A 1 332 ? -11.214 6.584 -33.719 1.00 89.38 332 GLU A O 1
ATOM 2755 N N . GLU A 1 333 ? -11.993 5.396 -31.985 1.00 88.19 333 GLU A N 1
ATOM 2756 C CA . GLU A 1 333 ? -11.598 4.093 -32.508 1.00 88.19 333 GLU A CA 1
ATOM 2757 C C . GLU A 1 333 ? -12.361 3.749 -33.793 1.00 88.19 333 GLU A C 1
ATOM 2759 O O . GLU A 1 333 ? -11.739 3.392 -34.795 1.00 88.19 333 GLU A O 1
ATOM 2764 N N . ALA A 1 334 ? -13.681 3.955 -33.827 1.00 86.88 334 ALA A N 1
ATOM 2765 C CA . ALA A 1 334 ? -14.487 3.769 -35.033 1.00 86.88 334 ALA A CA 1
ATOM 2766 C C . ALA A 1 334 ? -14.041 4.697 -36.178 1.00 86.88 334 ALA A C 1
ATOM 2768 O O . ALA A 1 334 ? -13.935 4.261 -37.328 1.00 86.88 334 ALA A O 1
ATOM 2769 N N . GLU A 1 335 ? -13.713 5.961 -35.889 1.00 87.00 335 GLU A N 1
ATOM 2770 C CA . GLU A 1 335 ? -13.119 6.865 -36.876 1.00 87.00 335 GLU A CA 1
ATOM 2771 C C . GLU A 1 335 ? -11.750 6.380 -37.349 1.00 87.00 335 GLU A C 1
ATOM 2773 O O . GLU A 1 335 ? -11.450 6.468 -38.542 1.00 87.00 335 GLU A O 1
ATOM 2778 N N . ARG A 1 336 ? -10.916 5.859 -36.446 1.00 86.31 336 ARG A N 1
ATOM 2779 C CA . ARG A 1 336 ? -9.597 5.322 -36.784 1.00 86.31 336 ARG A CA 1
ATOM 2780 C C . ARG A 1 336 ? -9.720 4.113 -37.703 1.00 86.31 336 ARG A C 1
ATOM 2782 O O . ARG A 1 336 ? -9.019 4.062 -38.713 1.00 86.31 336 ARG A O 1
ATOM 2789 N N . VAL A 1 337 ? -10.638 3.195 -37.402 1.00 82.81 337 VAL A N 1
ATOM 2790 C CA . VAL A 1 337 ? -10.976 2.044 -38.253 1.00 82.81 337 VAL A CA 1
ATOM 2791 C C . VAL A 1 337 ? -11.491 2.527 -39.608 1.00 82.81 337 VAL A C 1
ATOM 2793 O O . VAL A 1 337 ? -10.986 2.090 -40.640 1.00 82.81 337 VAL A O 1
ATOM 2796 N N . ARG A 1 338 ? -12.398 3.514 -39.644 1.00 80.50 338 ARG A N 1
ATOM 2797 C CA . ARG A 1 338 ? -12.902 4.099 -40.898 1.00 80.50 338 ARG A CA 1
ATOM 2798 C C . ARG A 1 338 ? -11.787 4.736 -41.732 1.00 80.50 338 ARG A C 1
ATOM 2800 O O . ARG A 1 338 ? -11.736 4.542 -42.944 1.00 80.50 338 ARG A O 1
ATOM 2807 N N . ARG A 1 339 ? -10.873 5.482 -41.102 1.00 76.50 339 ARG A N 1
ATOM 2808 C CA . ARG A 1 339 ? -9.708 6.093 -41.765 1.00 76.50 339 ARG A CA 1
ATOM 2809 C C . ARG A 1 339 ? -8.731 5.033 -42.271 1.00 76.50 339 ARG A C 1
ATOM 2811 O O . ARG A 1 339 ? -8.196 5.199 -43.361 1.00 76.50 339 ARG A O 1
ATOM 2818 N N . ALA A 1 340 ? -8.511 3.952 -41.524 1.00 73.56 340 ALA A N 1
ATOM 2819 C CA . ALA A 1 340 ? -7.691 2.824 -41.964 1.00 73.56 340 ALA A CA 1
ATOM 2820 C C . ALA A 1 340 ? -8.322 2.106 -43.170 1.00 73.56 340 ALA A C 1
ATOM 2822 O O . ALA A 1 340 ? -7.629 1.874 -44.157 1.00 73.56 340 ALA A O 1
ATOM 2823 N N . GLN A 1 341 ? -9.640 1.874 -43.149 1.00 71.62 341 GLN A N 1
ATOM 2824 C CA . GLN A 1 341 ? -10.398 1.332 -44.282 1.00 71.62 341 GLN A CA 1
ATOM 2825 C C . GLN A 1 341 ? -10.274 2.233 -45.525 1.00 71.62 341 GLN A C 1
ATOM 2827 O O . GLN A 1 341 ? -10.018 1.756 -46.627 1.00 71.62 341 GLN A O 1
ATOM 2832 N N . MET A 1 342 ? -10.398 3.556 -45.355 1.00 65.19 342 MET A N 1
ATOM 2833 C CA . MET A 1 342 ? -10.240 4.520 -46.453 1.00 65.19 342 MET A CA 1
ATOM 2834 C C . MET A 1 342 ? -8.798 4.605 -46.973 1.00 65.19 342 MET A C 1
ATOM 2836 O O . MET A 1 342 ? -8.600 4.758 -48.176 1.00 65.19 342 MET A O 1
ATOM 2840 N N . LYS A 1 343 ? -7.783 4.469 -46.110 1.00 57.78 343 LYS A N 1
ATOM 2841 C CA . LYS A 1 343 ? -6.373 4.391 -46.532 1.00 57.78 343 LYS A CA 1
ATOM 2842 C C . LYS A 1 343 ? -6.070 3.104 -47.302 1.00 57.78 343 LYS A C 1
ATOM 2844 O O . LYS A 1 343 ? -5.321 3.164 -48.273 1.00 57.78 343 LYS A O 1
ATOM 2849 N N . LEU A 1 344 ? -6.691 1.981 -46.930 1.00 53.91 344 LEU A N 1
ATOM 2850 C CA . LEU A 1 344 ? -6.621 0.729 -47.693 1.00 53.91 344 LEU A CA 1
ATOM 2851 C C . LEU A 1 344 ? -7.200 0.910 -49.111 1.00 53.91 344 LEU A C 1
ATOM 2853 O O . LEU A 1 344 ? -6.650 0.386 -50.074 1.00 53.91 344 LEU A O 1
ATOM 2857 N N . ASN A 1 345 ? -8.245 1.734 -49.253 1.00 53.41 345 ASN A N 1
ATOM 2858 C CA . ASN A 1 345 ? -8.841 2.077 -50.550 1.00 53.41 345 ASN A CA 1
ATOM 2859 C C . ASN A 1 345 ? -8.024 3.100 -51.363 1.00 53.41 345 ASN A C 1
ATOM 2861 O O . ASN A 1 345 ? -8.064 3.066 -52.589 1.00 53.41 345 ASN A O 1
ATOM 2865 N N . ALA A 1 346 ? -7.254 3.988 -50.726 1.00 49.72 346 ALA A N 1
ATOM 2866 C CA . ALA A 1 346 ? -6.384 4.933 -51.436 1.00 49.72 346 ALA A CA 1
ATOM 2867 C C . ALA A 1 346 ? -5.190 4.237 -52.122 1.00 49.72 346 ALA A C 1
ATOM 2869 O O . ALA A 1 346 ? -4.767 4.659 -53.195 1.00 49.72 346 ALA A O 1
ATOM 2870 N N . ALA A 1 347 ? -4.693 3.131 -51.555 1.00 50.25 347 ALA A N 1
ATOM 2871 C CA . ALA A 1 347 ? -3.662 2.297 -52.182 1.00 50.25 347 ALA A CA 1
ATOM 2872 C C . ALA A 1 347 ? -4.146 1.586 -53.465 1.00 50.25 347 ALA A C 1
ATOM 2874 O O . ALA A 1 347 ? -3.325 1.193 -54.289 1.00 50.25 347 ALA A O 1
ATOM 2875 N N . ALA A 1 348 ? -5.462 1.469 -53.680 1.00 52.16 348 ALA A N 1
ATOM 2876 C CA . ALA A 1 348 ? -6.036 0.973 -54.934 1.00 52.16 348 ALA A CA 1
ATOM 2877 C C . ALA A 1 348 ? -6.071 2.042 -56.051 1.00 52.16 348 ALA A C 1
ATOM 2879 O O . ALA A 1 348 ? -6.373 1.732 -57.202 1.00 52.16 348 ALA A O 1
ATOM 2880 N N . TRP A 1 349 ? -5.748 3.301 -55.734 1.00 49.69 349 TRP A N 1
ATOM 2881 C CA . TRP A 1 349 ? -5.793 4.454 -56.638 1.00 49.69 349 TRP A CA 1
ATOM 2882 C C . TRP A 1 349 ? -4.384 5.003 -56.906 1.00 49.69 349 TRP A C 1
ATOM 2884 O O . TRP A 1 349 ? -4.080 6.166 -56.669 1.00 49.69 349 TRP A O 1
ATOM 2894 N N . THR A 1 350 ? -3.480 4.161 -57.406 1.00 56.12 350 THR A N 1
ATOM 2895 C CA . THR A 1 350 ? -2.120 4.609 -57.761 1.00 56.12 350 THR A CA 1
ATOM 2896 C C . THR A 1 350 ? -2.052 5.302 -59.121 1.00 56.12 350 THR A C 1
ATOM 2898 O O . THR A 1 350 ? -1.046 5.931 -59.426 1.00 56.12 350 THR A O 1
ATOM 2901 N N . GLY A 1 351 ? -3.083 5.191 -59.969 1.00 53.91 351 GLY A N 1
ATOM 2902 C CA . GLY A 1 351 ? -3.069 5.735 -61.337 1.00 53.91 351 GLY A CA 1
ATOM 2903 C C . GLY A 1 351 ? -2.020 5.095 -62.261 1.00 53.91 351 GLY A C 1
ATOM 2904 O O . GLY A 1 351 ? -1.932 5.456 -63.433 1.00 53.91 351 GLY A O 1
ATOM 2905 N N . VAL A 1 352 ? -1.247 4.128 -61.760 1.00 55.47 352 VAL A N 1
ATOM 2906 C CA . VAL A 1 352 ? -0.204 3.423 -62.500 1.00 55.47 352 VAL A CA 1
ATOM 2907 C C . VAL A 1 352 ? -0.825 2.184 -63.127 1.00 55.47 352 VAL A C 1
ATOM 2909 O O . VAL A 1 352 ? -1.300 1.285 -62.434 1.00 55.47 352 VAL A O 1
ATOM 2912 N N . LEU A 1 353 ? -0.840 2.150 -64.457 1.00 49.25 353 LEU A N 1
ATOM 2913 C CA . LEU A 1 353 ? -1.230 0.965 -65.207 1.00 49.25 353 LEU A CA 1
ATOM 2914 C C . LEU A 1 353 ? -0.214 -0.152 -64.925 1.00 49.25 353 LEU A C 1
ATOM 2916 O O . LEU A 1 353 ? 0.991 0.084 -64.994 1.00 49.25 353 LEU A O 1
ATOM 2920 N N . LEU A 1 354 ? -0.683 -1.368 -64.645 1.00 52.47 354 LEU A N 1
ATOM 2921 C CA . LEU A 1 354 ? 0.192 -2.528 -64.455 1.00 52.47 354 LEU A CA 1
ATOM 2922 C C . LEU A 1 354 ? 0.318 -3.336 -65.761 1.00 52.47 354 LEU A C 1
ATOM 2924 O O . LEU A 1 354 ? -0.647 -3.386 -66.540 1.00 52.47 354 LEU A O 1
ATOM 2928 N N . PRO A 1 355 ? 1.481 -3.966 -66.025 1.00 49.59 355 PRO A N 1
ATOM 2929 C CA . PRO A 1 355 ? 1.656 -4.859 -67.165 1.00 49.59 355 PRO A CA 1
ATOM 2930 C C . PRO A 1 355 ? 0.688 -6.041 -67.066 1.00 49.59 355 PRO A C 1
ATOM 2932 O O . PRO A 1 355 ? 0.536 -6.631 -65.997 1.00 49.59 355 PRO A O 1
ATOM 2935 N N . ALA A 1 356 ? 0.033 -6.397 -68.168 1.00 52.00 356 ALA A N 1
ATOM 2936 C CA . ALA A 1 356 ? -0.872 -7.541 -68.190 1.00 52.00 356 ALA A CA 1
ATOM 2937 C C . ALA A 1 356 ? -0.102 -8.845 -67.896 1.00 52.00 356 ALA A C 1
ATOM 2939 O O . ALA A 1 356 ? 0.754 -9.253 -68.681 1.00 52.00 356 ALA A O 1
ATOM 2940 N N . ALA A 1 357 ? -0.411 -9.510 -66.780 1.00 53.28 357 ALA A N 1
ATOM 2941 C CA . ALA A 1 357 ? 0.041 -10.877 -66.543 1.00 53.28 357 ALA A CA 1
ATOM 2942 C C . ALA A 1 357 ? -0.638 -11.806 -67.560 1.00 53.28 357 ALA A C 1
ATOM 2944 O O . ALA A 1 357 ? -1.834 -11.677 -67.828 1.00 53.28 357 ALA A O 1
ATOM 2945 N N . ALA A 1 358 ? 0.136 -12.713 -68.154 1.00 48.47 358 ALA A N 1
ATOM 2946 C CA . ALA A 1 358 ? -0.319 -13.609 -69.206 1.00 48.47 358 ALA A CA 1
ATOM 2947 C C . ALA A 1 358 ? -1.339 -14.626 -68.667 1.00 48.47 358 ALA A C 1
ATOM 2949 O O . ALA A 1 358 ? -0.983 -15.725 -68.255 1.00 48.47 358 ALA A O 1
ATOM 2950 N N . THR A 1 359 ? -2.619 -14.267 -68.688 1.00 43.84 359 THR A N 1
ATOM 2951 C CA . THR A 1 359 ? -3.726 -15.209 -68.528 1.00 43.84 359 THR A CA 1
ATOM 2952 C C . THR A 1 359 ? -4.605 -15.190 -69.770 1.00 43.84 359 THR A C 1
ATOM 2954 O O . THR A 1 359 ? -5.163 -14.182 -70.198 1.00 43.84 359 THR A O 1
ATOM 2957 N N . THR A 1 360 ? -4.682 -16.360 -70.387 1.00 47.88 360 THR A N 1
ATOM 2958 C CA . THR A 1 360 ? -5.505 -16.687 -71.544 1.00 47.88 360 THR A CA 1
ATOM 2959 C C . THR A 1 360 ? -6.976 -16.770 -71.141 1.00 47.88 360 THR A C 1
ATOM 2961 O O . THR A 1 360 ? -7.352 -17.735 -70.482 1.00 47.88 360 THR A O 1
ATOM 2964 N N . ALA A 1 361 ? -7.823 -15.825 -71.565 1.00 41.25 361 ALA A N 1
ATOM 2965 C CA . ALA A 1 361 ? -9.265 -16.069 -71.687 1.00 41.25 361 ALA A CA 1
ATOM 2966 C C . ALA A 1 361 ? -10.007 -14.997 -72.509 1.00 41.25 361 ALA A C 1
ATOM 2968 O O . ALA A 1 361 ? -9.970 -13.813 -72.194 1.00 41.25 361 ALA A O 1
ATOM 2969 N N . GLY A 1 362 ? -10.772 -15.470 -73.500 1.00 43.69 362 GLY A N 1
ATOM 2970 C CA . GLY A 1 362 ? -12.158 -15.039 -73.722 1.00 43.69 362 GLY A CA 1
ATOM 2971 C C . GLY A 1 362 ? -12.409 -13.729 -74.472 1.00 43.69 362 GLY A C 1
ATOM 2972 O O . GLY A 1 362 ? -12.338 -12.638 -73.917 1.00 43.69 362 GLY A O 1
ATOM 2973 N N . LYS A 1 363 ? -12.853 -13.850 -75.729 1.00 47.25 363 LYS A N 1
ATOM 2974 C CA . LYS A 1 363 ? -13.457 -12.768 -76.521 1.00 47.25 363 LYS A CA 1
ATOM 2975 C C . LYS A 1 363 ? -14.753 -12.273 -75.856 1.00 47.25 363 LYS A C 1
ATOM 2977 O O . LYS A 1 363 ? -15.814 -12.841 -76.084 1.00 47.25 363 LYS A O 1
ATOM 2982 N N . ALA A 1 364 ? -14.683 -11.178 -75.107 1.00 47.62 364 ALA A N 1
ATOM 2983 C CA . ALA A 1 364 ? -15.843 -10.345 -74.804 1.00 47.62 364 ALA A CA 1
ATOM 2984 C C . ALA A 1 364 ? -15.471 -8.873 -75.017 1.00 47.62 364 ALA A C 1
ATOM 2986 O O . ALA A 1 364 ? -14.565 -8.338 -74.377 1.00 47.62 364 ALA A O 1
ATOM 2987 N N . THR A 1 365 ? -16.150 -8.209 -75.954 1.00 56.28 365 THR A N 1
ATOM 2988 C CA . THR A 1 365 ? -15.953 -6.786 -76.251 1.00 56.28 365 THR A CA 1
ATOM 2989 C C . THR A 1 365 ? -16.560 -5.936 -75.138 1.00 56.28 365 THR A C 1
ATOM 2991 O O . THR A 1 365 ? -17.699 -5.481 -75.230 1.00 56.28 365 THR A O 1
ATOM 2994 N N . SER A 1 366 ? -15.792 -5.747 -74.069 1.00 59.62 366 SER A N 1
ATOM 2995 C CA . SER A 1 366 ? -16.112 -4.857 -72.955 1.00 59.62 366 SER A CA 1
ATOM 2996 C C . SER A 1 366 ? -16.168 -3.392 -73.410 1.00 59.62 366 SER A C 1
ATOM 2998 O O . SER A 1 366 ? -15.445 -2.968 -74.316 1.00 59.62 366 SER A O 1
ATOM 3000 N N . PHE A 1 367 ? -17.009 -2.598 -72.741 1.00 54.44 367 PHE A N 1
ATOM 3001 C CA . PHE A 1 367 ? -17.124 -1.138 -72.877 1.00 54.44 367 PHE A CA 1
ATOM 3002 C C . PHE A 1 367 ? -15.755 -0.426 -72.930 1.00 54.44 367 PHE A C 1
ATOM 3004 O O . PHE A 1 367 ? -15.564 0.525 -73.693 1.00 54.44 367 PHE A O 1
ATOM 3011 N N . TRP A 1 368 ? -14.767 -0.941 -72.193 1.00 55.22 368 TRP A N 1
ATOM 3012 C CA . TRP A 1 368 ? -13.412 -0.396 -72.140 1.00 55.22 368 TRP A CA 1
ATOM 3013 C C . TRP A 1 368 ? -12.599 -0.610 -73.420 1.00 55.22 368 TRP A C 1
ATOM 3015 O O . TRP A 1 368 ? -11.779 0.243 -73.759 1.00 55.22 368 TRP A O 1
ATOM 3025 N N . SER A 1 369 ? -12.861 -1.669 -74.191 1.00 59.09 369 SER A N 1
ATOM 3026 C CA . SER A 1 369 ? -12.158 -1.947 -75.450 1.00 59.09 369 SER A CA 1
ATOM 3027 C C . SER A 1 369 ? -12.404 -0.855 -76.499 1.00 59.09 369 SER A C 1
ATOM 3029 O O . SER A 1 369 ? -11.485 -0.476 -77.220 1.00 59.09 369 SER A O 1
ATOM 3031 N N . LYS A 1 370 ? -13.617 -0.280 -76.544 1.00 60.09 370 LYS A N 1
ATOM 3032 C CA . LYS A 1 370 ? -13.971 0.806 -77.480 1.00 60.09 370 LYS A CA 1
ATOM 3033 C C . LYS A 1 370 ? -13.377 2.161 -77.077 1.00 60.09 370 LYS A C 1
ATOM 3035 O O . LYS A 1 370 ? -13.029 2.958 -77.944 1.00 60.09 370 LYS A O 1
ATOM 3040 N N . LYS A 1 371 ? -13.239 2.432 -75.774 1.00 59.53 371 LYS A N 1
ATOM 3041 C CA . LYS A 1 371 ? -12.689 3.705 -75.265 1.00 59.53 371 LYS A CA 1
ATOM 3042 C C . LYS A 1 371 ? -11.159 3.764 -75.349 1.00 59.53 371 LYS A C 1
ATOM 3044 O O . LYS A 1 371 ? -10.595 4.845 -75.484 1.00 59.53 371 LYS A O 1
ATOM 3049 N N . ARG A 1 372 ? -10.496 2.603 -75.336 1.00 61.28 372 ARG A N 1
ATOM 3050 C CA . ARG A 1 372 ? -9.031 2.466 -75.350 1.00 61.28 372 ARG A CA 1
ATOM 3051 C C . ARG A 1 372 ? -8.377 2.982 -76.634 1.00 61.28 372 ARG A C 1
ATOM 3053 O O . ARG A 1 372 ? -7.355 3.656 -76.562 1.00 61.28 372 ARG A O 1
ATOM 3060 N N . ALA A 1 373 ? -9.012 2.753 -77.786 1.00 58.72 373 ALA A N 1
ATOM 3061 C CA . ALA A 1 373 ? -8.536 3.249 -79.080 1.00 58.72 373 ALA A CA 1
ATOM 3062 C C . ALA A 1 373 ? -8.536 4.788 -79.172 1.00 58.72 373 ALA A C 1
ATOM 3064 O O . ALA A 1 373 ? -7.665 5.361 -79.816 1.00 58.72 373 ALA A O 1
ATOM 3065 N N . LYS A 1 374 ? -9.471 5.464 -78.485 1.00 63.19 374 LYS A N 1
ATOM 3066 C CA . LYS A 1 374 ? -9.562 6.936 -78.455 1.00 63.19 374 LYS A CA 1
ATOM 3067 C C . LYS A 1 374 ? -8.555 7.610 -77.517 1.00 63.19 374 LYS A C 1
ATOM 3069 O O . LYS A 1 374 ? -8.350 8.808 -77.641 1.00 63.19 374 LYS A O 1
ATOM 3074 N N . LEU A 1 375 ? -7.962 6.869 -76.579 1.00 63.44 375 LEU A N 1
ATOM 3075 C CA . LEU A 1 375 ? -7.043 7.400 -75.561 1.00 63.44 375 LEU A CA 1
ATOM 3076 C C . LEU A 1 375 ? -5.571 7.018 -75.813 1.00 63.44 375 LEU A C 1
ATOM 3078 O O . LEU A 1 375 ? -4.729 7.301 -74.970 1.00 63.44 375 LEU A O 1
ATOM 3082 N N . HIS A 1 376 ? -5.260 6.360 -76.940 1.00 65.50 376 HIS A N 1
ATOM 3083 C CA . HIS A 1 376 ? -3.906 5.913 -77.316 1.00 65.50 376 HIS A CA 1
ATOM 3084 C C . HIS A 1 376 ? -3.155 5.117 -76.227 1.00 65.50 376 HIS A C 1
ATOM 3086 O O . HIS A 1 376 ? -1.935 5.198 -76.113 1.00 65.50 376 HIS A O 1
ATOM 3092 N N . ILE A 1 377 ? -3.868 4.311 -75.433 1.00 59.03 377 ILE A N 1
ATOM 3093 C CA . ILE A 1 377 ? -3.257 3.498 -74.369 1.00 59.03 377 ILE A CA 1
ATOM 3094 C C . ILE A 1 377 ? -2.747 2.167 -74.961 1.00 59.03 377 ILE A C 1
ATOM 3096 O O . ILE A 1 377 ? -3.568 1.409 -75.494 1.00 59.03 377 ILE A O 1
ATOM 3100 N N . PRO A 1 378 ? -1.445 1.828 -74.835 1.00 60.62 378 PRO A N 1
ATOM 3101 C CA . PRO A 1 378 ? -0.877 0.577 -75.345 1.00 60.62 378 PRO A CA 1
ATOM 3102 C C . PRO A 1 378 ? -1.585 -0.684 -74.818 1.00 60.62 378 PRO A C 1
ATOM 3104 O O . PRO A 1 378 ? -2.083 -0.732 -73.687 1.00 60.62 378 PRO A O 1
ATOM 3107 N N . ALA A 1 379 ? -1.624 -1.744 -75.631 1.00 59.47 379 ALA A N 1
ATOM 3108 C CA . ALA A 1 379 ? -2.295 -3.008 -75.291 1.00 59.47 379 ALA A CA 1
ATOM 3109 C C . ALA A 1 379 ? -1.672 -3.734 -74.078 1.00 59.47 379 ALA A C 1
ATOM 3111 O O . ALA A 1 379 ? -2.335 -4.546 -73.439 1.00 59.47 379 ALA A O 1
ATOM 3112 N N . THR A 1 380 ? -0.432 -3.395 -73.726 1.00 60.84 380 THR A N 1
ATOM 3113 C CA . THR A 1 380 ? 0.363 -4.014 -72.655 1.00 60.84 380 THR A CA 1
ATOM 3114 C C . THR A 1 380 ? -0.072 -3.646 -71.235 1.00 60.84 380 THR A C 1
ATOM 3116 O O . THR A 1 380 ? 0.376 -4.283 -70.287 1.00 60.84 380 THR A O 1
ATOM 3119 N N . PHE A 1 381 ? -0.958 -2.662 -71.070 1.00 52.31 381 PHE A N 1
ATOM 3120 C CA . PHE A 1 381 ? -1.267 -2.058 -69.772 1.00 52.31 381 PHE A CA 1
ATOM 3121 C C . PHE A 1 381 ? -2.750 -2.162 -69.398 1.00 52.31 381 PHE A C 1
ATOM 3123 O O . PHE A 1 381 ? -3.601 -1.681 -70.139 1.00 52.31 381 PHE A O 1
ATOM 3130 N N . GLN A 1 382 ? -3.109 -2.766 -68.264 1.00 54.47 382 GLN A N 1
ATOM 3131 C CA . GLN A 1 382 ? -4.512 -2.808 -67.818 1.00 54.47 382 GLN A CA 1
ATOM 3132 C C . GLN A 1 382 ? -4.849 -1.642 -66.874 1.00 54.47 382 GLN A C 1
ATOM 3134 O O . GLN A 1 382 ? -4.013 -1.292 -66.037 1.00 54.47 382 GLN A O 1
ATOM 3139 N N . PRO A 1 383 ? -6.057 -1.038 -66.979 1.00 52.97 383 PRO A N 1
ATOM 3140 C CA . PRO A 1 383 ? -6.547 -0.124 -65.952 1.00 52.97 383 PRO A CA 1
ATOM 3141 C C . PRO A 1 383 ? -6.653 -0.860 -64.608 1.00 52.97 383 PRO A C 1
ATOM 3143 O O . PRO A 1 383 ? -6.958 -2.056 -64.608 1.00 52.97 383 PRO A O 1
ATOM 3146 N N . PRO A 1 384 ? -6.409 -0.176 -63.477 1.00 53.50 384 PRO A N 1
ATOM 3147 C CA . PRO A 1 384 ? -6.558 -0.786 -62.162 1.00 53.50 384 PRO A CA 1
ATOM 3148 C C . PRO A 1 384 ? -7.976 -1.347 -62.010 1.00 53.50 384 PRO A C 1
ATOM 3150 O O . PRO A 1 384 ? -8.950 -0.718 -62.434 1.00 53.50 384 PRO A O 1
ATOM 3153 N N . ALA A 1 385 ? -8.081 -2.552 -61.445 1.00 52.44 385 ALA A N 1
ATOM 3154 C CA . ALA A 1 385 ? -9.360 -3.198 -61.200 1.00 52.44 385 ALA A CA 1
ATOM 3155 C C . ALA A 1 385 ? -10.168 -2.343 -60.215 1.00 52.44 385 ALA A C 1
ATOM 3157 O O . ALA A 1 385 ? -9.862 -2.268 -59.027 1.00 52.44 385 ALA A O 1
ATOM 3158 N N . ILE A 1 386 ? -11.190 -1.666 -60.729 1.00 49.28 386 ILE A N 1
ATOM 3159 C CA . ILE A 1 386 ? -12.218 -1.051 -59.901 1.00 49.28 386 ILE A CA 1
ATOM 3160 C C . ILE A 1 386 ? -13.089 -2.220 -59.449 1.00 49.28 386 ILE A C 1
ATOM 3162 O O . ILE A 1 386 ? -13.803 -2.793 -60.272 1.00 49.28 386 ILE A O 1
ATOM 3166 N N . ASN A 1 387 ? -12.979 -2.623 -58.182 1.00 43.72 387 ASN A N 1
ATOM 3167 C CA . ASN A 1 387 ? -13.953 -3.543 -57.599 1.00 43.72 387 ASN A CA 1
ATOM 3168 C C . ASN A 1 387 ? -15.346 -2.923 -57.788 1.00 43.72 387 ASN A C 1
ATOM 3170 O O . ASN A 1 387 ? -15.569 -1.785 -57.367 1.00 43.72 387 ASN A O 1
ATOM 3174 N N . ALA A 1 388 ? -16.224 -3.644 -58.487 1.00 35.47 388 ALA A N 1
ATOM 3175 C CA . ALA A 1 388 ? -17.656 -3.371 -58.510 1.00 35.47 388 ALA A CA 1
ATOM 3176 C C . ALA A 1 388 ? -18.277 -3.715 -57.153 1.00 35.47 388 ALA A C 1
ATOM 3178 O O . ALA A 1 388 ? -17.784 -4.683 -56.523 1.00 35.47 388 ALA A O 1
#

Sequence (388 aa):
MDLRTLREQLHAHMLTPAEFIRKGRLIFQNAVKFNCADDPASIQVREMSEHLMWYFDSLCAELQLFPTPEVSTEQGRTKREQLRRERTEFVATVPVELKAKECQKLLRVLNSQKHDKNCWPFRKPVRMLFPGLSPDYFDIITTPMDLSTIAEKLNEFEYKVHGEFIQDVRLTFENAMIYNRADKEREGWSVYSAAVLMLAVVDDLWGDVTLEVMEKFRRRELLRKERMSEAKRKRADGSEVGATRVKLQLMPSRPNMERMNKSERKAEEKRRKRARREEEIARSEKRRRTAVAATDDALREAELRSRRKLQKQEMAEAVHLREQRELRAAKEEAERVRRAQMKLNAAAWTGVLLPAAATTAGKATSFWSKKRAKLHIPATFQPPAINA